Protein AF-X8DD26-F1 (afdb_monomer_lite)

Secondary structure (DSSP, 8-state):
---HHHHHH---HHHHHHHHHHHHHHHHHHHHHHHHHHHHHH----SHHHHHHHHHHHHHHHHHHHHHHHHHHHHHHHHHHHHHHHHHHHHHHHHHHHHHHTTEEE-TT--EEESS---HHHHHHHHHHHHHHHHHHHHHHHHHHHHHHHHHHHHHHHHHHHHT-----SS--------SS-EEESS----EEEESSBS-EE--TTS--EEEEEBTTSSEEEEETTTEEEE------TTEEEEEEEEEE-TTS-EEEEEEEEETT-EETTEE----SSEEEEETTSTTSEEEEETT-EEEEEEEETTTTEEEEEEES-S-TTSTTTT-EEEEEEE--TTSTTGGGGSPPEEEEE-TTS--SS-EEEEE-TTSSEEEEEEETTEEEEEEEESSTGGGG-TT---EESS-GGGPPPPPTTPPTT---SS-EEEEEEEEEEETTTTEEEEEEEEEEEEEEE-TTSTT-EEEEEEEEEEEEEEEPTT-

Organism: NCBI:txid1299321

pLDDT: mean 83.26, std 13.3, range [31.55, 98.69]

Sequence (484 aa):
MPTKSEILNWRTDHLGAAAKTWGDQATQLDTAVNGAQGLLDGLQGSGQFVEAFRTRLKSYIDKTRPKVDKLKSAKQVAESSEQQLKGAKDKAVYAVHDPEDEDFNVNEDLSVTERRSHSGLDRLKRAIRRRWLQGILHTRAQELVATDNAIARKLHEIAQDLSNFHLEGPDGNTDFSGEPDPRILGPGGPLTHETDSQDLDATIPGTGIRLGGDGRDGYPTIDIPGVYSGQNPLEVPDGSRPLPTGAAAGPDGSQFAGYSVLPYGYKINGEEVFAAGDTTIANLSDPAHPIGTLKGISQASFVYDPDKNRMIIVGNETNDPNAPNGRTRVMWEVPYDRNNPNSWASKTPTRIGEVPSLPGNRESQLVALKGGGFALVGADNGHPSSAIAASTPEGLRDSGLRATAITPPQYYPPNPPGHPPGWDTATPYAPVVVDQHYDPGTGRVTLDMRQSTWGWLPDPNKPGKTLYDPHTWTTSIVVQQPGH

Structure (mmCIF, N/CA/C/O backbone):
data_AF-X8DD26-F1
#
_entry.id   AF-X8DD26-F1
#
loop_
_atom_site.group_PDB
_atom_site.id
_atom_site.type_symbol
_atom_site.label_atom_id
_atom_site.label_alt_id
_atom_site.label_comp_id
_atom_site.label_asym_id
_atom_site.label_entity_id
_atom_site.label_seq_id
_atom_site.pdbx_PDB_ins_code
_atom_site.Cartn_x
_atom_site.Cartn_y
_atom_site.Cartn_z
_atom_site.occupancy
_atom_site.B_iso_or_equiv
_atom_site.auth_seq_id
_atom_site.auth_comp_id
_atom_site.auth_asym_id
_atom_site.auth_atom_id
_atom_site.pdbx_PDB_model_num
ATOM 1 N N . MET A 1 1 ? -5.036 -9.936 -8.855 1.00 75.88 1 MET A N 1
ATOM 2 C CA . MET A 1 1 ? -6.063 -10.935 -9.238 1.00 75.88 1 MET A CA 1
ATOM 3 C C . MET A 1 1 ? -5.671 -12.223 -8.553 1.00 75.88 1 MET A C 1
ATOM 5 O O . MET A 1 1 ? -4.481 -12.510 -8.585 1.00 75.88 1 MET A O 1
ATOM 9 N N . PRO A 1 2 ? -6.605 -12.945 -7.921 1.00 79.62 2 PRO A N 1
ATOM 10 C CA . PRO A 1 2 ? -6.243 -14.140 -7.183 1.00 79.62 2 PRO A CA 1
ATOM 11 C C . PRO A 1 2 ? -5.859 -15.283 -8.120 1.00 79.62 2 PRO A C 1
ATOM 13 O O . PRO A 1 2 ? -6.378 -15.374 -9.234 1.00 79.62 2 PRO A O 1
ATOM 16 N N . THR A 1 3 ? -4.972 -16.155 -7.659 1.00 86.25 3 THR A N 1
ATOM 17 C CA . THR A 1 3 ? -4.599 -17.381 -8.364 1.00 86.25 3 THR A CA 1
ATOM 18 C C . THR A 1 3 ? -5.722 -18.418 -8.320 1.00 86.25 3 THR A C 1
ATOM 20 O O . THR A 1 3 ? -6.650 -18.338 -7.505 1.00 86.25 3 THR A O 1
ATOM 23 N N . LYS A 1 4 ? -5.651 -19.436 -9.185 1.00 90.12 4 LYS A N 1
ATOM 24 C CA . LYS A 1 4 ? -6.595 -20.567 -9.151 1.00 90.12 4 LYS A CA 1
ATOM 25 C C . LYS A 1 4 ? -6.632 -21.199 -7.760 1.00 90.12 4 LYS A C 1
ATOM 27 O O . LYS A 1 4 ? -7.714 -21.422 -7.212 1.00 90.12 4 LYS A O 1
ATOM 32 N N . SER A 1 5 ? -5.463 -21.471 -7.188 1.00 88.94 5 SER A N 1
ATOM 33 C CA . SER A 1 5 ? -5.354 -22.074 -5.863 1.00 88.94 5 SER A CA 1
ATOM 34 C C . SER A 1 5 ? -5.922 -21.175 -4.760 1.00 88.94 5 SER A C 1
ATOM 36 O O . SER A 1 5 ? -6.586 -21.680 -3.851 1.00 88.94 5 SER A O 1
ATOM 38 N N . GLU A 1 6 ? -5.743 -19.856 -4.847 1.00 83.94 6 GLU A N 1
ATOM 39 C CA . GLU A 1 6 ? -6.349 -18.898 -3.910 1.00 83.94 6 GLU A CA 1
ATOM 40 C C . GLU A 1 6 ? -7.880 -18.891 -3.990 1.00 83.94 6 GLU A C 1
ATOM 42 O O . GLU A 1 6 ? -8.541 -18.923 -2.953 1.00 83.94 6 GLU A O 1
ATOM 47 N N . ILE A 1 7 ? -8.467 -18.922 -5.194 1.00 91.25 7 ILE A N 1
ATOM 48 C CA . ILE A 1 7 ? -9.931 -18.986 -5.370 1.00 91.25 7 ILE A CA 1
ATOM 49 C C . ILE A 1 7 ? -10.505 -20.256 -4.726 1.00 91.25 7 ILE A C 1
ATOM 51 O O . ILE A 1 7 ? -11.487 -20.194 -3.979 1.00 91.25 7 ILE A O 1
ATOM 55 N N . LEU A 1 8 ? -9.890 -21.415 -4.983 1.00 90.69 8 LEU A N 1
ATOM 56 C CA . LEU A 1 8 ? -10.358 -22.701 -4.453 1.00 90.69 8 LEU A CA 1
ATOM 57 C C . LEU A 1 8 ? -10.277 -22.743 -2.917 1.00 90.69 8 LEU A C 1
ATOM 59 O O . LEU A 1 8 ? -11.207 -23.204 -2.241 1.00 90.69 8 LEU A O 1
ATOM 63 N N . ASN A 1 9 ? -9.205 -22.182 -2.357 1.00 88.69 9 ASN A N 1
ATOM 64 C CA . ASN A 1 9 ? -8.949 -22.173 -0.919 1.00 88.69 9 ASN A CA 1
ATOM 65 C C . ASN A 1 9 ? -9.478 -20.925 -0.194 1.00 88.69 9 ASN A C 1
ATOM 67 O O . ASN A 1 9 ? -9.247 -20.785 1.007 1.00 88.69 9 ASN A O 1
ATOM 71 N N . TRP A 1 10 ? -10.227 -20.051 -0.877 1.00 88.88 10 TRP A N 1
ATOM 72 C CA . TRP A 1 10 ? -10.721 -18.804 -0.290 1.00 88.88 10 TRP A CA 1
ATOM 73 C C . TRP A 1 10 ? -11.521 -19.069 0.988 1.00 88.88 10 TRP A C 1
ATOM 75 O O . TRP A 1 10 ? -12.481 -19.849 0.989 1.00 88.88 10 TRP A O 1
ATOM 85 N N . ARG A 1 11 ? -11.129 -18.447 2.096 1.00 84.81 11 ARG A N 1
ATOM 86 C CA . ARG A 1 11 ? -11.747 -18.684 3.405 1.00 84.81 11 ARG A CA 1
ATOM 87 C C . ARG A 1 11 ? -12.983 -17.818 3.590 1.00 84.81 11 ARG A C 1
ATOM 89 O O . ARG A 1 11 ? -12.943 -16.622 3.337 1.00 84.81 11 ARG A O 1
ATOM 96 N N . THR A 1 12 ? -14.067 -18.411 4.080 1.00 82.94 12 THR A N 1
ATOM 97 C CA . THR A 1 12 ? -15.325 -17.697 4.384 1.00 82.94 12 THR A CA 1
ATOM 98 C C . THR A 1 12 ? -15.752 -17.847 5.844 1.00 82.94 12 THR A C 1
ATOM 100 O O . THR A 1 12 ? -16.639 -17.145 6.309 1.00 82.94 12 THR A O 1
ATOM 103 N N . ASP A 1 13 ? -15.107 -18.752 6.577 1.00 76.50 13 ASP A N 1
ATOM 104 C CA . ASP A 1 13 ? -15.434 -19.176 7.941 1.00 76.50 13 ASP A CA 1
ATOM 105 C C . ASP A 1 13 ? -15.180 -18.100 9.009 1.00 76.50 13 ASP A C 1
ATOM 107 O O . ASP A 1 13 ? -15.809 -18.102 10.068 1.00 76.50 13 ASP A O 1
ATOM 111 N N . HIS A 1 14 ? -14.287 -17.151 8.727 1.00 69.94 14 HIS A N 1
ATOM 112 C CA . HIS A 1 14 ? -13.929 -16.066 9.643 1.00 69.94 14 HIS A CA 1
ATOM 113 C C . HIS A 1 14 ? -15.125 -15.161 10.001 1.00 69.94 14 HIS A C 1
ATOM 115 O O . HIS A 1 14 ? -15.211 -14.656 11.122 1.00 69.94 14 HIS A O 1
ATOM 121 N N . LEU A 1 15 ? -16.092 -15.008 9.090 1.00 76.88 15 LEU A N 1
ATOM 122 C CA . LEU A 1 15 ? -17.300 -14.206 9.311 1.00 76.88 15 LEU A CA 1
ATOM 123 C C . LEU A 1 15 ? -18.263 -14.870 10.303 1.00 76.88 15 LEU A C 1
ATOM 125 O O . LEU A 1 15 ? -18.807 -14.191 11.175 1.00 76.88 15 LEU A O 1
ATOM 129 N N . GLY A 1 16 ? -18.399 -16.198 10.243 1.00 71.50 16 GLY A N 1
ATOM 130 C CA . GLY A 1 16 ? -19.200 -16.963 11.199 1.00 71.50 16 GLY A CA 1
ATOM 131 C C . GLY A 1 16 ? -18.622 -16.914 12.618 1.00 71.50 16 GLY A C 1
ATOM 132 O O . GLY A 1 16 ? -19.364 -16.803 13.598 1.00 71.50 16 GLY A O 1
ATOM 133 N N . ALA A 1 17 ? -17.291 -16.917 12.747 1.00 71.31 17 ALA A N 1
ATOM 134 C CA . ALA A 1 17 ? -16.621 -16.743 14.035 1.00 71.31 17 ALA A CA 1
ATOM 135 C C . ALA A 1 17 ? -16.872 -15.345 14.633 1.00 71.31 17 ALA A C 1
ATOM 137 O O . ALA A 1 17 ? -17.237 -15.242 15.805 1.00 71.31 17 ALA A O 1
ATOM 138 N N . ALA A 1 18 ? -16.753 -14.282 13.829 1.00 67.38 18 ALA A N 1
ATOM 139 C CA . ALA A 1 18 ? -17.050 -12.914 14.262 1.00 67.38 18 ALA A CA 1
ATOM 140 C C . ALA A 1 18 ? -18.524 -12.746 14.681 1.00 67.38 18 ALA A C 1
ATOM 142 O O . ALA A 1 18 ? -18.810 -12.214 15.757 1.00 67.38 18 ALA A O 1
ATOM 143 N N . ALA A 1 19 ? -19.461 -13.283 13.888 1.00 77.50 19 ALA A N 1
ATOM 144 C CA . ALA A 1 19 ? -20.889 -13.283 14.206 1.00 77.50 19 ALA A CA 1
ATOM 145 C C . ALA A 1 19 ? -21.185 -13.952 15.557 1.00 77.50 19 ALA A C 1
ATOM 147 O O . ALA A 1 19 ? -21.977 -13.441 16.358 1.00 77.50 19 ALA A O 1
ATOM 148 N N . LYS A 1 20 ? -20.525 -15.084 15.829 1.00 73.44 20 LYS A N 1
ATOM 149 C CA . LYS A 1 20 ? -20.639 -15.785 17.108 1.00 73.44 20 LYS A CA 1
ATOM 150 C C . LYS A 1 20 ? -20.131 -14.920 18.261 1.00 73.44 20 LYS A C 1
ATOM 152 O O . LYS A 1 20 ? -20.855 -14.758 19.239 1.00 73.44 20 LYS A O 1
ATOM 157 N N . THR A 1 21 ? -18.943 -14.331 18.137 1.00 71.81 21 THR A N 1
ATOM 158 C CA . THR A 1 21 ? -18.349 -13.482 19.183 1.00 71.81 21 THR A CA 1
ATOM 159 C C . THR A 1 21 ? -19.249 -12.298 19.539 1.00 71.81 21 THR A C 1
ATOM 161 O O . THR A 1 21 ? -19.584 -12.116 20.712 1.00 71.81 21 THR A O 1
ATOM 164 N N . TRP A 1 22 ? -19.716 -11.530 18.549 1.00 78.00 22 TRP A N 1
ATOM 165 C CA . TRP A 1 22 ? -20.617 -10.397 18.797 1.00 78.00 22 TRP A CA 1
ATOM 166 C C . TRP A 1 22 ? -21.970 -10.838 19.364 1.00 78.00 22 TRP A C 1
ATOM 168 O O . TRP A 1 22 ? -22.537 -10.160 20.221 1.00 78.00 22 TRP A O 1
ATOM 178 N N . GLY A 1 23 ? -22.476 -12.002 18.946 1.00 75.12 23 GLY A N 1
ATOM 179 C CA . GLY A 1 23 ? -23.685 -12.604 19.506 1.00 75.12 23 GLY A CA 1
ATOM 180 C C . GLY A 1 23 ? -23.554 -12.998 20.977 1.00 75.12 23 GLY A C 1
ATOM 181 O O . GLY A 1 23 ? -24.456 -12.719 21.775 1.00 75.12 23 GLY A O 1
ATOM 182 N N . ASP A 1 24 ? -22.435 -13.620 21.343 1.00 71.12 24 ASP A N 1
ATOM 183 C CA . ASP A 1 24 ? -22.144 -14.030 22.717 1.00 71.12 24 ASP A CA 1
ATOM 184 C C . ASP A 1 24 ? -22.017 -12.787 23.621 1.00 71.12 24 ASP A C 1
ATOM 186 O O . ASP A 1 24 ? -22.636 -12.723 24.687 1.00 71.12 24 ASP A O 1
ATOM 190 N N . GLN A 1 25 ? -21.318 -11.745 23.153 1.00 71.00 25 GLN A N 1
ATOM 191 C CA . GLN A 1 25 ? -21.204 -10.458 23.852 1.00 71.00 25 GLN A CA 1
ATOM 192 C C . GLN A 1 25 ? -22.556 -9.751 24.011 1.00 71.00 25 GLN A C 1
ATOM 194 O O . GLN A 1 25 ? -22.891 -9.292 25.107 1.00 71.00 25 GLN A O 1
ATOM 199 N N . ALA A 1 26 ? -23.367 -9.696 22.948 1.00 79.88 26 ALA A N 1
ATOM 200 C CA . ALA A 1 26 ? -24.704 -9.112 23.009 1.00 79.88 26 ALA A CA 1
ATOM 201 C C . ALA A 1 26 ? -25.565 -9.810 24.066 1.00 79.88 26 ALA A C 1
ATOM 203 O O . ALA A 1 26 ? -26.246 -9.143 24.838 1.00 79.88 26 ALA A O 1
ATOM 204 N N . THR A 1 27 ? -25.503 -11.141 24.134 1.00 78.31 27 THR A N 1
ATOM 205 C CA . THR A 1 27 ? -26.283 -11.951 25.081 1.00 78.31 27 THR A CA 1
ATOM 206 C C . THR A 1 27 ? -25.886 -11.676 26.532 1.00 78.31 27 THR A C 1
ATOM 208 O O . THR A 1 27 ? -26.752 -11.533 27.401 1.00 78.31 27 THR A O 1
ATOM 211 N N . GLN A 1 28 ? -24.584 -11.562 26.806 1.00 71.31 28 GLN A N 1
ATOM 212 C CA . GLN A 1 28 ? -24.082 -11.230 28.141 1.00 71.31 28 GLN A CA 1
ATOM 213 C C . GLN A 1 28 ? -24.548 -9.838 28.588 1.00 71.31 28 GLN A C 1
ATOM 215 O O . GLN A 1 28 ? -25.065 -9.685 29.697 1.00 71.31 28 GLN A O 1
ATOM 220 N N . LEU A 1 29 ? -24.428 -8.835 27.713 1.00 72.31 29 LEU A N 1
ATOM 221 C CA . LEU A 1 29 ? -24.858 -7.467 28.010 1.00 72.31 29 LEU A CA 1
ATOM 222 C C . LEU A 1 29 ? -26.377 -7.354 28.162 1.00 72.31 29 LEU A C 1
ATOM 224 O O . LEU A 1 29 ? -26.845 -6.687 29.081 1.00 72.31 29 LEU A O 1
ATOM 228 N N . ASP A 1 30 ? -27.149 -8.035 27.317 1.00 82.12 30 ASP A N 1
ATOM 229 C CA . ASP A 1 30 ? -28.612 -8.058 27.405 1.00 82.12 30 ASP A CA 1
ATOM 230 C C . ASP A 1 30 ? -29.064 -8.664 28.743 1.00 82.12 30 ASP A C 1
ATOM 232 O O . ASP A 1 30 ? -29.951 -8.138 29.412 1.00 82.12 30 ASP A O 1
ATOM 236 N N . THR A 1 31 ? -28.386 -9.721 29.204 1.00 77.25 31 THR A N 1
ATOM 237 C CA . THR A 1 31 ? -28.637 -10.323 30.523 1.00 77.25 31 THR A CA 1
ATOM 238 C C . THR A 1 31 ? -28.366 -9.329 31.657 1.00 77.25 31 THR A C 1
ATOM 240 O O . THR A 1 31 ? -29.192 -9.188 32.561 1.00 77.25 31 THR A O 1
ATOM 243 N N . ALA A 1 32 ? -27.246 -8.602 31.600 1.00 69.00 32 ALA A N 1
ATOM 244 C CA . ALA A 1 32 ? -26.893 -7.601 32.605 1.00 69.00 32 ALA A CA 1
ATOM 245 C C . ALA A 1 32 ? -27.876 -6.415 32.627 1.00 69.00 32 ALA A C 1
ATOM 247 O O . ALA A 1 32 ? -28.308 -5.992 33.701 1.00 69.00 32 ALA A O 1
ATOM 248 N N . VAL A 1 33 ? -28.287 -5.916 31.454 1.00 80.00 33 VAL A N 1
ATOM 249 C CA . VAL A 1 33 ? -29.285 -4.841 31.324 1.00 80.00 33 VAL A CA 1
ATOM 250 C C . VAL A 1 33 ? -30.642 -5.279 31.861 1.00 80.00 33 VAL A C 1
ATOM 252 O O . VAL A 1 33 ? -31.259 -4.538 32.623 1.00 80.00 33 VAL A O 1
ATOM 255 N N . ASN A 1 34 ? -31.095 -6.488 31.525 1.00 83.88 34 ASN A N 1
ATOM 256 C CA . ASN A 1 34 ? -32.363 -7.014 32.027 1.00 83.88 34 ASN A CA 1
ATOM 257 C C . ASN A 1 34 ? -32.330 -7.223 33.551 1.00 83.88 34 ASN A C 1
ATOM 259 O O . ASN A 1 34 ? -33.309 -6.920 34.232 1.00 83.88 34 ASN A O 1
ATOM 263 N N . GLY A 1 35 ? -31.193 -7.652 34.110 1.00 74.06 35 GLY A N 1
ATOM 264 C CA . GLY A 1 35 ? -30.989 -7.715 35.560 1.00 74.06 35 GLY A CA 1
ATOM 265 C C . GLY A 1 35 ? -31.037 -6.337 36.229 1.00 74.06 35 GLY A C 1
ATOM 266 O O . GLY A 1 35 ? -31.725 -6.159 37.235 1.00 74.06 35 GLY A O 1
ATOM 267 N N . ALA A 1 36 ? -30.364 -5.339 35.648 1.00 70.19 36 ALA A N 1
ATOM 268 C CA . ALA A 1 36 ? -30.389 -3.959 36.133 1.00 70.19 36 ALA A CA 1
ATOM 269 C C . ALA A 1 36 ? -31.796 -3.343 36.063 1.00 70.19 36 ALA A C 1
ATOM 271 O O . ALA A 1 36 ? -32.207 -2.657 36.998 1.00 70.19 36 ALA A O 1
ATOM 272 N N . GLN A 1 37 ? -32.549 -3.619 34.994 1.00 81.69 37 GLN A N 1
ATOM 273 C CA . GLN A 1 37 ? -33.945 -3.203 34.861 1.00 81.69 37 GLN A CA 1
ATOM 274 C C . GLN A 1 37 ? -34.821 -3.863 35.934 1.00 81.69 37 GLN A C 1
ATOM 276 O O . GLN A 1 37 ? -35.580 -3.170 36.601 1.00 81.69 37 GLN A O 1
ATOM 281 N N . GLY A 1 38 ? -34.653 -5.165 36.186 1.00 81.19 38 GLY A N 1
ATOM 282 C CA . GLY A 1 38 ? -35.370 -5.855 37.262 1.00 81.19 38 GLY A CA 1
ATOM 283 C C . GLY A 1 38 ? -35.084 -5.270 38.652 1.00 81.19 38 GLY A C 1
ATOM 284 O O . GLY A 1 38 ? -36.002 -5.106 39.456 1.00 81.19 38 GLY A O 1
ATOM 285 N N . LEU A 1 39 ? -33.831 -4.886 38.930 1.00 75.88 39 LEU A N 1
ATOM 286 C CA . LEU A 1 39 ? -33.467 -4.167 40.159 1.00 75.88 39 LEU A CA 1
ATOM 287 C C . LEU A 1 39 ? -34.109 -2.775 40.224 1.00 75.88 39 LEU A C 1
ATOM 289 O O . LEU A 1 39 ? -34.581 -2.367 41.285 1.00 75.88 39 LEU A O 1
ATOM 293 N N . LEU A 1 40 ? -34.140 -2.054 39.099 1.00 79.94 40 LEU A N 1
ATOM 294 C CA . LEU A 1 40 ? -34.768 -0.737 38.983 1.00 79.94 40 LEU A CA 1
ATOM 295 C C . LEU A 1 40 ? -36.275 -0.786 39.273 1.00 79.94 40 LEU A C 1
ATOM 297 O O . LEU A 1 40 ? -36.793 0.080 39.986 1.00 79.94 40 LEU A O 1
ATOM 301 N N . ASP A 1 41 ? -36.945 -1.809 38.747 1.00 84.31 41 ASP A N 1
ATOM 302 C CA . ASP A 1 41 ? -38.380 -2.044 38.905 1.00 84.31 41 ASP A CA 1
ATOM 303 C C . ASP A 1 41 ? -38.723 -2.507 40.333 1.00 84.31 41 ASP A C 1
ATOM 305 O O . ASP A 1 41 ? -39.768 -2.148 40.875 1.00 84.31 41 ASP A O 1
ATOM 309 N N . GLY A 1 42 ? -37.824 -3.266 40.970 1.00 78.88 42 GLY A N 1
ATOM 310 C CA . GLY A 1 42 ? -37.978 -3.770 42.339 1.00 78.88 42 GLY A CA 1
ATOM 311 C C . GLY A 1 42 ? -37.594 -2.787 43.453 1.00 78.88 42 GLY A C 1
ATOM 312 O O . GLY A 1 42 ? -37.864 -3.059 44.624 1.00 78.88 42 GLY A O 1
ATOM 313 N N . LEU A 1 43 ? -36.969 -1.650 43.129 1.00 79.38 43 LEU A N 1
ATOM 314 C CA . LEU A 1 43 ? -36.537 -0.646 44.108 1.00 79.38 43 LEU A CA 1
ATOM 315 C C . LEU A 1 43 ? -37.731 0.067 44.760 1.00 79.38 43 LEU A C 1
ATOM 317 O O . LEU A 1 43 ? -38.381 0.912 44.138 1.00 79.38 43 LEU A O 1
ATOM 321 N N . GLN A 1 44 ? -37.961 -0.229 46.043 1.00 75.94 44 GLN A N 1
ATOM 322 C CA . GLN A 1 44 ? -38.971 0.402 46.898 1.00 75.94 44 GLN A CA 1
ATOM 323 C C . GLN A 1 44 ? -38.327 1.345 47.931 1.00 75.94 44 GLN A C 1
ATOM 325 O O . GLN A 1 44 ? -37.226 1.092 48.417 1.00 75.94 44 GLN A O 1
ATOM 330 N N . GLY A 1 45 ? -39.037 2.417 48.296 1.00 67.19 45 GLY A N 1
ATOM 331 C CA . GLY A 1 45 ? -38.589 3.425 49.267 1.00 67.19 45 GLY A CA 1
ATOM 332 C C . GLY A 1 45 ? -38.196 4.763 48.631 1.00 67.19 45 GLY A C 1
ATOM 333 O O . GLY A 1 45 ? -38.011 4.862 47.422 1.00 67.19 45 GLY A O 1
ATOM 334 N N . SER A 1 46 ? -38.090 5.804 49.459 1.00 62.22 46 SER A N 1
ATOM 335 C CA . SER A 1 46 ? -37.769 7.179 49.047 1.00 62.22 46 SER A CA 1
ATOM 336 C C . SER A 1 46 ? -36.665 7.768 49.928 1.00 62.22 46 SER A C 1
ATOM 338 O O . SER A 1 46 ? -36.738 7.668 51.152 1.00 62.22 46 SER A O 1
ATOM 340 N N . GLY A 1 47 ? -35.657 8.400 49.321 1.00 62.34 47 GLY A N 1
ATOM 341 C CA . GLY A 1 47 ? -34.543 9.051 50.020 1.00 62.34 47 GLY A CA 1
ATOM 342 C C . GLY A 1 47 ? -33.375 9.361 49.079 1.00 62.34 47 GLY A C 1
ATOM 343 O O . GLY A 1 47 ? -33.271 8.763 48.012 1.00 62.34 47 GLY A O 1
ATOM 344 N N . GLN A 1 48 ? -32.474 10.271 49.471 1.00 59.81 48 GLN A N 1
ATOM 345 C CA . GLN A 1 48 ? -31.362 10.736 48.616 1.00 59.81 48 GLN A CA 1
ATOM 346 C C . GLN A 1 48 ? -30.506 9.596 48.042 1.00 59.81 48 GLN A C 1
ATOM 348 O O . GLN A 1 48 ? -30.150 9.625 46.867 1.00 59.81 48 GLN A O 1
ATOM 353 N N . PHE A 1 49 ? -30.210 8.574 48.849 1.00 55.25 49 PHE A N 1
ATOM 354 C CA . PHE A 1 49 ? -29.441 7.409 48.407 1.00 55.25 49 PHE A CA 1
ATOM 355 C C . PHE A 1 49 ? -30.190 6.574 47.356 1.00 55.25 49 PHE A C 1
ATOM 357 O O . PHE A 1 49 ? -29.613 6.201 46.337 1.00 55.25 49 PHE A O 1
ATOM 364 N N . VAL A 1 50 ? -31.482 6.315 47.584 1.00 59.59 50 VAL A N 1
ATOM 365 C CA . VAL A 1 50 ? -32.323 5.510 46.682 1.00 59.59 50 VAL A CA 1
ATOM 366 C C . VAL A 1 50 ? -32.494 6.212 45.335 1.00 59.59 50 VAL A C 1
ATOM 368 O O . VAL A 1 50 ? -32.372 5.570 44.296 1.00 59.59 50 VAL A O 1
ATOM 371 N N . GLU A 1 51 ? -32.685 7.533 45.332 1.00 67.38 51 GLU A N 1
ATOM 372 C CA . GLU A 1 51 ? -32.794 8.324 44.100 1.00 67.38 51 GLU A CA 1
ATOM 373 C C . GLU A 1 51 ? -31.467 8.419 43.330 1.00 67.38 51 GLU A C 1
ATOM 375 O O . GLU A 1 51 ? -31.446 8.302 42.100 1.00 67.38 51 GLU A O 1
ATOM 380 N N . ALA A 1 52 ? -30.338 8.558 44.034 1.00 56.38 52 ALA A N 1
ATOM 381 C CA . ALA A 1 52 ? -29.015 8.523 43.410 1.00 56.38 52 ALA A CA 1
ATOM 382 C C . ALA A 1 52 ? -28.728 7.152 42.770 1.00 56.38 52 ALA A C 1
ATOM 384 O O . ALA A 1 52 ? -28.251 7.076 41.635 1.00 56.38 52 ALA A O 1
ATOM 385 N N . PHE A 1 53 ? -29.079 6.062 43.460 1.00 59.56 53 PHE A N 1
ATOM 386 C CA . PHE A 1 53 ? -28.938 4.704 42.939 1.00 59.56 53 PHE A CA 1
ATOM 387 C C . PHE A 1 53 ? -29.863 4.443 41.739 1.00 59.56 53 PHE A C 1
ATOM 389 O O . PHE A 1 53 ? -29.403 3.931 40.717 1.00 59.56 53 PHE A O 1
ATOM 396 N N . ARG A 1 54 ? -31.129 4.884 41.806 1.00 73.81 54 ARG A N 1
ATOM 397 C CA . ARG A 1 54 ? -32.101 4.831 40.697 1.00 73.81 54 ARG A CA 1
ATOM 398 C C . ARG A 1 54 ? -31.572 5.553 39.457 1.00 73.81 54 ARG A C 1
ATOM 400 O O . ARG A 1 54 ? -31.624 5.009 38.355 1.00 73.81 54 ARG A O 1
ATOM 407 N N . THR A 1 55 ? -31.016 6.749 39.642 1.00 72.94 55 THR A N 1
ATOM 408 C CA . THR A 1 55 ? -30.421 7.551 38.562 1.00 72.94 55 THR A CA 1
ATOM 409 C C . THR A 1 55 ? -29.220 6.843 37.931 1.00 72.94 55 THR A C 1
ATOM 411 O O . THR A 1 55 ? -29.113 6.784 36.705 1.00 72.94 55 THR A O 1
ATOM 414 N N . ARG A 1 56 ? -28.339 6.249 38.748 1.00 65.75 56 ARG A N 1
ATOM 415 C CA . ARG A 1 56 ? -27.163 5.506 38.265 1.00 65.75 56 ARG A CA 1
ATOM 416 C C . ARG A 1 56 ? -27.559 4.250 37.485 1.00 65.75 56 ARG A C 1
ATOM 418 O O . ARG A 1 56 ? -27.013 4.026 36.408 1.00 65.75 56 ARG A O 1
ATOM 425 N N . LEU A 1 57 ? -28.525 3.472 37.981 1.00 69.75 57 LEU A N 1
ATOM 426 C CA . LEU A 1 57 ? -29.049 2.292 37.281 1.00 69.75 57 LEU A CA 1
ATOM 427 C C . LEU A 1 57 ? -29.710 2.662 35.952 1.00 69.75 57 LEU A C 1
ATOM 429 O O . LEU A 1 57 ? -29.421 2.033 34.937 1.00 69.75 57 LEU A O 1
ATOM 433 N N . LYS A 1 58 ? -30.543 3.709 35.935 1.00 76.81 58 LYS A N 1
ATOM 434 C CA . LYS A 1 58 ? -31.166 4.195 34.701 1.00 76.81 58 LYS A CA 1
ATOM 435 C C . LYS A 1 58 ? -30.120 4.636 33.675 1.00 76.81 58 LYS A C 1
ATOM 437 O O . LYS A 1 58 ? -30.177 4.206 32.532 1.00 76.81 58 LYS A O 1
ATOM 442 N N . SER A 1 59 ? -29.116 5.401 34.103 1.00 72.12 59 SER A N 1
ATOM 443 C CA . SER A 1 59 ? -27.996 5.814 33.246 1.00 72.12 59 SER A CA 1
ATOM 444 C C . SER A 1 59 ? -27.221 4.618 32.678 1.00 72.12 59 SER A C 1
ATOM 446 O O . SER A 1 59 ? -26.889 4.603 31.496 1.00 72.12 59 SER A O 1
ATOM 448 N N . TYR A 1 60 ? -26.974 3.581 33.486 1.00 68.69 60 TYR A N 1
ATOM 449 C CA . TYR A 1 60 ? -26.348 2.343 33.018 1.00 68.69 60 TYR A CA 1
ATOM 450 C C . TYR A 1 60 ? -27.193 1.636 31.946 1.00 68.69 60 TYR A C 1
ATOM 452 O O . TYR A 1 60 ? -26.665 1.285 30.889 1.00 68.69 60 TYR A O 1
ATOM 460 N N . ILE A 1 61 ? -28.497 1.465 32.189 1.00 76.25 61 ILE A N 1
ATOM 461 C CA . ILE A 1 61 ? -29.437 0.836 31.245 1.00 76.25 61 ILE A CA 1
ATOM 462 C C . ILE A 1 61 ? -29.490 1.627 29.933 1.00 76.25 61 ILE A C 1
ATOM 464 O O . ILE A 1 61 ? -29.260 1.052 28.868 1.00 76.25 61 ILE A O 1
ATOM 468 N N . ASP A 1 62 ? -29.719 2.939 30.014 1.00 80.44 62 ASP A N 1
ATOM 469 C CA . ASP A 1 62 ? -29.868 3.828 28.857 1.00 80.44 62 ASP A CA 1
ATOM 470 C C . ASP A 1 62 ? -28.597 3.848 27.988 1.00 80.44 62 ASP A C 1
ATOM 472 O O . ASP A 1 62 ? -28.684 3.862 26.761 1.00 80.44 62 ASP A O 1
ATOM 476 N N . LYS A 1 63 ? -27.405 3.773 28.601 1.00 73.06 63 LYS A N 1
ATOM 477 C CA . LYS A 1 63 ? -26.124 3.700 27.875 1.00 73.06 63 LYS A CA 1
ATOM 478 C C . LYS A 1 63 ? -25.829 2.322 27.276 1.00 73.06 63 LYS A C 1
ATOM 480 O O . LYS A 1 63 ? -25.116 2.235 26.279 1.00 73.06 63 LYS A O 1
ATOM 485 N N . THR A 1 64 ? -26.316 1.241 27.885 1.00 72.44 64 THR A N 1
ATOM 486 C CA . THR A 1 64 ? -25.912 -0.129 27.514 1.00 72.44 64 THR A CA 1
ATOM 487 C C . THR A 1 64 ? -26.851 -0.755 26.485 1.00 72.44 64 THR A C 1
ATOM 489 O O . THR A 1 64 ? -26.396 -1.497 25.617 1.00 72.44 64 THR A O 1
ATOM 492 N N . ARG A 1 65 ? -28.147 -0.422 26.510 1.00 81.88 65 ARG A N 1
ATOM 493 C CA . ARG A 1 65 ? -29.146 -0.978 25.580 1.00 81.88 65 ARG A CA 1
ATOM 494 C C . ARG A 1 65 ? -28.813 -0.735 24.098 1.00 81.88 65 ARG A C 1
ATOM 496 O O . ARG A 1 65 ? -28.813 -1.706 23.345 1.00 81.88 65 ARG A O 1
ATOM 503 N N . PRO A 1 66 ? -28.385 0.476 23.682 1.00 79.56 66 PRO A N 1
ATOM 504 C CA . PRO A 1 66 ? -27.956 0.704 22.302 1.00 79.56 66 PRO A CA 1
ATOM 505 C C . PRO A 1 66 ? -26.761 -0.167 21.874 1.00 79.56 66 PRO A C 1
ATOM 507 O O . PRO A 1 66 ? -26.641 -0.492 20.696 1.00 79.56 66 PRO A O 1
ATOM 510 N N . LYS A 1 67 ? -25.885 -0.587 22.805 1.00 72.50 67 LYS A N 1
ATOM 511 C CA . LYS A 1 67 ? -24.762 -1.495 22.500 1.00 72.50 67 LYS A CA 1
ATOM 512 C C . LYS A 1 67 ? -25.238 -2.901 22.186 1.00 72.50 67 LYS A C 1
ATOM 514 O O . LYS A 1 67 ? -24.736 -3.524 21.258 1.00 72.50 67 LYS A O 1
ATOM 519 N N . VAL A 1 68 ? -26.201 -3.391 22.965 1.00 81.75 68 VAL A N 1
ATOM 520 C CA . VAL A 1 68 ? -26.826 -4.694 22.725 1.00 81.75 68 VAL A CA 1
ATOM 521 C C . VAL A 1 68 ? -27.438 -4.709 21.326 1.00 81.75 68 VAL A C 1
ATOM 523 O O . VAL A 1 68 ? -27.204 -5.650 20.570 1.00 81.75 68 VAL A O 1
ATOM 526 N N . ASP A 1 69 ? -28.149 -3.644 20.956 1.00 84.50 69 ASP A N 1
ATOM 527 C CA . ASP A 1 69 ? -28.767 -3.520 19.636 1.00 84.50 69 ASP A CA 1
ATOM 528 C C . ASP A 1 69 ? -27.718 -3.448 18.514 1.00 84.50 69 ASP A C 1
ATOM 530 O O . ASP A 1 69 ? -27.841 -4.154 17.511 1.00 84.50 69 ASP A O 1
ATOM 534 N N . LYS A 1 70 ? -26.638 -2.674 18.699 1.00 78.94 70 LYS A N 1
ATOM 535 C CA . LYS A 1 70 ? -25.525 -2.604 17.737 1.00 78.94 70 LYS A CA 1
ATOM 536 C C . LYS A 1 70 ? -24.800 -3.938 17.572 1.00 78.94 70 LYS A C 1
ATOM 538 O O . LYS A 1 70 ? -24.563 -4.335 16.440 1.00 78.94 70 LYS A O 1
ATOM 543 N N . LEU A 1 71 ? -24.502 -4.666 18.648 1.00 79.44 71 LEU A N 1
ATOM 544 C CA . LEU A 1 71 ? -23.862 -5.988 18.568 1.00 79.44 71 LEU A CA 1
ATOM 545 C C . LEU A 1 71 ? -24.774 -7.031 17.905 1.00 79.44 71 LEU A C 1
ATOM 547 O O . LEU A 1 71 ? -24.308 -7.847 17.110 1.00 79.44 71 LEU A O 1
ATOM 551 N N . LYS A 1 72 ? -26.088 -6.983 18.170 1.00 85.44 72 LYS A N 1
ATOM 552 C CA . LYS A 1 72 ? -27.080 -7.813 17.463 1.00 85.44 72 LYS A CA 1
ATOM 553 C C . LYS A 1 72 ? -27.113 -7.484 15.966 1.00 85.44 72 LYS A C 1
ATOM 555 O O . LYS A 1 72 ? -27.139 -8.402 15.149 1.00 85.44 72 LYS A O 1
ATOM 560 N N . SER A 1 73 ? -27.055 -6.200 15.607 1.00 82.94 73 SER A N 1
ATOM 561 C CA . SER A 1 73 ? -26.957 -5.744 14.214 1.00 82.94 73 SER A CA 1
ATOM 562 C C . SER A 1 73 ? -25.641 -6.185 13.557 1.00 82.94 73 SER A C 1
ATOM 564 O O . SER A 1 73 ? -25.653 -6.743 12.463 1.00 82.94 73 SER A O 1
ATOM 566 N N . ALA A 1 74 ? -24.512 -6.037 14.256 1.00 78.81 74 ALA A N 1
ATOM 567 C CA . ALA A 1 74 ? -23.188 -6.465 13.813 1.00 78.81 74 ALA A CA 1
ATOM 568 C C . ALA A 1 74 ? -23.161 -7.960 13.486 1.00 78.81 74 ALA A C 1
ATOM 570 O O . ALA A 1 74 ? -22.728 -8.357 12.404 1.00 78.81 74 ALA A O 1
ATOM 571 N N . LYS A 1 75 ? -23.712 -8.786 14.385 1.00 85.31 75 LYS A N 1
ATOM 572 C CA . LYS A 1 75 ? -23.900 -10.221 14.160 1.00 85.31 75 LYS A CA 1
ATOM 573 C C . LYS A 1 75 ? -24.693 -10.492 12.880 1.00 85.31 75 LYS A C 1
ATOM 575 O O . LYS A 1 75 ? -24.230 -11.259 12.043 1.00 85.31 75 LYS A O 1
ATOM 580 N N . GLN A 1 76 ? -25.858 -9.863 12.713 1.00 87.06 76 GLN A N 1
ATOM 581 C CA . GLN A 1 76 ? -26.694 -10.060 11.522 1.00 87.06 76 GLN A CA 1
ATOM 582 C C . GLN A 1 76 ? -25.958 -9.664 10.239 1.00 87.06 76 GLN A C 1
ATOM 584 O O . GLN A 1 76 ? -26.048 -10.356 9.224 1.00 87.06 76 GLN A O 1
ATOM 589 N N . VAL A 1 77 ? -25.199 -8.566 10.284 1.00 83.69 77 VAL A N 1
ATOM 590 C CA . VAL A 1 77 ? -24.365 -8.142 9.162 1.00 83.69 77 VAL A CA 1
ATOM 591 C C . VAL A 1 77 ? -23.310 -9.198 8.857 1.00 83.69 77 VAL A C 1
ATOM 593 O O . VAL A 1 77 ? -23.231 -9.601 7.702 1.00 83.69 77 VAL A O 1
ATOM 596 N N . ALA A 1 78 ? -22.562 -9.690 9.845 1.00 79.69 78 ALA A N 1
ATOM 597 C CA . ALA A 1 78 ? -21.559 -10.735 9.638 1.00 79.69 78 ALA A CA 1
ATOM 598 C C . ALA A 1 78 ? -22.159 -12.027 9.053 1.00 79.69 78 ALA A C 1
ATOM 600 O O . ALA A 1 78 ? -21.626 -12.536 8.070 1.00 79.69 78 ALA A O 1
ATOM 601 N N . GLU A 1 79 ? -23.300 -12.500 9.565 1.00 86.38 79 GLU A N 1
ATOM 602 C CA . GLU A 1 79 ? -24.005 -13.679 9.028 1.00 86.38 79 GLU A CA 1
ATOM 603 C C . GLU A 1 79 ? -24.438 -13.466 7.567 1.00 86.38 79 GLU A C 1
ATOM 605 O O . GLU A 1 79 ? -24.255 -14.337 6.714 1.00 86.38 79 GLU A O 1
ATOM 610 N N . SER A 1 80 ? -24.983 -12.287 7.243 1.00 87.38 80 SER A N 1
ATOM 611 C CA . SER A 1 80 ? -25.377 -11.963 5.865 1.00 87.38 80 SER A CA 1
ATOM 612 C C . SER A 1 80 ? -24.174 -11.823 4.927 1.00 87.38 80 SER A C 1
ATOM 614 O O . SER A 1 80 ? -24.228 -12.263 3.778 1.00 87.38 80 SER A O 1
ATOM 616 N N . SER A 1 81 ? -23.074 -11.250 5.418 1.00 85.00 81 SER A N 1
ATOM 617 C CA . SER A 1 81 ? -21.820 -11.097 4.687 1.00 85.00 81 SER A CA 1
ATOM 618 C C . SER A 1 81 ? -21.172 -12.453 4.412 1.00 85.00 81 SER A C 1
ATOM 620 O O . SER A 1 81 ? -20.668 -12.666 3.314 1.00 85.00 81 SER A O 1
ATOM 622 N N . GLU A 1 82 ? -21.243 -13.403 5.350 1.00 87.38 82 GLU A N 1
ATOM 623 C CA . GLU A 1 82 ? -20.755 -14.772 5.145 1.00 87.38 82 GLU A CA 1
ATOM 624 C C . GLU A 1 82 ? -21.456 -15.438 3.961 1.00 87.38 82 GLU A C 1
ATOM 626 O O . GLU A 1 82 ? -20.808 -16.005 3.079 1.00 87.38 82 GLU A O 1
ATOM 631 N N . GLN A 1 83 ? -22.782 -15.312 3.893 1.00 87.88 83 GLN A N 1
ATOM 632 C CA . GLN A 1 83 ? -23.568 -15.852 2.785 1.00 87.88 83 GLN A CA 1
ATOM 633 C C . GLN A 1 83 ? -23.212 -15.186 1.451 1.00 87.88 83 GLN A C 1
ATOM 635 O O . GLN A 1 83 ? -23.108 -15.870 0.431 1.00 87.88 83 GLN A O 1
ATOM 640 N N . GLN A 1 84 ? -22.997 -13.867 1.449 1.00 89.38 84 GLN A N 1
ATOM 641 C CA . GLN A 1 84 ? -22.585 -13.126 0.254 1.00 89.38 84 GLN A CA 1
ATOM 642 C C . GLN A 1 84 ? -21.201 -13.558 -0.234 1.00 89.38 84 GLN A C 1
ATOM 644 O O . GLN A 1 84 ? -21.041 -13.852 -1.420 1.00 89.38 84 GLN A O 1
ATOM 649 N N . LEU A 1 85 ? -20.225 -13.651 0.673 1.00 90.56 85 LEU A N 1
ATOM 650 C CA . LEU A 1 85 ? -18.863 -14.062 0.344 1.00 90.56 85 LEU A CA 1
ATOM 651 C C . LEU A 1 85 ? -18.828 -15.506 -0.157 1.00 90.56 85 LEU A C 1
ATOM 653 O O . LEU A 1 85 ? -18.188 -15.791 -1.167 1.00 90.56 85 LEU A O 1
ATOM 657 N N . LYS A 1 86 ? -19.582 -16.406 0.485 1.00 91.88 86 LYS A N 1
ATOM 658 C CA . LYS A 1 86 ? -19.742 -17.787 0.021 1.00 91.88 86 LYS A CA 1
ATOM 659 C C . LYS A 1 86 ? -20.346 -17.844 -1.381 1.00 91.88 86 LYS A C 1
ATOM 661 O O . LYS A 1 86 ? -19.811 -18.533 -2.238 1.00 91.88 86 LYS A O 1
ATOM 666 N N . GLY A 1 87 ? -21.395 -17.067 -1.652 1.00 91.81 87 GLY A N 1
ATOM 667 C CA . GLY A 1 87 ? -21.995 -16.999 -2.985 1.00 91.81 87 GLY A CA 1
ATOM 668 C C . GLY A 1 87 ? -21.043 -16.454 -4.057 1.00 91.81 87 GLY A C 1
ATOM 669 O O . GLY A 1 87 ? -21.055 -16.933 -5.191 1.00 91.81 87 GLY A O 1
ATOM 670 N N . ALA A 1 88 ? -20.205 -15.469 -3.722 1.00 91.50 88 ALA A N 1
ATOM 671 C CA . ALA A 1 88 ? -19.171 -14.965 -4.627 1.00 91.50 88 ALA A CA 1
ATOM 672 C C . ALA A 1 88 ? -18.069 -16.011 -4.866 1.00 91.50 88 ALA A C 1
ATOM 674 O O . ALA A 1 88 ? -17.679 -16.235 -6.014 1.00 91.50 88 ALA A O 1
ATOM 675 N N . LYS A 1 89 ? -17.635 -16.710 -3.806 1.00 95.00 89 LYS A N 1
ATOM 676 C CA . LYS A 1 89 ? -16.676 -17.815 -3.896 1.00 95.00 89 LYS A CA 1
ATOM 677 C C . LYS A 1 89 ? -17.214 -18.924 -4.793 1.00 95.00 89 LYS A C 1
ATOM 679 O O . LYS A 1 89 ? -16.524 -19.324 -5.722 1.00 95.00 89 LYS A O 1
ATOM 684 N N . ASP A 1 90 ? -18.444 -19.376 -4.569 1.00 95.50 90 ASP A N 1
ATOM 685 C CA . ASP A 1 90 ? -19.061 -20.459 -5.339 1.00 95.50 90 ASP A CA 1
ATOM 686 C C . ASP A 1 90 ? -19.122 -20.114 -6.837 1.00 95.50 90 ASP A C 1
ATOM 688 O O . ASP A 1 90 ? -18.817 -20.956 -7.679 1.00 95.50 90 ASP A O 1
ATOM 692 N N . LYS A 1 91 ? -19.428 -18.856 -7.190 1.00 93.50 91 LYS A N 1
ATOM 693 C CA . LYS A 1 91 ? -19.390 -18.384 -8.587 1.00 93.50 91 LYS A CA 1
ATOM 694 C C . LYS A 1 91 ? -17.982 -18.395 -9.182 1.00 93.50 91 LYS A C 1
ATOM 696 O O . LYS A 1 91 ? -17.832 -18.740 -10.352 1.00 93.50 91 LYS A O 1
ATOM 701 N N . ALA A 1 92 ? -16.970 -17.992 -8.416 1.00 93.81 92 ALA A N 1
ATOM 702 C CA . ALA A 1 92 ? -15.582 -17.983 -8.872 1.00 93.81 92 ALA A CA 1
ATOM 703 C C . ALA A 1 92 ? -15.036 -19.409 -9.037 1.00 93.81 92 ALA A C 1
ATOM 705 O O . ALA A 1 92 ? -14.461 -19.722 -10.074 1.00 93.81 92 ALA A O 1
ATOM 706 N N . VAL A 1 93 ? -15.298 -20.292 -8.070 1.00 95.81 93 VAL A N 1
ATOM 707 C CA . VAL A 1 93 ? -14.965 -21.724 -8.140 1.00 95.81 93 VAL A CA 1
ATOM 708 C C . VAL A 1 93 ? -15.664 -22.381 -9.330 1.00 95.81 93 VAL A C 1
ATOM 710 O O . VAL A 1 93 ? -15.032 -23.104 -10.094 1.00 95.81 93 VAL A O 1
ATOM 713 N N . TYR A 1 94 ? -16.945 -22.079 -9.554 1.00 93.06 94 TYR A N 1
ATOM 714 C CA . TYR A 1 94 ? -17.655 -22.567 -10.734 1.00 93.06 94 TYR A CA 1
ATOM 715 C C . TYR A 1 94 ? -16.999 -22.087 -12.035 1.00 93.06 94 TYR A C 1
ATOM 717 O O . TYR A 1 94 ? -16.800 -22.883 -12.943 1.00 93.06 94 TYR A O 1
ATOM 725 N N . ALA A 1 95 ? -16.585 -20.820 -12.117 1.00 91.88 95 ALA A N 1
ATOM 726 C CA . ALA A 1 95 ? -15.892 -20.297 -13.295 1.00 91.88 95 ALA A CA 1
ATOM 727 C C . ALA A 1 95 ? -14.480 -20.885 -13.502 1.00 91.88 95 ALA A C 1
ATOM 729 O O . ALA A 1 95 ? -13.955 -20.809 -14.611 1.00 91.88 95 ALA A O 1
ATOM 730 N N . VAL A 1 96 ? -13.866 -21.471 -12.464 1.00 93.62 96 VAL A N 1
ATOM 731 C CA . VAL A 1 96 ? -12.632 -22.268 -12.585 1.00 93.62 96 VAL A CA 1
ATOM 732 C C . VAL A 1 96 ? -12.931 -23.647 -13.176 1.00 93.62 96 VAL A C 1
ATOM 734 O O . VAL A 1 96 ? -12.150 -24.129 -13.992 1.00 93.62 96 VAL A O 1
ATOM 737 N N . HIS A 1 97 ? -14.048 -24.272 -12.797 1.00 93.38 97 HIS A N 1
ATOM 738 C CA . HIS A 1 97 ? -14.409 -25.614 -13.263 1.00 93.38 97 HIS A CA 1
ATOM 739 C C . HIS A 1 97 ? -15.100 -25.634 -14.636 1.00 93.38 97 HIS A C 1
ATOM 741 O O . HIS A 1 97 ? -14.871 -26.562 -15.404 1.00 93.38 97 HIS A O 1
ATOM 747 N N . ASP A 1 98 ? -15.858 -24.597 -15.002 1.00 91.00 98 ASP A N 1
ATOM 748 C CA . ASP A 1 98 ? -16.588 -24.512 -16.283 1.00 91.00 98 ASP A CA 1
ATOM 749 C C . ASP A 1 98 ? -15.674 -24.714 -17.519 1.00 91.00 98 ASP A C 1
ATOM 751 O O . ASP A 1 98 ? -16.005 -25.511 -18.399 1.00 91.00 98 ASP A O 1
ATOM 755 N N . PRO A 1 99 ? -14.462 -24.120 -17.595 1.00 89.44 99 PRO A N 1
ATOM 756 C CA . PRO A 1 99 ? -13.525 -24.438 -18.670 1.00 89.44 99 PRO A CA 1
ATOM 757 C C . PRO A 1 99 ? -12.987 -25.874 -18.606 1.00 89.44 99 PRO A C 1
ATOM 759 O O . PRO A 1 99 ? -12.732 -26.479 -19.649 1.00 89.44 99 PRO A O 1
ATOM 762 N N . GLU A 1 100 ? -12.786 -26.425 -17.408 1.00 88.69 100 GLU A N 1
ATOM 763 C CA . GLU A 1 100 ? -12.248 -27.780 -17.221 1.00 88.69 100 GLU A CA 1
ATOM 764 C C . GLU A 1 100 ? -13.224 -28.859 -17.703 1.00 88.69 100 GLU A C 1
ATOM 766 O O . GLU A 1 100 ? -12.780 -29.854 -18.297 1.00 88.69 100 GLU A O 1
ATOM 771 N N . ASP A 1 101 ? -14.523 -28.611 -17.516 1.00 89.38 101 ASP A N 1
ATOM 772 C CA . ASP A 1 101 ? -15.637 -29.423 -18.014 1.00 89.38 101 ASP A CA 1
ATOM 773 C C . ASP A 1 101 ? -15.767 -29.353 -19.551 1.00 89.38 101 ASP A C 1
ATOM 775 O O . ASP A 1 101 ? -16.234 -30.300 -20.186 1.00 89.38 101 ASP A O 1
ATOM 779 N N . GLU A 1 102 ? -15.276 -28.276 -20.177 1.00 89.50 102 GLU A N 1
ATOM 780 C CA . GLU A 1 102 ? -15.249 -28.073 -21.636 1.00 89.50 102 GLU A CA 1
ATOM 781 C C . GLU A 1 102 ? -13.912 -28.458 -22.311 1.00 89.50 102 GLU A C 1
ATOM 783 O O . GLU A 1 102 ? -13.589 -28.005 -23.418 1.00 89.50 102 GLU A O 1
ATOM 788 N N . ASP A 1 103 ? -13.114 -29.324 -21.680 1.00 89.62 103 ASP A N 1
ATOM 789 C CA . ASP A 1 103 ? -11.820 -29.786 -22.210 1.00 89.62 103 ASP A CA 1
ATOM 790 C C . ASP A 1 103 ? -10.796 -28.644 -22.428 1.00 89.62 103 ASP A C 1
ATOM 792 O O . ASP A 1 103 ? -9.969 -28.647 -23.363 1.00 89.62 103 ASP A O 1
ATOM 796 N N . PHE A 1 104 ? -10.836 -27.647 -21.547 1.00 92.69 104 PHE A N 1
ATOM 797 C CA . PHE A 1 104 ? -9.760 -26.684 -21.334 1.00 92.69 104 PHE A CA 1
ATOM 798 C C . PHE A 1 104 ? -9.023 -26.976 -20.015 1.00 92.69 104 PHE A C 1
ATOM 800 O O . PHE A 1 104 ? -9.454 -27.781 -19.193 1.00 92.69 104 PHE A O 1
ATOM 807 N N . ASN A 1 105 ? -7.863 -26.353 -19.830 1.00 92.88 105 ASN A N 1
ATOM 808 C CA . ASN A 1 105 ? -7.146 -26.318 -18.562 1.00 92.88 105 ASN A CA 1
ATOM 809 C C . ASN A 1 105 ? -7.120 -24.874 -18.062 1.00 92.88 105 ASN A C 1
ATOM 811 O O . ASN A 1 105 ? -6.857 -23.958 -18.848 1.00 92.88 105 ASN A O 1
ATOM 815 N N . VAL A 1 106 ? -7.353 -24.691 -16.764 1.00 94.50 106 VAL A N 1
ATOM 816 C CA . VAL A 1 106 ? -7.171 -23.409 -16.077 1.00 94.50 106 VAL A CA 1
ATOM 817 C C . VAL A 1 106 ? -5.856 -23.452 -15.307 1.00 94.50 106 VAL A C 1
ATOM 819 O O . VAL A 1 106 ? -5.664 -24.324 -14.452 1.00 94.50 106 VAL A O 1
ATOM 822 N N . ASN A 1 107 ? -4.958 -22.528 -15.641 1.00 91.19 107 ASN A N 1
ATOM 823 C CA . ASN A 1 107 ? -3.654 -22.371 -15.000 1.00 91.19 107 ASN A CA 1
ATOM 824 C C . ASN A 1 107 ? -3.755 -21.510 -13.727 1.00 91.19 107 ASN A C 1
ATOM 826 O O . ASN A 1 107 ? -4.792 -20.901 -13.461 1.00 91.19 107 ASN A O 1
ATOM 830 N N . GLU A 1 108 ? -2.676 -21.444 -12.940 1.00 89.81 108 GLU A N 1
ATOM 831 C CA . GLU A 1 108 ? -2.641 -20.641 -11.703 1.00 89.81 108 GLU A CA 1
ATOM 832 C C . GLU A 1 108 ? -2.892 -19.148 -11.941 1.00 89.81 108 GLU A C 1
ATOM 834 O O . GLU A 1 108 ? -3.532 -18.505 -11.118 1.00 89.81 108 GLU A O 1
ATOM 839 N N . ASP A 1 109 ? -2.487 -18.616 -13.093 1.00 85.81 109 ASP A N 1
ATOM 840 C CA . ASP A 1 109 ? -2.711 -17.226 -13.514 1.00 85.81 109 ASP A CA 1
ATOM 841 C C . ASP A 1 109 ? -4.119 -16.966 -14.090 1.00 85.81 109 ASP A C 1
ATOM 843 O O . ASP A 1 109 ? -4.371 -15.909 -14.668 1.00 85.81 109 ASP A O 1
ATOM 847 N N . LEU A 1 110 ? -5.033 -17.937 -13.970 1.00 88.75 110 LEU A N 1
ATOM 848 C CA . LEU A 1 110 ? -6.384 -17.934 -14.543 1.00 88.75 110 LEU A CA 1
ATOM 849 C C . LEU A 1 110 ? -6.432 -17.908 -16.079 1.00 88.75 110 LEU A C 1
ATOM 851 O O . LEU A 1 110 ? -7.505 -17.744 -16.670 1.00 88.75 110 LEU A O 1
ATOM 855 N N . SER A 1 111 ? -5.305 -18.137 -16.756 1.00 89.88 111 SER A N 1
ATOM 856 C CA . SER A 1 111 ? -5.314 -18.328 -18.201 1.00 89.88 111 SER A CA 1
ATOM 857 C C . SER A 1 111 ? -5.979 -19.656 -18.569 1.00 89.88 111 SER A C 1
ATOM 859 O O . SER A 1 111 ? -5.753 -20.701 -17.947 1.00 89.88 111 SER A O 1
ATOM 861 N N . VAL A 1 112 ? -6.810 -19.621 -19.615 1.00 92.19 112 VAL A N 1
ATOM 862 C CA . VAL A 1 112 ? -7.492 -20.811 -20.133 1.00 92.19 112 VAL A CA 1
ATOM 863 C C . VAL A 1 112 ? -6.735 -21.318 -21.355 1.00 92.19 112 VAL A C 1
ATOM 865 O O . VAL A 1 112 ? -6.553 -20.595 -22.345 1.00 92.19 112 VAL A O 1
ATOM 868 N N . THR A 1 113 ? -6.308 -22.578 -21.303 1.00 90.62 113 THR A N 1
ATOM 869 C CA . THR A 1 113 ? -5.546 -23.251 -22.363 1.00 90.62 113 THR A CA 1
ATOM 870 C C . THR A 1 113 ? -6.270 -24.487 -22.875 1.00 90.62 113 THR A C 1
ATOM 872 O O . THR A 1 113 ? -7.104 -25.076 -22.196 1.00 90.62 113 THR A O 1
ATOM 875 N N . GLU A 1 114 ? -6.004 -24.878 -24.118 1.00 88.12 114 GLU A N 1
ATOM 876 C CA . GLU A 1 114 ? -6.626 -26.074 -24.681 1.00 88.12 114 GLU A CA 1
ATOM 877 C C . GLU A 1 114 ? -5.950 -27.347 -24.171 1.00 88.12 114 GLU A C 1
ATOM 879 O O . GLU A 1 114 ? -4.731 -27.476 -24.251 1.00 88.12 114 GLU A O 1
ATOM 884 N N . ARG A 1 115 ? -6.745 -28.334 -23.737 1.00 87.12 115 ARG A N 1
ATOM 885 C CA . ARG A 1 115 ? -6.222 -29.651 -23.344 1.00 87.12 115 ARG A CA 1
ATOM 886 C C . ARG A 1 115 ? -5.801 -30.506 -24.546 1.00 87.12 115 ARG A C 1
ATOM 888 O O . ARG A 1 115 ? -4.978 -31.408 -24.410 1.00 87.12 115 ARG A O 1
ATOM 895 N N . ARG A 1 116 ? -6.379 -30.256 -25.727 1.00 83.75 116 ARG A N 1
ATOM 896 C CA . ARG A 1 116 ? -6.144 -31.022 -26.965 1.00 83.75 116 ARG A CA 1
ATOM 897 C C . ARG A 1 116 ? -6.110 -30.103 -28.178 1.00 83.75 116 ARG A C 1
ATOM 899 O O . ARG A 1 116 ? -6.774 -29.073 -28.192 1.00 83.75 116 ARG A O 1
ATOM 906 N N . SER A 1 117 ? -5.358 -30.487 -29.206 1.00 77.81 117 SER A N 1
ATOM 907 C CA . SER A 1 117 ? -5.256 -29.717 -30.448 1.00 77.81 117 SER A CA 1
ATOM 908 C C . SER A 1 117 ? -6.442 -29.962 -31.384 1.00 77.81 117 SER A C 1
ATOM 910 O O . SER A 1 117 ? -6.787 -31.104 -31.672 1.00 77.81 117 SER A O 1
ATOM 912 N N . HIS A 1 118 ? -6.996 -28.877 -31.929 1.00 79.81 118 HIS A N 1
ATOM 913 C CA . HIS A 1 118 ? -8.085 -28.896 -32.911 1.00 79.81 118 HIS A CA 1
ATOM 914 C C . HIS A 1 118 ? -7.631 -28.316 -34.261 1.00 79.81 118 HIS A C 1
ATOM 916 O O . HIS A 1 118 ? -6.642 -27.571 -34.353 1.00 79.81 118 HIS A O 1
ATOM 922 N N . SER A 1 119 ? -8.352 -28.646 -35.334 1.00 79.62 119 SER A N 1
ATOM 923 C CA . SER A 1 119 ? -8.057 -28.186 -36.697 1.00 79.62 119 SER A CA 1
ATOM 924 C C . SER A 1 119 ? -9.285 -27.563 -37.368 1.00 79.62 119 SER A C 1
ATOM 926 O O . SER A 1 119 ? -10.406 -27.688 -36.878 1.00 79.62 119 SER A O 1
ATOM 928 N N . GLY A 1 120 ? -9.062 -26.837 -38.466 1.00 80.25 120 GLY A N 1
ATOM 929 C CA . GLY A 1 120 ? -10.133 -26.219 -39.247 1.00 80.25 120 GLY A CA 1
ATOM 930 C C . GLY A 1 120 ? -10.997 -25.235 -38.448 1.00 80.25 120 GLY A C 1
ATOM 931 O O . GLY A 1 120 ? -10.505 -24.485 -37.603 1.00 80.25 120 GLY A O 1
ATOM 932 N N . LEU A 1 121 ? -12.300 -25.239 -38.734 1.00 74.88 121 LEU A N 1
ATOM 933 C CA . LEU A 1 121 ? -13.287 -24.341 -38.123 1.00 74.88 121 LEU A CA 1
ATOM 934 C C . LEU A 1 121 ? -13.454 -24.554 -36.610 1.00 74.88 121 LEU A C 1
ATOM 936 O O . LEU A 1 121 ? -13.792 -23.605 -35.900 1.00 74.88 121 LEU A O 1
ATOM 940 N N . ASP A 1 122 ? -13.179 -25.755 -36.100 1.00 75.00 122 ASP A N 1
ATOM 941 C CA . ASP A 1 122 ? -13.321 -26.056 -34.673 1.00 75.00 122 ASP A CA 1
ATOM 942 C C . ASP A 1 122 ? -12.255 -25.355 -33.831 1.00 75.00 122 ASP A C 1
ATOM 944 O O . ASP A 1 122 ? -12.564 -24.870 -32.744 1.00 75.00 122 ASP A O 1
ATOM 948 N N . ARG A 1 123 ? -11.037 -25.175 -34.367 1.00 77.19 123 ARG A N 1
ATOM 949 C CA . ARG A 1 123 ? -9.994 -24.366 -33.713 1.00 77.19 123 ARG A CA 1
ATOM 950 C C . ARG A 1 123 ? -10.459 -22.925 -33.491 1.00 77.19 123 ARG A C 1
ATOM 952 O O . ARG A 1 123 ? -10.236 -22.364 -32.423 1.00 77.19 123 ARG A O 1
ATOM 959 N N . LEU A 1 124 ? -11.113 -22.320 -34.486 1.00 71.44 124 LEU A N 1
ATOM 960 C CA . LEU A 1 124 ? -11.604 -20.944 -34.378 1.00 71.44 124 LEU A CA 1
ATOM 961 C C . LEU A 1 124 ? -12.733 -20.833 -33.341 1.00 71.44 124 LEU A C 1
ATOM 963 O O . LEU A 1 124 ? -12.700 -19.938 -32.498 1.00 71.44 124 LEU A O 1
ATOM 967 N N . LYS A 1 125 ? -13.700 -21.760 -33.361 1.00 72.12 125 LYS A N 1
ATOM 968 C CA . LYS A 1 125 ? -14.798 -21.798 -32.379 1.00 72.12 125 LYS A CA 1
ATOM 969 C C . LYS A 1 125 ? -14.277 -21.975 -30.952 1.00 72.12 125 LYS A C 1
ATOM 971 O O . LYS A 1 125 ? -14.672 -21.223 -30.062 1.00 72.12 125 LYS A O 1
ATOM 976 N N . ARG A 1 126 ? -13.347 -22.914 -30.749 1.00 85.56 126 ARG A N 1
ATOM 977 C CA . ARG A 1 126 ? -12.680 -23.160 -29.462 1.00 85.56 126 ARG A CA 1
ATOM 978 C C . ARG A 1 126 ? -11.909 -21.934 -28.980 1.00 85.56 126 ARG A C 1
ATOM 980 O O . ARG A 1 126 ? -12.030 -21.574 -27.815 1.00 85.56 126 ARG A O 1
ATOM 987 N N . ALA A 1 127 ? -11.198 -21.234 -29.865 1.00 73.44 127 ALA A N 1
ATOM 988 C CA . ALA A 1 127 ? -10.478 -20.011 -29.510 1.00 73.44 127 ALA A CA 1
ATOM 989 C C . ALA A 1 127 ? -11.410 -18.882 -29.031 1.00 73.44 127 ALA A C 1
ATOM 991 O O . ALA A 1 127 ? -11.064 -18.168 -28.087 1.00 73.44 127 ALA A O 1
ATOM 992 N N . ILE A 1 128 ? -12.589 -18.730 -29.649 1.00 72.25 128 ILE A N 1
ATOM 993 C CA . ILE A 1 128 ? -13.613 -17.771 -29.204 1.00 72.25 128 ILE A CA 1
ATOM 994 C C . ILE A 1 128 ? -14.183 -18.198 -27.846 1.00 72.25 128 ILE A C 1
ATOM 996 O O . ILE A 1 128 ? -14.236 -17.379 -26.929 1.00 72.25 128 ILE A O 1
ATOM 1000 N N . ARG A 1 129 ? -14.548 -19.480 -27.691 1.00 84.31 129 ARG A N 1
ATOM 1001 C CA . ARG A 1 129 ? -15.082 -20.024 -26.431 1.00 84.31 129 ARG A CA 1
ATOM 1002 C C . ARG A 1 129 ? -14.095 -19.855 -25.277 1.00 84.31 129 ARG A C 1
ATOM 1004 O O . ARG A 1 129 ? -14.479 -19.346 -24.233 1.00 84.31 129 ARG A O 1
ATOM 1011 N N . ARG A 1 130 ? -12.816 -20.161 -25.504 1.00 86.38 130 ARG A N 1
ATOM 1012 C CA . ARG A 1 130 ? -11.709 -19.963 -24.557 1.00 86.38 130 ARG A CA 1
ATOM 1013 C C . ARG A 1 130 ? -11.629 -18.527 -24.047 1.00 86.38 130 ARG A C 1
ATOM 1015 O O . ARG A 1 130 ? -11.548 -18.313 -22.846 1.00 86.38 130 ARG A O 1
ATOM 1022 N N . ARG A 1 131 ? -11.667 -17.539 -24.952 1.00 69.69 131 ARG A N 1
ATOM 1023 C CA . ARG A 1 131 ? -11.632 -16.114 -24.577 1.00 69.69 131 ARG A CA 1
ATOM 1024 C C . ARG A 1 131 ? -12.852 -15.709 -23.755 1.00 69.69 131 ARG A C 1
ATOM 1026 O O . ARG A 1 131 ? -12.710 -14.941 -22.812 1.00 69.69 131 ARG A O 1
ATOM 1033 N N . TRP A 1 132 ? -14.029 -16.226 -24.103 1.00 72.12 132 TRP A N 1
ATOM 1034 C CA . TRP A 1 132 ? -15.261 -15.960 -23.362 1.00 72.12 132 TRP A CA 1
ATOM 1035 C C . TRP A 1 132 ? -15.215 -16.546 -21.945 1.00 72.12 132 TRP A C 1
ATOM 1037 O O . TRP A 1 132 ? -15.471 -15.828 -20.982 1.00 72.12 132 TRP A O 1
ATOM 1047 N N . LEU A 1 133 ? -14.807 -17.811 -21.820 1.00 78.00 133 LEU A N 1
ATOM 1048 C CA . LEU A 1 133 ? -14.631 -18.506 -20.543 1.00 78.00 133 LEU A CA 1
ATOM 1049 C C . LEU A 1 133 ? -13.596 -17.810 -19.651 1.00 78.00 133 LEU A C 1
ATOM 1051 O O . LEU A 1 133 ? -13.877 -17.525 -18.491 1.00 78.00 133 LEU A O 1
ATOM 1055 N N . GLN A 1 134 ? -12.432 -17.458 -20.209 1.00 82.44 134 GLN A N 1
ATOM 1056 C CA . GLN A 1 134 ? -11.399 -16.714 -19.485 1.00 82.44 134 GLN A CA 1
ATOM 1057 C C . GLN A 1 134 ? -11.909 -15.342 -19.019 1.00 82.44 134 GLN A C 1
ATOM 1059 O O . GLN A 1 134 ? -11.639 -14.935 -17.893 1.00 82.44 134 GLN A O 1
ATOM 1064 N N . GLY A 1 135 ? -12.688 -14.644 -19.853 1.00 62.59 135 GLY A N 1
ATOM 1065 C CA . GLY A 1 135 ? -13.316 -13.376 -19.480 1.00 62.59 135 GLY A CA 1
ATOM 1066 C C . GLY A 1 135 ? -14.264 -13.520 -18.288 1.00 62.59 135 GLY A C 1
ATOM 1067 O O . GLY A 1 135 ? -14.164 -12.751 -17.337 1.00 62.59 135 GLY A O 1
ATOM 1068 N N . ILE A 1 136 ? -15.132 -14.538 -18.297 1.00 81.06 136 ILE A N 1
ATOM 1069 C CA . ILE A 1 136 ? -16.033 -14.824 -17.170 1.00 81.06 136 ILE A CA 1
ATOM 1070 C C . ILE A 1 136 ? -15.248 -15.172 -15.910 1.00 81.06 136 ILE A C 1
ATOM 1072 O O . ILE A 1 136 ? -15.560 -14.633 -14.850 1.00 81.06 136 ILE A O 1
ATOM 1076 N N . LEU A 1 137 ? -14.230 -16.029 -16.020 1.00 86.00 137 LEU A N 1
ATOM 1077 C CA . LEU A 1 137 ? -13.362 -16.391 -14.902 1.00 86.00 137 LEU A CA 1
ATOM 1078 C C . LEU A 1 137 ? -12.726 -15.149 -14.270 1.00 86.00 137 LEU A C 1
ATOM 1080 O O . LEU A 1 137 ? -12.834 -14.958 -13.060 1.00 86.00 137 LEU A O 1
ATOM 1084 N N . HIS A 1 138 ? -12.159 -14.255 -15.082 1.00 78.19 138 HIS A N 1
ATOM 1085 C CA . HIS A 1 138 ? -11.593 -12.999 -14.594 1.00 78.19 138 HIS A CA 1
ATOM 1086 C C . HIS A 1 138 ? -12.649 -12.119 -13.911 1.00 78.19 138 HIS A C 1
ATOM 1088 O O . HIS A 1 138 ? -12.406 -11.609 -12.820 1.00 78.19 138 HIS A O 1
ATOM 1094 N N . THR A 1 139 ? -13.839 -11.974 -14.503 1.00 68.19 139 THR A N 1
ATOM 1095 C CA . THR A 1 139 ? -14.931 -11.197 -13.897 1.00 68.19 139 THR A CA 1
ATOM 1096 C C . THR A 1 139 ? -15.351 -11.770 -12.544 1.00 68.19 139 THR A C 1
ATOM 1098 O O . THR A 1 139 ? -15.492 -11.017 -11.585 1.00 68.19 139 THR A O 1
ATOM 1101 N N . ARG A 1 140 ? -15.516 -13.093 -12.419 1.00 84.81 140 ARG A N 1
ATOM 1102 C CA . ARG A 1 140 ? -15.914 -13.715 -11.144 1.00 84.81 140 ARG A CA 1
ATOM 1103 C C . ARG A 1 140 ? -14.814 -13.645 -10.088 1.00 84.81 140 ARG A C 1
ATOM 1105 O O . ARG A 1 140 ? -15.123 -13.422 -8.921 1.00 84.81 140 ARG A O 1
ATOM 1112 N N . ALA A 1 141 ? -13.551 -13.765 -10.488 1.00 77.81 141 ALA A N 1
ATOM 1113 C CA . ALA A 1 141 ? -12.417 -13.559 -9.592 1.00 77.81 141 ALA A CA 1
ATOM 1114 C C . ALA A 1 141 ? -12.370 -12.113 -9.058 1.00 77.81 141 ALA A C 1
ATOM 1116 O O . ALA A 1 141 ? -12.190 -11.899 -7.860 1.00 77.81 141 ALA A O 1
ATOM 1117 N N . GLN A 1 142 ? -12.605 -11.114 -9.916 1.00 71.94 142 GLN A N 1
ATOM 1118 C CA . GLN A 1 142 ? -12.699 -9.707 -9.507 1.00 71.94 142 GLN A CA 1
ATOM 1119 C C . GLN A 1 142 ? -13.907 -9.440 -8.602 1.00 71.94 142 GLN A C 1
ATOM 1121 O O . GLN A 1 142 ? -13.773 -8.738 -7.602 1.00 71.94 142 GLN A O 1
ATOM 1126 N N . GLU A 1 143 ? -15.073 -10.010 -8.915 1.00 72.94 143 GLU A N 1
ATOM 1127 C CA . GLU A 1 143 ? -16.272 -9.903 -8.075 1.00 72.94 143 GLU A CA 1
ATOM 1128 C C . GLU A 1 143 ? -16.050 -10.485 -6.674 1.00 72.94 143 GLU A C 1
ATOM 1130 O O . GLU A 1 143 ? -16.513 -9.891 -5.699 1.00 72.94 143 GLU A O 1
ATOM 1135 N N . LEU A 1 144 ? -15.332 -11.609 -6.558 1.00 84.50 144 LEU A N 1
ATOM 1136 C CA . LEU A 1 144 ? -14.967 -12.206 -5.270 1.00 84.50 144 LEU A CA 1
ATOM 1137 C C . LEU A 1 144 ? -14.132 -11.233 -4.431 1.00 84.50 144 LEU A C 1
ATOM 1139 O O . LEU A 1 144 ? -14.527 -10.902 -3.314 1.00 84.50 144 LEU A O 1
ATOM 1143 N N . VAL A 1 145 ? -13.046 -10.702 -4.999 1.00 76.94 145 VAL A N 1
ATOM 1144 C CA . VAL A 1 145 ? -12.178 -9.718 -4.327 1.00 76.94 145 VAL A CA 1
ATOM 1145 C C . VAL A 1 145 ? -12.949 -8.449 -3.951 1.00 76.94 145 VAL A C 1
ATOM 1147 O O . VAL A 1 145 ? -12.801 -7.921 -2.851 1.00 76.94 145 VAL A O 1
ATOM 1150 N N . ALA A 1 146 ? -13.788 -7.937 -4.853 1.00 65.62 146 ALA A N 1
ATOM 1151 C CA . ALA A 1 146 ? -14.569 -6.730 -4.606 1.00 65.62 146 ALA A CA 1
ATOM 1152 C C . ALA A 1 146 ? -15.601 -6.930 -3.485 1.00 65.62 146 ALA A C 1
ATOM 1154 O O . ALA A 1 146 ? -15.771 -6.041 -2.648 1.00 65.62 146 ALA A O 1
ATOM 1155 N N . THR A 1 147 ? -16.259 -8.094 -3.458 1.00 76.50 147 THR A N 1
ATOM 1156 C CA . THR A 1 147 ? -17.226 -8.473 -2.417 1.00 76.50 147 THR A CA 1
ATOM 1157 C C . THR A 1 147 ? -16.540 -8.582 -1.062 1.00 76.50 147 THR A C 1
ATOM 1159 O O . THR A 1 147 ? -17.006 -7.975 -0.100 1.00 76.50 147 THR A O 1
ATOM 1162 N N . ASP A 1 148 ? -15.406 -9.279 -1.000 1.00 78.31 148 ASP A N 1
ATOM 1163 C CA . ASP A 1 148 ? -14.604 -9.429 0.217 1.00 78.31 148 ASP A CA 1
ATOM 1164 C C . ASP A 1 148 ? -14.158 -8.067 0.776 1.00 78.31 148 ASP A C 1
ATOM 1166 O O . ASP A 1 148 ? -14.429 -7.731 1.929 1.00 78.31 148 ASP A O 1
ATOM 1170 N N . ASN A 1 149 ? -13.609 -7.199 -0.081 1.00 70.38 149 ASN A N 1
ATOM 1171 C CA . ASN A 1 149 ? -13.214 -5.843 0.303 1.00 70.38 149 ASN A CA 1
ATOM 1172 C C . ASN A 1 149 ? -14.401 -4.981 0.775 1.00 70.38 149 ASN A C 1
ATOM 1174 O O . ASN A 1 149 ? -14.258 -4.167 1.689 1.00 70.38 149 ASN A O 1
ATOM 1178 N N . ALA A 1 150 ? -15.578 -5.120 0.155 1.00 68.00 150 ALA A N 1
ATOM 1179 C CA . ALA A 1 150 ? -16.776 -4.393 0.572 1.00 68.00 150 ALA A CA 1
ATOM 1180 C C . ALA A 1 150 ? -17.286 -4.863 1.941 1.00 68.00 150 ALA A C 1
ATOM 1182 O O . ALA A 1 150 ? -17.660 -4.033 2.772 1.00 68.00 150 ALA A O 1
ATOM 1183 N N . ILE A 1 151 ? -17.255 -6.174 2.192 1.00 75.12 151 ILE A N 1
ATOM 1184 C CA . ILE A 1 151 ? -17.585 -6.763 3.491 1.00 75.12 151 ILE A CA 1
ATOM 1185 C C . ILE A 1 151 ? -16.604 -6.275 4.558 1.00 75.12 151 ILE A C 1
ATOM 1187 O O . ILE A 1 151 ? -17.049 -5.808 5.605 1.00 75.12 151 ILE A O 1
ATOM 1191 N N . ALA A 1 152 ? -15.298 -6.308 4.282 1.00 65.25 152 ALA A N 1
ATOM 1192 C CA . ALA A 1 152 ? -14.273 -5.840 5.212 1.00 65.25 152 ALA A CA 1
ATOM 1193 C C . ALA A 1 152 ? -14.496 -4.374 5.625 1.00 65.25 152 ALA A C 1
ATOM 1195 O O . ALA A 1 152 ? -14.444 -4.061 6.812 1.00 65.25 152 ALA A O 1
ATOM 1196 N N . ARG A 1 153 ? -14.832 -3.488 4.673 1.00 65.06 153 ARG A N 1
ATOM 1197 C CA . ARG A 1 153 ? -15.196 -2.088 4.969 1.00 65.06 153 ARG A CA 1
ATOM 1198 C C . ARG A 1 153 ? -16.432 -1.977 5.861 1.00 65.06 153 ARG A C 1
ATOM 1200 O O . ARG A 1 153 ? -16.402 -1.263 6.853 1.00 65.06 153 ARG A O 1
ATOM 1207 N N . LYS A 1 154 ? -17.501 -2.715 5.549 1.00 68.62 154 LYS A N 1
ATOM 1208 C CA . LYS A 1 154 ? -18.747 -2.675 6.329 1.00 68.62 154 LYS A CA 1
ATOM 1209 C C . LYS A 1 154 ? -18.546 -3.161 7.768 1.00 68.62 154 LYS A C 1
ATOM 1211 O O . LYS A 1 154 ? -19.104 -2.591 8.699 1.00 68.62 154 LYS A O 1
ATOM 1216 N N . LEU A 1 155 ? -17.764 -4.224 7.957 1.00 67.25 155 LEU A N 1
ATOM 1217 C CA . LEU A 1 155 ? -17.431 -4.726 9.294 1.00 67.25 155 LEU A CA 1
ATOM 1218 C C . LEU A 1 155 ? -16.537 -3.745 10.050 1.00 67.25 155 LEU A C 1
ATOM 1220 O O . LEU A 1 155 ? -16.709 -3.582 11.253 1.00 67.25 155 LEU A O 1
ATOM 1224 N N . HIS A 1 156 ? -15.638 -3.061 9.345 1.00 62.62 156 HIS A N 1
ATOM 1225 C CA . HIS A 1 156 ? -14.816 -2.017 9.933 1.00 62.62 156 HIS A CA 1
ATOM 1226 C C . HIS A 1 156 ? -15.640 -0.826 10.439 1.00 62.62 156 HIS A C 1
ATOM 1228 O O . HIS A 1 156 ? -15.454 -0.416 11.578 1.00 62.62 156 HIS A O 1
ATOM 1234 N N . GLU A 1 157 ? -16.588 -0.314 9.649 1.00 63.28 157 GLU A N 1
ATOM 1235 C CA . GLU A 1 157 ? -17.490 0.767 10.083 1.00 63.28 157 GLU A CA 1
ATOM 1236 C C . GLU A 1 157 ? -18.234 0.390 11.375 1.00 63.28 157 GLU A C 1
ATOM 1238 O O . GLU A 1 157 ? -18.356 1.192 12.300 1.00 63.28 157 GLU A O 1
ATOM 1243 N N . ILE A 1 158 ? -18.683 -0.865 11.465 1.00 64.38 158 ILE A N 1
ATOM 1244 C CA . ILE A 1 158 ? -19.333 -1.409 12.661 1.00 64.38 158 ILE A CA 1
ATOM 1245 C C . ILE A 1 158 ? -18.352 -1.480 13.839 1.00 64.38 158 ILE A C 1
ATOM 1247 O O . ILE A 1 158 ? -18.715 -1.106 14.953 1.00 64.38 158 ILE A O 1
ATOM 1251 N N . ALA A 1 159 ? -17.118 -1.937 13.613 1.00 60.09 159 ALA A N 1
ATOM 1252 C CA . ALA A 1 159 ? -16.087 -2.009 14.646 1.00 60.09 159 ALA A CA 1
ATOM 1253 C C . ALA A 1 159 ? -15.688 -0.615 15.166 1.00 60.09 159 ALA A C 1
ATOM 1255 O O . ALA A 1 159 ? -15.607 -0.428 16.377 1.00 60.09 159 ALA A O 1
ATOM 1256 N N . GLN A 1 160 ? -15.533 0.381 14.285 1.00 56.38 160 GLN A N 1
ATOM 1257 C CA . GLN A 1 160 ? -15.273 1.775 14.666 1.00 56.38 160 GLN A CA 1
ATOM 1258 C C . GLN A 1 160 ? -16.424 2.383 15.474 1.00 56.38 160 GLN A C 1
ATOM 1260 O O . GLN A 1 160 ? -16.216 3.060 16.481 1.00 56.38 160 GLN A O 1
ATOM 1265 N N . ASP A 1 161 ? -17.667 2.144 15.053 1.00 59.09 161 ASP A N 1
ATOM 1266 C CA . ASP A 1 161 ? -18.846 2.629 15.774 1.00 59.09 161 ASP A CA 1
ATOM 1267 C C . ASP A 1 161 ? -18.982 1.978 17.168 1.00 59.09 161 ASP A C 1
ATOM 1269 O O . ASP A 1 161 ? -19.507 2.587 18.106 1.00 59.09 161 ASP A O 1
ATOM 1273 N N . LEU A 1 162 ? -18.462 0.757 17.335 1.00 58.41 162 LEU A N 1
ATOM 1274 C CA . LEU A 1 162 ? -18.346 0.086 18.631 1.00 58.41 162 LEU A CA 1
ATOM 1275 C C . LEU A 1 162 ? -17.172 0.623 19.473 1.00 58.41 162 LEU A C 1
ATOM 1277 O O . LEU A 1 162 ? -17.351 0.808 20.679 1.00 58.41 162 LEU A O 1
ATOM 1281 N N . SER A 1 163 ? -16.009 0.910 18.872 1.00 50.56 163 SER A N 1
ATOM 1282 C CA . SER A 1 163 ? -14.806 1.386 19.579 1.00 50.56 163 SER A CA 1
ATOM 1283 C C . SER A 1 163 ? -14.926 2.829 20.081 1.00 50.56 163 SER A C 1
ATOM 1285 O O . SER A 1 163 ? -14.359 3.176 21.114 1.00 50.56 163 SER A O 1
ATOM 1287 N N . ASN A 1 164 ? -15.711 3.673 19.408 1.00 48.41 164 ASN A N 1
ATOM 1288 C CA . ASN A 1 164 ? -15.889 5.083 19.772 1.00 48.41 164 ASN A CA 1
ATOM 1289 C C . ASN A 1 164 ? -16.739 5.316 21.042 1.00 48.41 164 ASN A C 1
ATOM 1291 O O . ASN A 1 164 ? -16.883 6.455 21.497 1.00 48.41 164 ASN A O 1
ATOM 1295 N N . PHE A 1 165 ? -17.315 4.273 21.649 1.00 47.03 165 PHE A N 1
ATOM 1296 C CA . PHE A 1 165 ? -18.227 4.422 22.785 1.00 47.03 165 PHE A CA 1
ATOM 1297 C C . PHE A 1 165 ? -17.540 4.213 24.146 1.00 47.03 165 PHE A C 1
ATOM 1299 O O . PHE A 1 165 ? -17.304 3.084 24.581 1.00 47.03 165 PHE A O 1
ATOM 1306 N N . HIS A 1 166 ? -17.354 5.305 24.894 1.00 44.81 166 HIS A N 1
ATOM 1307 C CA . HIS A 1 166 ? -16.785 5.300 26.246 1.00 44.81 166 HIS A CA 1
ATOM 1308 C C . HIS A 1 166 ? -17.883 5.311 27.325 1.00 44.81 166 HIS A C 1
ATOM 1310 O O . HIS A 1 166 ? -18.804 6.129 27.304 1.00 44.81 166 HIS A O 1
ATOM 1316 N N . LEU A 1 167 ? -17.795 4.403 28.303 1.00 40.59 167 LEU A N 1
ATOM 1317 C CA . LEU A 1 167 ? -18.618 4.456 29.514 1.00 40.59 167 LEU A CA 1
ATOM 1318 C C . LEU A 1 167 ? -17.866 5.251 30.583 1.00 40.59 167 LEU A C 1
ATOM 1320 O O . LEU A 1 167 ? -17.072 4.687 31.325 1.00 40.59 167 LEU A O 1
ATOM 1324 N N . GLU A 1 168 ? -18.125 6.550 30.698 1.00 34.12 168 GLU A N 1
ATOM 1325 C CA . GLU A 1 168 ? -17.637 7.290 31.865 1.00 34.12 168 GLU A CA 1
ATOM 1326 C C . GLU A 1 168 ? -18.353 6.809 33.140 1.00 34.12 168 GLU A C 1
ATOM 1328 O O . GLU A 1 168 ? -19.591 6.838 33.224 1.00 34.12 168 GLU A O 1
ATOM 1333 N N . GLY A 1 169 ? -17.565 6.382 34.133 1.00 36.22 169 GLY A N 1
ATOM 1334 C CA . GLY A 1 169 ? -18.012 6.070 35.488 1.00 36.22 169 GLY A CA 1
ATOM 1335 C C . GLY A 1 169 ? -16.847 6.091 36.498 1.00 36.22 169 GLY A C 1
ATOM 1336 O O . GLY A 1 169 ? -15.758 5.652 36.136 1.00 36.22 169 GLY A O 1
ATOM 1337 N N . PRO A 1 170 ? -17.038 6.577 37.746 1.00 31.55 170 PRO A N 1
ATOM 1338 C CA . PRO A 1 170 ? -15.923 6.936 38.637 1.00 31.55 170 PRO A CA 1
ATOM 1339 C C . PRO A 1 170 ? -15.182 5.764 39.293 1.00 31.55 170 PRO A C 1
ATOM 1341 O O . PRO A 1 170 ? -14.082 5.966 39.791 1.00 31.55 170 PRO A O 1
ATOM 1344 N N . ASP A 1 171 ? -15.735 4.547 39.296 1.00 34.59 171 ASP A N 1
ATOM 1345 C CA . ASP A 1 171 ? -15.179 3.451 40.094 1.00 34.59 171 ASP A CA 1
ATOM 1346 C C . ASP A 1 171 ? -15.197 2.121 39.323 1.00 34.59 171 ASP A C 1
ATOM 1348 O O . ASP A 1 171 ? -16.236 1.468 39.222 1.00 34.59 171 ASP A O 1
ATOM 1352 N N . GLY A 1 172 ? -14.029 1.691 38.836 1.00 33.00 172 GLY A N 1
ATOM 1353 C CA . GLY A 1 172 ? -13.687 0.266 38.766 1.00 33.00 172 GLY A CA 1
ATOM 1354 C C . GLY A 1 172 ? -13.961 -0.484 37.459 1.00 33.00 172 GLY A C 1
ATOM 1355 O O . GLY A 1 172 ? -14.881 -1.287 37.378 1.00 33.00 172 GLY A O 1
ATOM 1356 N N . ASN A 1 173 ? -13.035 -0.323 36.512 1.00 31.72 173 ASN A N 1
ATOM 1357 C CA . ASN A 1 173 ? -12.435 -1.407 35.726 1.00 31.72 173 ASN A CA 1
ATOM 1358 C C . ASN A 1 173 ? -13.366 -2.313 34.890 1.00 31.72 173 ASN A C 1
ATOM 1360 O O . ASN A 1 173 ? -13.468 -3.513 35.128 1.00 31.72 173 ASN A O 1
ATOM 1364 N N . THR A 1 174 ? -13.927 -1.747 33.825 1.00 34.84 174 THR A N 1
ATOM 1365 C CA . THR A 1 174 ? -13.869 -2.383 32.498 1.00 34.84 174 THR A CA 1
ATOM 1366 C C . THR A 1 174 ? -13.547 -1.286 31.498 1.00 34.84 174 THR A C 1
ATOM 1368 O O . THR A 1 174 ? -14.441 -0.664 30.919 1.00 34.84 174 THR A O 1
ATOM 1371 N N . ASP A 1 175 ? -12.260 -0.983 31.387 1.00 33.16 175 ASP A N 1
ATOM 1372 C CA . ASP A 1 175 ? -11.744 -0.253 30.243 1.00 33.16 175 ASP A CA 1
ATOM 1373 C C . ASP A 1 175 ? -11.940 -1.141 29.003 1.00 33.16 175 ASP A C 1
ATOM 1375 O O . ASP A 1 175 ? -11.357 -2.219 28.906 1.00 33.16 175 ASP A O 1
ATOM 1379 N N . PHE A 1 176 ? -12.858 -0.744 28.120 1.00 38.06 176 PHE A N 1
ATOM 1380 C CA . PHE A 1 176 ? -13.042 -1.351 26.797 1.00 38.06 176 PHE A CA 1
ATOM 1381 C C . PHE A 1 176 ? -12.420 -0.481 25.697 1.00 38.06 176 PHE A C 1
ATOM 1383 O O . PHE A 1 176 ? -12.657 -0.741 24.518 1.00 38.06 176 PHE A O 1
ATOM 1390 N N . SER A 1 177 ? -11.646 0.553 26.054 1.00 36.69 177 SER A N 1
ATOM 1391 C CA . SER A 1 177 ? -10.790 1.207 25.077 1.00 36.69 177 SER A CA 1
ATOM 1392 C C . SER A 1 177 ? -9.631 0.256 24.775 1.00 36.69 177 SER A C 1
ATOM 1394 O O . SER A 1 177 ? -8.653 0.142 25.508 1.00 36.69 177 SER A O 1
ATOM 1396 N N . GLY A 1 178 ? -9.755 -0.494 23.678 1.00 40.66 178 GLY A N 1
ATOM 1397 C CA . GLY A 1 178 ? -8.545 -0.818 22.929 1.00 40.66 178 GLY A CA 1
ATOM 1398 C C . GLY A 1 178 ? -7.849 0.498 22.565 1.00 40.66 178 GLY A C 1
ATOM 1399 O O . GLY A 1 178 ? -8.509 1.540 22.502 1.00 40.66 178 GLY A O 1
ATOM 1400 N N . GLU A 1 179 ? -6.533 0.473 22.349 1.00 49.31 179 GLU A N 1
ATOM 1401 C CA . GLU A 1 179 ? -5.822 1.665 21.872 1.00 49.31 179 GLU A CA 1
ATOM 1402 C C . GLU A 1 179 ? -6.580 2.287 20.674 1.00 49.31 179 GLU A C 1
ATOM 1404 O O . GLU A 1 179 ? -7.084 1.545 19.826 1.00 49.31 179 GLU A O 1
ATOM 1409 N N . PRO A 1 180 ? -6.726 3.627 20.613 1.00 61.06 180 PRO A N 1
ATOM 1410 C CA . PRO A 1 180 ? -7.574 4.300 19.622 1.00 61.06 180 PRO A CA 1
ATOM 1411 C C . PRO A 1 180 ? -7.048 4.176 18.183 1.00 61.06 180 PRO A C 1
ATOM 1413 O O . PRO A 1 180 ? -7.765 4.498 17.234 1.00 61.06 180 PRO A O 1
ATOM 1416 N N . ASP A 1 181 ? -5.812 3.707 18.023 1.00 70.88 181 ASP A N 1
ATOM 1417 C CA . ASP A 1 181 ? -5.131 3.541 16.748 1.00 70.88 181 ASP A CA 1
ATOM 1418 C C . ASP A 1 181 ? -4.726 2.081 16.507 1.00 70.88 181 ASP A C 1
ATOM 1420 O O . ASP A 1 181 ? -4.429 1.349 17.457 1.00 70.88 181 ASP A O 1
ATOM 1424 N N . PRO A 1 182 ? -4.683 1.638 15.236 1.00 82.94 182 PRO A N 1
ATOM 1425 C CA . PRO A 1 182 ? -4.121 0.353 14.888 1.00 82.94 182 PRO A CA 1
ATOM 1426 C C . PRO A 1 182 ? -2.670 0.269 15.359 1.00 82.94 182 PRO A C 1
ATOM 1428 O O . PRO A 1 182 ? -1.867 1.175 15.125 1.00 82.94 182 PRO A O 1
ATOM 1431 N N . ARG A 1 183 ? -2.306 -0.851 15.979 1.00 86.62 183 ARG A N 1
ATOM 1432 C CA . ARG A 1 183 ? -0.971 -1.072 16.532 1.00 86.62 183 ARG A CA 1
ATOM 1433 C C . ARG A 1 183 ? -0.261 -2.213 15.827 1.00 86.62 183 ARG A C 1
ATOM 1435 O O . ARG A 1 183 ? -0.776 -3.321 15.737 1.00 86.62 183 ARG A O 1
ATOM 1442 N N . ILE A 1 184 ? 0.977 -1.985 15.409 1.00 89.94 184 ILE A N 1
ATOM 1443 C CA . ILE A 1 184 ? 1.817 -3.040 14.835 1.00 89.94 184 ILE A CA 1
ATOM 1444 C C . ILE A 1 184 ? 2.312 -3.976 15.951 1.00 89.94 184 ILE A C 1
ATOM 1446 O O . ILE A 1 184 ? 2.847 -3.534 16.971 1.00 89.94 184 ILE A O 1
ATOM 1450 N N . LEU A 1 185 ? 2.092 -5.280 15.777 1.00 86.50 185 LEU A N 1
ATOM 1451 C CA . LEU A 1 185 ? 2.471 -6.346 16.697 1.00 86.50 185 LEU A CA 1
ATOM 1452 C C . LEU A 1 185 ? 3.834 -6.937 16.320 1.00 86.50 185 LEU A C 1
ATOM 1454 O O . LEU A 1 185 ? 4.018 -7.446 15.217 1.00 86.50 185 LEU A O 1
ATOM 1458 N N . GLY A 1 186 ? 4.743 -6.944 17.301 1.00 68.12 186 GLY A N 1
ATOM 1459 C CA . GLY A 1 186 ? 6.108 -7.467 17.169 1.00 68.12 186 GLY A CA 1
ATOM 1460 C C . GLY A 1 186 ? 6.989 -6.600 16.271 1.00 68.12 186 GLY A C 1
ATOM 1461 O O . GLY A 1 186 ? 6.511 -5.615 15.732 1.00 68.12 186 GLY A O 1
ATOM 1462 N N . PRO A 1 187 ? 8.270 -6.938 16.081 1.00 78.81 187 PRO A N 1
ATOM 1463 C CA . PRO A 1 187 ? 8.861 -6.802 14.764 1.00 78.81 187 PRO A CA 1
ATOM 1464 C C . PRO A 1 187 ? 8.351 -7.911 13.825 1.00 78.81 187 PRO A C 1
ATOM 1466 O O . PRO A 1 187 ? 7.770 -8.895 14.288 1.00 78.81 187 PRO A O 1
ATOM 1469 N N . GLY A 1 188 ? 8.593 -7.783 12.521 1.00 77.94 188 GLY A N 1
ATOM 1470 C CA . GLY A 1 188 ? 8.263 -8.833 11.552 1.00 77.94 188 GLY A CA 1
ATOM 1471 C C . GLY A 1 188 ? 9.120 -10.097 11.676 1.00 77.94 188 GLY A C 1
ATOM 1472 O O . GLY A 1 188 ? 10.061 -10.188 12.474 1.00 77.94 188 GLY A O 1
ATOM 1473 N N . GLY A 1 189 ? 8.742 -11.107 10.889 1.00 73.44 189 GLY A N 1
ATOM 1474 C CA . GLY A 1 189 ? 9.414 -12.406 10.822 1.00 73.44 189 GLY A CA 1
ATOM 1475 C C . GLY A 1 189 ? 10.722 -12.391 10.014 1.00 73.44 189 GLY A C 1
ATOM 1476 O O . GLY A 1 189 ? 11.064 -11.376 9.400 1.00 73.44 189 GLY A O 1
ATOM 1477 N N . PRO A 1 190 ? 11.465 -13.516 9.996 1.00 81.69 190 PRO A N 1
ATOM 1478 C CA . PRO A 1 190 ? 12.678 -13.635 9.197 1.00 81.69 190 PRO A CA 1
ATOM 1479 C C . PRO A 1 190 ? 12.387 -13.457 7.704 1.00 81.69 190 PRO A C 1
ATOM 1481 O O . PRO A 1 190 ? 11.311 -13.813 7.220 1.00 81.69 190 PRO A O 1
ATOM 1484 N N . LEU A 1 191 ? 13.372 -12.937 6.975 1.00 88.69 191 LEU A N 1
ATOM 1485 C CA . LEU A 1 191 ? 13.288 -12.797 5.528 1.00 88.69 191 LEU A CA 1
ATOM 1486 C C . LEU A 1 191 ? 13.346 -14.164 4.844 1.00 88.69 191 LEU A C 1
ATOM 1488 O O . LEU A 1 191 ? 14.203 -14.993 5.148 1.00 88.69 191 LEU A O 1
ATOM 1492 N N . THR A 1 192 ? 12.443 -14.376 3.891 1.00 90.62 192 THR A N 1
ATOM 1493 C CA . THR A 1 192 ? 12.453 -15.536 2.992 1.00 90.62 192 THR A CA 1
ATOM 1494 C C . THR A 1 192 ? 12.818 -15.065 1.595 1.00 90.62 192 THR A C 1
ATOM 1496 O O . THR A 1 192 ? 12.223 -14.113 1.104 1.00 90.62 192 THR A O 1
ATOM 1499 N N . HIS A 1 193 ? 13.814 -15.695 0.974 1.00 90.88 193 HIS A N 1
ATOM 1500 C CA . HIS A 1 193 ? 14.241 -15.347 -0.383 1.00 90.88 193 HIS A CA 1
ATOM 1501 C C . HIS A 1 193 ? 13.099 -15.564 -1.381 1.00 90.88 193 HIS A C 1
ATOM 1503 O O . HIS A 1 193 ? 12.411 -16.581 -1.304 1.00 90.88 193 HIS A O 1
ATOM 1509 N N . GLU A 1 194 ? 12.899 -14.613 -2.294 1.00 90.25 194 GLU A N 1
ATOM 1510 C CA . GLU A 1 194 ? 11.865 -14.698 -3.327 1.00 90.25 194 GLU A CA 1
ATOM 1511 C C . GLU A 1 194 ? 12.466 -14.841 -4.731 1.00 90.25 194 GLU A C 1
ATOM 1513 O O . GLU A 1 194 ? 12.190 -15.822 -5.420 1.00 90.25 194 GLU A O 1
ATOM 1518 N N . THR A 1 195 ? 13.256 -13.865 -5.186 1.00 87.56 195 THR A N 1
ATOM 1519 C CA . THR A 1 195 ? 13.854 -13.866 -6.529 1.00 87.56 195 THR A CA 1
ATOM 1520 C C . THR A 1 195 ? 15.104 -12.993 -6.585 1.00 87.56 195 THR A C 1
ATOM 1522 O O . THR A 1 195 ? 15.319 -12.135 -5.731 1.00 87.56 195 THR A O 1
ATOM 1525 N N . ASP A 1 196 ? 15.904 -13.197 -7.633 1.00 85.31 196 ASP A N 1
ATOM 1526 C CA . ASP A 1 196 ? 17.090 -12.399 -7.952 1.00 85.31 196 ASP A CA 1
ATOM 1527 C C . ASP A 1 196 ? 16.945 -11.602 -9.262 1.00 85.31 196 ASP A C 1
ATOM 1529 O O . ASP A 1 196 ? 17.933 -11.269 -9.920 1.00 85.31 196 ASP A O 1
ATOM 1533 N N . SER A 1 197 ? 15.719 -11.421 -9.754 1.00 81.56 197 SER A N 1
ATOM 1534 C CA . SER A 1 197 ? 15.479 -10.818 -11.071 1.00 81.56 197 SER A CA 1
ATOM 1535 C C . SER A 1 197 ? 15.622 -9.297 -11.069 1.00 81.56 197 SER A C 1
ATOM 1537 O O . SER A 1 197 ? 16.096 -8.733 -12.056 1.00 81.56 197 SER A O 1
ATOM 1539 N N . GLN A 1 198 ? 15.204 -8.655 -9.978 1.00 81.88 198 GLN A N 1
ATOM 1540 C CA . GLN A 1 198 ? 15.105 -7.205 -9.816 1.00 81.88 198 GLN A CA 1
ATOM 1541 C C . GLN A 1 198 ? 15.100 -6.842 -8.331 1.00 81.88 198 GLN A C 1
ATOM 1543 O O . GLN A 1 198 ? 14.776 -7.683 -7.492 1.00 81.88 198 GLN A O 1
ATOM 1548 N N . ASP A 1 199 ? 15.458 -5.602 -8.017 1.00 84.62 199 ASP A N 1
ATOM 1549 C CA . ASP A 1 199 ? 15.236 -4.968 -6.720 1.00 84.62 199 ASP A CA 1
ATOM 1550 C C . ASP A 1 199 ? 14.135 -3.928 -6.867 1.00 84.62 199 ASP A C 1
ATOM 1552 O O . ASP A 1 199 ? 13.770 -3.590 -7.986 1.00 84.62 199 ASP A O 1
ATOM 1556 N N . LEU A 1 200 ? 13.633 -3.397 -5.751 1.00 86.25 200 LEU A N 1
ATOM 1557 C CA . LEU A 1 200 ? 12.429 -2.568 -5.703 1.00 86.25 200 LEU A CA 1
ATOM 1558 C C . LEU A 1 200 ? 11.223 -3.296 -6.310 1.00 86.25 200 LEU A C 1
ATOM 1560 O O . LEU A 1 200 ? 11.286 -3.994 -7.317 1.00 86.25 200 LEU A O 1
ATOM 1564 N N . ASP A 1 201 ? 10.072 -3.165 -5.673 1.00 89.31 201 ASP A N 1
ATOM 1565 C CA . ASP A 1 201 ? 8.895 -3.843 -6.201 1.00 89.31 201 ASP A CA 1
ATOM 1566 C C . ASP A 1 201 ? 7.621 -3.177 -5.717 1.00 89.31 201 ASP A C 1
ATOM 1568 O O . ASP A 1 201 ? 6.820 -3.754 -4.975 1.00 89.31 201 ASP A O 1
ATOM 1572 N N . ALA A 1 202 ? 7.486 -1.896 -6.065 1.00 94.00 202 ALA A N 1
ATOM 1573 C CA . ALA A 1 202 ? 6.305 -1.144 -5.686 1.00 94.00 202 ALA A CA 1
ATOM 1574 C C . ALA A 1 202 ? 5.067 -1.825 -6.279 1.00 94.00 202 ALA A C 1
ATOM 1576 O O . ALA A 1 202 ? 5.068 -2.308 -7.410 1.00 94.00 202 ALA A O 1
ATOM 1577 N N . THR A 1 203 ? 3.991 -1.873 -5.502 1.00 94.62 203 THR A N 1
ATOM 1578 C CA . THR A 1 203 ? 2.760 -2.529 -5.928 1.00 94.62 203 THR A CA 1
ATOM 1579 C C . THR A 1 203 ? 1.537 -1.897 -5.287 1.00 94.62 203 THR A C 1
ATOM 1581 O O . THR A 1 203 ? 1.627 -1.085 -4.363 1.00 94.62 203 THR A O 1
ATOM 1584 N N . ILE A 1 204 ? 0.381 -2.295 -5.801 1.00 92.56 204 ILE A N 1
ATOM 1585 C CA . ILE A 1 204 ? -0.915 -2.102 -5.175 1.00 92.56 204 ILE A CA 1
ATOM 1586 C C . ILE A 1 204 ? -1.264 -3.434 -4.487 1.00 92.56 204 ILE A C 1
ATOM 1588 O O . ILE A 1 204 ? -1.378 -4.446 -5.192 1.00 92.56 204 ILE A O 1
ATOM 1592 N N . PRO A 1 205 ? -1.463 -3.467 -3.155 1.00 90.06 205 PRO A N 1
ATOM 1593 C CA . PRO A 1 205 ? -1.726 -4.711 -2.433 1.00 90.06 205 PRO A CA 1
ATOM 1594 C C . PRO A 1 205 ? -2.847 -5.564 -3.060 1.00 90.06 205 PRO A C 1
ATOM 1596 O O . PRO A 1 205 ? -3.905 -5.042 -3.418 1.00 90.06 205 PRO A O 1
ATOM 1599 N N . GLY A 1 206 ? -2.618 -6.873 -3.211 1.00 83.19 206 GLY A N 1
ATOM 1600 C CA . GLY A 1 206 ? -3.580 -7.856 -3.739 1.00 83.19 206 GLY A CA 1
ATOM 1601 C C . GLY A 1 206 ? -3.787 -7.833 -5.265 1.00 83.19 206 GLY A C 1
ATOM 1602 O O . GLY A 1 206 ? -4.591 -8.593 -5.820 1.00 83.19 206 GLY A O 1
ATOM 1603 N N . THR A 1 207 ? -3.085 -6.960 -5.992 1.00 82.12 207 THR A N 1
ATOM 1604 C CA . THR A 1 207 ? -3.247 -6.866 -7.454 1.00 82.12 207 THR A CA 1
ATOM 1605 C C . THR A 1 207 ? -2.365 -7.842 -8.223 1.00 82.12 207 THR A C 1
ATOM 1607 O O . THR A 1 207 ? -2.779 -8.288 -9.295 1.00 82.12 207 THR A O 1
ATOM 1610 N N . GLY A 1 208 ? -1.208 -8.209 -7.667 1.00 82.00 208 GLY A N 1
ATOM 1611 C CA . GLY A 1 208 ? -0.162 -8.962 -8.363 1.00 82.00 208 GLY A CA 1
ATOM 1612 C C . GLY A 1 208 ? 0.696 -8.103 -9.298 1.00 82.00 208 GLY A C 1
ATOM 1613 O O . GLY A 1 208 ? 1.553 -8.644 -9.981 1.00 82.00 208 GLY A O 1
ATOM 1614 N N . ILE A 1 209 ? 0.477 -6.783 -9.339 1.00 86.44 209 ILE A N 1
ATOM 1615 C CA . ILE A 1 209 ? 1.316 -5.851 -10.102 1.00 86.44 209 ILE A CA 1
ATOM 1616 C C . ILE A 1 209 ? 2.713 -5.815 -9.484 1.00 86.44 209 ILE A C 1
ATOM 1618 O O . ILE A 1 209 ? 2.843 -5.856 -8.261 1.00 86.44 209 ILE A O 1
ATOM 1622 N N . ARG A 1 210 ? 3.750 -5.715 -10.308 1.00 91.81 210 ARG A N 1
ATOM 1623 C CA . ARG A 1 210 ? 5.139 -5.576 -9.863 1.00 91.81 210 ARG A CA 1
ATOM 1624 C C . ARG A 1 210 ? 5.790 -4.431 -10.618 1.00 91.81 210 ARG A C 1
ATOM 1626 O O . ARG A 1 210 ? 5.901 -4.488 -11.841 1.00 91.81 210 ARG A O 1
ATOM 1633 N N . LEU A 1 211 ? 6.170 -3.373 -9.911 1.00 94.12 211 LEU A N 1
ATOM 1634 C CA . LEU A 1 211 ? 6.925 -2.255 -10.473 1.00 94.12 211 LEU A CA 1
ATOM 1635 C C . LEU A 1 211 ? 8.366 -2.393 -9.988 1.00 94.12 211 LEU A C 1
ATOM 1637 O O . LEU A 1 211 ? 8.677 -2.012 -8.858 1.00 94.12 211 LEU A O 1
ATOM 1641 N N . GLY A 1 212 ? 9.203 -2.986 -10.834 1.00 90.44 212 GLY A N 1
ATOM 1642 C CA . GLY A 1 212 ? 10.593 -3.299 -10.547 1.00 90.44 212 GLY A CA 1
ATOM 1643 C C . GLY A 1 212 ? 11.520 -2.099 -10.703 1.00 90.44 212 GLY A C 1
ATOM 1644 O O . GLY A 1 212 ? 11.350 -1.264 -11.594 1.00 90.44 212 GLY A O 1
ATOM 1645 N N . GLY A 1 213 ? 12.516 -2.030 -9.829 1.00 88.31 213 GLY A N 1
ATOM 1646 C CA . GLY A 1 213 ? 13.740 -1.255 -10.011 1.00 88.31 213 GLY A CA 1
ATOM 1647 C C . GLY A 1 213 ? 14.670 -1.932 -11.011 1.00 88.31 213 GLY A C 1
ATOM 1648 O O . GLY A 1 213 ? 14.217 -2.689 -11.871 1.00 88.31 213 GLY A O 1
ATOM 1649 N N . ASP A 1 214 ? 15.965 -1.632 -10.940 1.00 81.62 214 ASP A N 1
ATOM 1650 C CA . ASP A 1 214 ? 16.906 -2.105 -11.951 1.00 81.62 214 ASP A CA 1
ATOM 1651 C C . ASP A 1 214 ? 16.974 -3.641 -11.952 1.00 81.62 214 ASP A C 1
ATOM 1653 O O . ASP A 1 214 ? 17.426 -4.285 -11.002 1.00 81.62 214 ASP A O 1
ATOM 1657 N N . GLY A 1 215 ? 16.557 -4.250 -13.062 1.00 75.00 215 GLY A N 1
ATOM 1658 C CA . GLY A 1 215 ? 16.778 -5.669 -13.287 1.00 75.00 215 GLY A CA 1
ATOM 1659 C C . GLY A 1 215 ? 18.266 -5.994 -13.443 1.00 75.00 215 GLY A C 1
ATOM 1660 O O . GLY A 1 215 ? 19.129 -5.119 -13.561 1.00 75.00 215 GLY A O 1
ATOM 1661 N N . ARG A 1 216 ? 18.596 -7.286 -13.544 1.00 75.44 216 ARG A N 1
ATOM 1662 C CA . ARG A 1 216 ? 19.956 -7.721 -13.938 1.00 75.44 216 ARG A CA 1
ATOM 1663 C C . ARG A 1 216 ? 20.389 -7.206 -15.319 1.00 75.44 216 ARG A C 1
ATOM 1665 O O . ARG A 1 216 ? 21.582 -7.185 -15.618 1.00 75.44 216 ARG A O 1
ATOM 1672 N N . ASP A 1 217 ? 19.437 -6.821 -16.166 1.00 74.88 217 ASP A N 1
ATOM 1673 C CA . ASP A 1 217 ? 19.667 -6.159 -17.453 1.00 74.88 217 ASP A CA 1
ATOM 1674 C C . ASP A 1 217 ? 19.973 -4.654 -17.313 1.00 74.88 217 ASP A C 1
ATOM 1676 O O . ASP A 1 217 ? 20.351 -4.010 -18.293 1.00 74.88 217 ASP A O 1
ATOM 1680 N N . GLY A 1 218 ? 19.882 -4.112 -16.095 1.00 78.94 218 GLY A N 1
ATOM 1681 C CA . GLY A 1 218 ? 20.218 -2.737 -15.745 1.00 78.94 218 GLY A CA 1
ATOM 1682 C C . GLY A 1 218 ? 19.107 -1.727 -16.024 1.00 78.94 218 GLY A C 1
ATOM 1683 O O . GLY A 1 218 ? 19.401 -0.530 -16.042 1.00 78.94 218 GLY A O 1
ATOM 1684 N N . TYR A 1 219 ? 17.868 -2.171 -16.269 1.00 86.75 219 TYR A N 1
ATOM 1685 C CA . TYR A 1 219 ? 16.732 -1.288 -16.546 1.00 86.75 219 TYR A CA 1
ATOM 1686 C C . TYR A 1 219 ? 15.506 -1.643 -15.681 1.00 86.75 219 TYR A C 1
ATOM 1688 O O . TYR A 1 219 ? 15.287 -2.824 -15.408 1.00 86.75 219 TYR A O 1
ATOM 1696 N N . PRO A 1 220 ? 14.690 -0.656 -15.255 1.00 91.88 220 PRO A N 1
ATOM 1697 C CA . PRO A 1 220 ? 13.447 -0.906 -14.528 1.00 91.88 220 PRO A CA 1
ATOM 1698 C C . PRO A 1 220 ? 12.455 -1.802 -15.269 1.00 91.88 220 PRO A C 1
ATOM 1700 O O . PRO A 1 220 ? 12.243 -1.641 -16.471 1.00 91.88 220 PRO A O 1
ATOM 1703 N N . THR A 1 221 ? 11.787 -2.705 -14.556 1.00 91.00 221 THR A N 1
ATOM 1704 C CA . THR A 1 221 ? 10.787 -3.621 -15.129 1.00 91.00 221 THR A CA 1
ATOM 1705 C C . THR A 1 221 ? 9.380 -3.308 -14.636 1.00 91.00 221 THR A C 1
ATOM 1707 O O . THR A 1 221 ? 9.163 -2.647 -13.621 1.00 91.00 221 THR A O 1
ATOM 1710 N N . ILE A 1 222 ? 8.382 -3.785 -15.369 1.00 90.81 222 ILE A N 1
ATOM 1711 C CA . ILE A 1 222 ? 6.989 -3.738 -14.948 1.00 90.81 222 ILE A CA 1
ATOM 1712 C C . ILE A 1 222 ? 6.289 -5.037 -15.340 1.00 90.81 222 ILE A C 1
ATOM 1714 O O . ILE A 1 222 ? 6.454 -5.535 -16.454 1.00 90.81 222 ILE A O 1
ATOM 1718 N N . ASP A 1 223 ? 5.485 -5.558 -14.423 1.00 86.56 223 ASP A N 1
ATOM 1719 C CA . ASP A 1 223 ? 4.566 -6.662 -14.657 1.00 86.56 223 ASP A CA 1
ATOM 1720 C C . ASP A 1 223 ? 3.167 -6.257 -14.188 1.00 86.56 223 ASP A C 1
ATOM 1722 O O . ASP A 1 223 ? 2.919 -6.014 -13.007 1.00 86.56 223 ASP A O 1
ATOM 1726 N N . ILE A 1 224 ? 2.245 -6.139 -15.136 1.00 81.06 224 ILE A N 1
ATOM 1727 C CA . ILE A 1 224 ? 0.828 -5.886 -14.901 1.00 81.06 224 ILE A CA 1
ATOM 1728 C C . ILE A 1 224 ? 0.089 -7.138 -15.382 1.00 81.06 224 ILE A C 1
ATOM 1730 O O . ILE A 1 224 ? -0.017 -7.345 -16.601 1.00 81.06 224 ILE A O 1
ATOM 1734 N N . PRO A 1 225 ? -0.446 -7.968 -14.464 1.00 76.81 225 PRO A N 1
ATOM 1735 C CA . PRO A 1 225 ? -1.060 -9.243 -14.814 1.00 76.81 225 PRO A CA 1
ATOM 1736 C C . PRO A 1 225 ? -2.105 -9.123 -15.927 1.00 76.81 225 PRO A C 1
ATOM 1738 O O . PRO A 1 225 ? -3.109 -8.421 -15.801 1.00 76.81 225 PRO A O 1
ATOM 1741 N N . GLY A 1 226 ? -1.861 -9.829 -17.032 1.00 66.31 226 GLY A N 1
ATOM 1742 C CA . GLY A 1 226 ? -2.748 -9.859 -18.197 1.00 66.31 226 GLY A CA 1
ATOM 1743 C C . GLY A 1 226 ? -2.720 -8.613 -19.092 1.00 66.31 226 GLY A C 1
ATOM 1744 O O . GLY A 1 226 ? -3.482 -8.575 -20.058 1.00 66.31 226 GLY A O 1
ATOM 1745 N N . VAL A 1 227 ? -1.863 -7.625 -18.809 1.00 71.62 227 VAL A N 1
ATOM 1746 C CA . VAL A 1 227 ? -1.749 -6.373 -19.579 1.00 71.62 227 VAL A CA 1
ATOM 1747 C C . VAL A 1 227 ? -0.383 -6.261 -20.253 1.00 71.62 227 VAL A C 1
ATOM 1749 O O . VAL A 1 227 ? -0.315 -6.206 -21.479 1.00 71.62 227 VAL A O 1
ATOM 1752 N N . TYR A 1 228 ? 0.702 -6.237 -19.478 1.00 76.50 228 TYR A N 1
ATOM 1753 C CA . TYR A 1 228 ? 2.054 -6.024 -19.995 1.00 76.50 228 TYR A CA 1
ATOM 1754 C C . TYR A 1 228 ? 3.096 -6.577 -19.022 1.00 76.50 228 TYR A C 1
ATOM 1756 O O . TYR A 1 228 ? 2.935 -6.435 -17.816 1.00 76.50 228 TYR A O 1
ATOM 1764 N N . SER A 1 229 ? 4.164 -7.170 -19.550 1.00 83.88 229 SER A N 1
ATOM 1765 C CA . SER A 1 229 ? 5.292 -7.674 -18.768 1.00 83.88 229 SER A CA 1
ATOM 1766 C C . SER A 1 229 ? 6.582 -7.429 -19.546 1.00 83.88 229 SER A C 1
ATOM 1768 O O . SER A 1 229 ? 6.682 -7.845 -20.706 1.00 83.88 229 SER A O 1
ATOM 1770 N N . GLY A 1 230 ? 7.544 -6.719 -18.956 1.00 87.44 230 GLY A N 1
ATOM 1771 C CA . GLY A 1 230 ? 8.797 -6.372 -19.626 1.00 87.44 230 GLY A CA 1
ATOM 1772 C C . GLY A 1 230 ? 9.517 -5.178 -19.008 1.00 87.44 230 GLY A C 1
ATOM 1773 O O . GLY A 1 230 ? 9.336 -4.864 -17.833 1.00 87.44 230 GLY A O 1
ATOM 1774 N N . GLN A 1 231 ? 10.345 -4.509 -19.814 1.00 90.12 231 GLN A N 1
ATOM 1775 C CA . GLN A 1 231 ? 10.965 -3.239 -19.429 1.00 90.12 231 GLN A CA 1
ATOM 1776 C C . GLN A 1 231 ? 9.892 -2.175 -19.212 1.00 90.12 231 GLN A C 1
ATOM 1778 O O . GLN A 1 231 ? 8.884 -2.152 -19.913 1.00 90.12 231 GLN A O 1
ATOM 1783 N N . ASN A 1 232 ? 10.100 -1.291 -18.243 1.00 92.88 232 ASN A N 1
ATOM 1784 C CA . ASN A 1 232 ? 9.166 -0.216 -17.957 1.00 92.88 232 ASN A CA 1
ATOM 1785 C C . ASN A 1 232 ? 8.987 0.672 -19.206 1.00 92.88 232 ASN A C 1
ATOM 1787 O O . ASN A 1 232 ? 9.962 1.281 -19.647 1.00 92.88 232 ASN A O 1
ATOM 1791 N N . PRO A 1 233 ? 7.776 0.739 -19.796 1.00 92.31 233 PRO A N 1
ATOM 1792 C CA . PRO A 1 233 ? 7.555 1.419 -21.063 1.00 92.31 233 PRO A CA 1
ATOM 1793 C C . PRO A 1 233 ? 7.400 2.934 -20.903 1.00 92.31 233 PRO A C 1
ATOM 1795 O O . PRO A 1 233 ? 7.138 3.596 -21.905 1.00 92.31 233 PRO A O 1
ATOM 1798 N N . LEU A 1 234 ? 7.501 3.476 -19.679 1.00 94.81 234 LEU A N 1
ATOM 1799 C CA . LEU A 1 234 ? 7.334 4.903 -19.431 1.00 94.81 234 LEU A CA 1
ATOM 1800 C C . LEU A 1 234 ? 8.302 5.712 -20.298 1.00 94.81 234 LEU A C 1
ATOM 1802 O O . LEU A 1 234 ? 9.520 5.543 -20.222 1.00 94.81 234 LEU A O 1
ATOM 1806 N N . GLU A 1 235 ? 7.751 6.632 -21.082 1.00 92.62 235 GLU A N 1
ATOM 1807 C CA . GLU A 1 235 ? 8.534 7.557 -21.885 1.00 92.62 235 GLU A CA 1
ATOM 1808 C C . GLU A 1 235 ? 9.360 8.472 -20.973 1.00 92.62 235 GLU A C 1
ATOM 1810 O O . GLU A 1 235 ? 8.836 9.286 -20.207 1.00 92.62 235 GLU A O 1
ATOM 1815 N N . VAL A 1 236 ? 10.682 8.337 -21.062 1.00 94.31 236 VAL A N 1
ATOM 1816 C CA . VAL A 1 236 ? 11.653 9.129 -20.303 1.00 94.31 236 VAL A CA 1
ATOM 1817 C C . VAL A 1 236 ? 12.706 9.714 -21.246 1.00 94.31 236 VAL A C 1
ATOM 1819 O O . VAL A 1 236 ? 12.921 9.173 -22.331 1.00 94.31 236 VAL A O 1
ATOM 1822 N N . PRO A 1 237 ? 13.386 10.813 -20.867 1.00 94.69 237 PRO A N 1
ATOM 1823 C CA . PRO A 1 237 ? 14.476 11.355 -21.672 1.00 94.69 237 PRO A CA 1
ATOM 1824 C C . PRO A 1 237 ? 15.585 10.324 -21.918 1.00 94.69 237 PRO A C 1
ATOM 1826 O O . PRO A 1 237 ? 15.890 9.519 -21.035 1.00 94.69 237 PRO A O 1
ATOM 1829 N N . ASP A 1 238 ? 16.242 10.402 -23.077 1.00 92.62 238 ASP A N 1
ATOM 1830 C CA . ASP A 1 238 ? 17.359 9.521 -23.431 1.00 92.62 238 ASP A CA 1
ATOM 1831 C C . ASP A 1 238 ? 18.416 9.456 -22.317 1.00 92.62 238 ASP A C 1
ATOM 1833 O O . ASP A 1 238 ? 18.850 10.473 -21.771 1.00 92.62 238 ASP A O 1
ATOM 1837 N N . GLY A 1 239 ? 18.836 8.236 -21.976 1.00 91.50 239 GLY A N 1
ATOM 1838 C CA . GLY A 1 239 ? 19.799 7.991 -20.898 1.00 91.50 239 GLY A CA 1
ATOM 1839 C C . GLY A 1 239 ? 19.223 8.114 -19.483 1.00 91.50 239 GLY A C 1
ATOM 1840 O O . GLY A 1 239 ? 19.998 8.095 -18.525 1.00 91.50 239 GLY A O 1
ATOM 1841 N N . SER A 1 240 ? 17.898 8.226 -19.343 1.00 94.62 240 SER A N 1
ATOM 1842 C CA . SER A 1 240 ? 17.186 8.201 -18.060 1.00 94.62 240 SER A CA 1
ATOM 1843 C C . SER A 1 240 ? 16.459 6.881 -17.824 1.00 94.62 240 SER A C 1
ATOM 1845 O O . SER A 1 240 ? 16.257 6.083 -18.740 1.00 94.62 240 SER A O 1
ATOM 1847 N N . ARG A 1 241 ? 16.053 6.668 -16.572 1.00 94.25 241 ARG A N 1
ATOM 184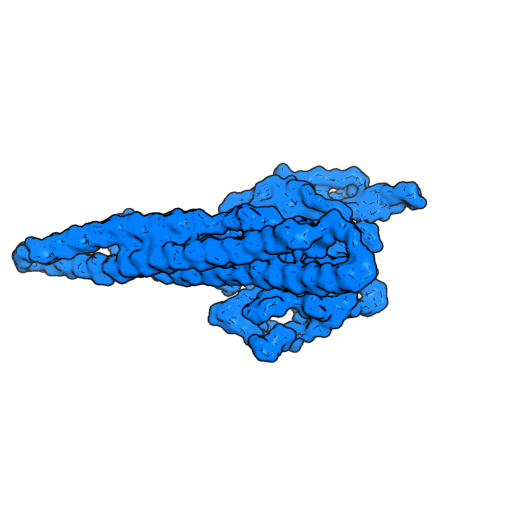8 C CA . ARG A 1 241 ? 15.291 5.498 -16.133 1.00 94.25 241 ARG A CA 1
ATOM 1849 C C . ARG A 1 241 ? 14.143 5.890 -15.194 1.00 94.25 241 ARG A C 1
ATOM 1851 O O . ARG A 1 241 ? 14.301 6.855 -14.442 1.00 94.25 241 ARG A O 1
ATOM 1858 N N . PRO A 1 242 ? 13.019 5.155 -15.213 1.00 95.69 242 PRO A N 1
ATOM 1859 C CA . PRO A 1 242 ? 11.893 5.362 -14.304 1.00 95.69 242 PRO A CA 1
ATOM 1860 C C . PRO A 1 242 ? 11.960 4.420 -13.088 1.00 95.69 242 PRO A C 1
ATOM 1862 O O . PRO A 1 242 ? 11.406 3.321 -13.114 1.00 95.69 242 PRO A O 1
ATOM 1865 N N . LEU A 1 243 ? 12.616 4.841 -12.003 1.00 95.25 243 LEU A N 1
ATOM 1866 C CA . LEU A 1 243 ? 12.650 4.058 -10.760 1.00 95.25 243 LEU A CA 1
ATOM 1867 C C . LEU A 1 243 ? 11.315 4.193 -10.005 1.00 95.25 243 LEU A C 1
ATOM 1869 O O . LEU A 1 243 ? 10.883 5.318 -9.753 1.00 95.25 243 LEU A O 1
ATOM 1873 N N . PRO A 1 244 ? 10.644 3.093 -9.634 1.00 96.06 244 PRO A N 1
ATOM 1874 C CA . PRO A 1 244 ? 9.336 3.145 -8.988 1.00 96.06 244 PRO A CA 1
ATOM 1875 C C . PRO A 1 244 ? 9.424 3.692 -7.558 1.00 96.06 244 PRO A C 1
ATOM 1877 O O . PRO A 1 244 ? 10.306 3.318 -6.789 1.00 96.06 244 PRO A O 1
ATOM 1880 N N . THR A 1 245 ? 8.483 4.561 -7.183 1.00 95.69 245 THR A N 1
ATOM 1881 C CA . THR A 1 245 ? 8.428 5.191 -5.847 1.00 95.69 245 THR A CA 1
ATOM 1882 C C . THR A 1 245 ? 7.200 4.788 -5.040 1.00 95.69 245 THR A C 1
ATOM 1884 O O . THR A 1 245 ? 7.226 4.836 -3.814 1.00 95.69 245 THR A O 1
ATOM 1887 N N . GLY A 1 246 ? 6.117 4.390 -5.708 1.00 94.38 246 GLY A N 1
ATOM 1888 C CA . GLY A 1 246 ? 4.866 4.007 -5.064 1.00 94.38 246 GLY A CA 1
ATOM 1889 C C . GLY A 1 246 ? 3.777 3.671 -6.076 1.00 94.38 246 GLY A C 1
ATOM 1890 O O . GLY A 1 246 ? 3.876 4.020 -7.251 1.00 94.38 246 GLY A O 1
ATOM 1891 N N . ALA A 1 247 ? 2.731 2.987 -5.625 1.00 96.19 247 ALA A N 1
ATOM 1892 C CA . ALA A 1 247 ? 1.569 2.677 -6.445 1.00 96.19 247 ALA A CA 1
ATOM 1893 C C . ALA A 1 247 ? 0.303 2.629 -5.591 1.00 96.19 247 ALA A C 1
ATOM 1895 O O . ALA A 1 247 ? 0.349 2.253 -4.420 1.00 96.19 247 ALA A O 1
ATOM 1896 N N . ALA A 1 248 ? -0.832 2.999 -6.184 1.00 94.00 248 ALA A N 1
ATOM 1897 C CA . ALA A 1 248 ? -2.119 2.982 -5.498 1.00 94.00 248 ALA A CA 1
ATOM 1898 C C . ALA A 1 248 ? -3.285 2.797 -6.462 1.00 94.00 248 ALA A C 1
ATOM 1900 O O . ALA A 1 248 ? -3.210 3.167 -7.635 1.00 94.00 248 ALA A O 1
ATOM 1901 N N . ALA A 1 249 ? -4.392 2.286 -5.929 1.00 88.31 249 ALA A N 1
ATOM 1902 C CA . ALA A 1 249 ? -5.670 2.291 -6.619 1.00 88.31 249 ALA A CA 1
ATOM 1903 C C . ALA A 1 249 ? -6.495 3.532 -6.246 1.00 88.31 249 ALA A C 1
ATOM 1905 O O . ALA A 1 249 ? -6.512 3.961 -5.090 1.00 88.31 249 ALA A O 1
ATOM 1906 N N . GLY A 1 250 ? -7.209 4.076 -7.229 1.00 84.00 250 GLY A N 1
ATOM 1907 C CA . GLY A 1 250 ? -8.306 5.014 -7.029 1.00 84.00 250 GLY A CA 1
ATOM 1908 C C . GLY A 1 250 ? -9.613 4.302 -6.642 1.00 84.00 250 GLY A C 1
ATOM 1909 O O . GLY A 1 250 ? -9.742 3.085 -6.803 1.00 84.00 250 GLY A O 1
ATOM 1910 N N . PRO A 1 251 ? -10.620 5.048 -6.151 1.00 81.44 251 PRO A N 1
ATOM 1911 C CA . PRO A 1 251 ? -11.932 4.505 -5.774 1.00 81.44 251 PRO A CA 1
ATOM 1912 C C . PRO A 1 251 ? -12.743 3.951 -6.953 1.00 81.44 251 PRO A C 1
ATOM 1914 O O . PRO A 1 251 ? -13.721 3.238 -6.749 1.00 81.44 251 PRO A O 1
ATOM 1917 N N . ASP A 1 252 ? -12.367 4.316 -8.172 1.00 79.25 252 ASP A N 1
ATOM 1918 C CA . ASP A 1 252 ? -12.965 3.932 -9.449 1.00 79.25 252 ASP A CA 1
ATOM 1919 C C . ASP A 1 252 ? -12.305 2.687 -10.073 1.00 79.25 252 ASP A C 1
ATOM 1921 O O . ASP A 1 252 ? -12.712 2.241 -11.143 1.00 79.25 252 ASP A O 1
ATOM 1925 N N . GLY A 1 253 ? -11.284 2.127 -9.416 1.00 79.12 253 GLY A N 1
ATOM 1926 C CA . GLY A 1 253 ? -10.486 1.022 -9.941 1.00 79.12 253 GLY A CA 1
ATOM 1927 C C . GLY A 1 253 ? -9.331 1.456 -10.845 1.00 79.12 253 GLY A C 1
ATOM 1928 O O . GLY A 1 253 ? -8.587 0.587 -11.298 1.00 79.12 253 GLY A O 1
ATOM 1929 N N . SER A 1 254 ? -9.133 2.762 -11.072 1.00 86.06 254 SER A N 1
ATOM 1930 C CA . SER A 1 254 ? -7.916 3.262 -11.717 1.00 86.06 254 SER A CA 1
ATOM 1931 C C . SER A 1 254 ? -6.690 2.862 -10.903 1.00 86.06 254 SER A C 1
ATOM 1933 O O . SER A 1 254 ? -6.729 2.831 -9.674 1.00 86.06 254 SER A O 1
ATOM 1935 N N . GLN A 1 255 ? -5.589 2.566 -11.580 1.00 91.56 255 GLN A N 1
ATOM 1936 C CA . GLN A 1 255 ? -4.346 2.132 -10.952 1.00 91.56 255 GLN A CA 1
ATOM 1937 C C . GLN A 1 255 ? -3.236 3.085 -11.365 1.00 91.56 255 GLN A C 1
ATOM 1939 O O . GLN A 1 255 ? -3.057 3.357 -12.550 1.00 91.56 255 GLN A O 1
ATOM 1944 N N . PHE A 1 256 ? -2.508 3.608 -10.388 1.00 96.31 256 PHE A N 1
ATOM 1945 C CA . PHE A 1 256 ? -1.494 4.630 -10.600 1.00 96.31 256 PHE A CA 1
ATOM 1946 C C . PHE A 1 256 ? -0.139 4.147 -10.106 1.00 96.31 256 PHE A C 1
ATOM 1948 O O . PHE A 1 256 ? -0.057 3.449 -9.093 1.00 96.31 256 PHE A O 1
ATOM 1955 N N . ALA A 1 257 ? 0.911 4.585 -10.790 1.00 97.62 257 ALA A N 1
ATOM 1956 C CA . ALA A 1 257 ? 2.296 4.359 -10.416 1.00 97.62 257 ALA A CA 1
ATOM 1957 C C . ALA A 1 257 ? 3.060 5.683 -10.371 1.00 97.62 257 ALA A C 1
ATOM 1959 O O . ALA A 1 257 ? 2.847 6.559 -11.210 1.00 97.62 257 ALA A O 1
ATOM 1960 N N . GLY A 1 258 ? 3.922 5.823 -9.369 1.00 98.00 258 GLY A N 1
ATOM 1961 C CA . GLY A 1 258 ? 4.856 6.927 -9.206 1.00 98.00 258 GLY A CA 1
ATOM 1962 C C . GLY A 1 258 ? 6.270 6.502 -9.575 1.00 98.00 258 GLY A C 1
ATOM 1963 O O . GLY A 1 258 ? 6.692 5.393 -9.243 1.00 98.00 258 GLY A O 1
ATOM 1964 N N . TYR A 1 259 ? 6.991 7.396 -10.245 1.00 97.94 259 TYR A N 1
ATOM 1965 C CA . TYR A 1 259 ? 8.345 7.169 -10.723 1.00 97.94 259 TYR A CA 1
ATOM 1966 C C . TYR A 1 259 ? 9.255 8.363 -10.451 1.00 97.94 259 TYR A C 1
ATOM 1968 O O . TYR A 1 259 ? 8.933 9.517 -10.742 1.00 97.94 259 TYR A O 1
ATOM 1976 N N . SER A 1 260 ? 10.444 8.049 -9.965 1.00 96.75 260 SER A N 1
ATOM 1977 C CA . SER A 1 260 ? 11.620 8.897 -9.987 1.00 96.75 260 SER A CA 1
ATOM 1978 C C . SER A 1 260 ? 12.270 8.756 -11.364 1.00 96.75 260 SER A C 1
ATOM 1980 O O . SER A 1 260 ? 12.754 7.681 -11.717 1.00 96.75 260 SER A O 1
ATOM 1982 N N . VAL A 1 261 ? 12.247 9.825 -12.163 1.00 96.94 261 VAL A N 1
ATOM 1983 C CA . VAL A 1 261 ? 12.839 9.836 -13.509 1.00 96.94 261 VAL A CA 1
ATOM 1984 C C . VAL A 1 261 ? 14.153 10.602 -13.469 1.00 96.94 261 VAL A C 1
ATOM 1986 O O . VAL A 1 261 ? 14.165 11.811 -13.238 1.00 96.94 261 VAL A O 1
ATOM 1989 N N . LEU A 1 262 ? 15.261 9.899 -13.690 1.00 94.94 262 LEU A N 1
ATOM 1990 C CA . LEU A 1 262 ? 16.607 10.458 -13.583 1.00 94.94 262 LEU A CA 1
ATOM 1991 C C . LEU A 1 262 ? 17.596 9.787 -14.548 1.00 94.94 262 LEU A C 1
ATOM 1993 O O . LEU A 1 262 ? 17.432 8.602 -14.854 1.00 94.94 262 LEU A O 1
ATOM 1997 N N . PRO A 1 263 ? 18.639 10.510 -14.998 1.00 94.38 263 PRO A N 1
ATOM 1998 C CA . PRO A 1 263 ? 19.746 9.933 -15.755 1.00 94.38 263 PRO A CA 1
ATOM 1999 C C . PRO A 1 263 ? 20.491 8.836 -14.984 1.00 94.38 263 PRO A C 1
ATOM 2001 O O . PRO A 1 263 ? 20.616 8.901 -13.759 1.00 94.38 263 PRO A O 1
ATOM 2004 N N . TYR A 1 264 ? 21.071 7.869 -15.694 1.00 89.69 264 TYR A N 1
ATOM 2005 C CA . TYR A 1 264 ? 22.024 6.932 -15.087 1.00 89.69 264 TYR A CA 1
ATOM 2006 C C . TYR A 1 264 ? 23.243 7.667 -14.511 1.00 89.69 264 TYR A C 1
ATOM 2008 O O . TYR A 1 264 ? 23.810 8.549 -15.160 1.00 89.69 264 TYR A O 1
ATOM 2016 N N . GLY A 1 265 ? 23.670 7.291 -13.301 1.00 88.00 265 GLY A N 1
ATOM 2017 C CA . GLY A 1 265 ? 24.804 7.927 -12.627 1.00 88.00 265 GLY A CA 1
ATOM 2018 C C . GLY A 1 265 ? 24.546 9.379 -12.219 1.00 88.00 265 GLY A C 1
ATOM 2019 O O . GLY A 1 265 ? 25.500 10.151 -12.100 1.00 88.00 265 GLY A O 1
ATOM 2020 N N . TYR A 1 266 ? 23.278 9.776 -12.058 1.00 92.25 266 TYR A N 1
ATOM 2021 C CA . TYR A 1 266 ? 22.908 11.110 -11.597 1.00 92.25 266 TYR A CA 1
ATOM 2022 C C . TYR A 1 266 ? 23.475 11.378 -10.197 1.00 92.25 266 TYR A C 1
ATOM 2024 O O . TYR A 1 266 ? 23.388 10.538 -9.302 1.00 92.25 266 TYR A O 1
ATOM 2032 N N . LYS A 1 267 ? 24.088 12.554 -10.018 1.00 92.75 267 LYS A N 1
ATOM 2033 C CA . LYS A 1 267 ? 24.818 12.910 -8.799 1.00 92.75 267 LYS A CA 1
ATOM 2034 C C . LYS A 1 267 ? 24.378 14.240 -8.222 1.00 92.75 267 LYS A C 1
ATOM 2036 O O . LYS A 1 267 ? 24.234 15.219 -8.954 1.00 92.75 267 LYS A O 1
ATOM 2041 N N . ILE A 1 268 ? 24.306 14.290 -6.899 1.00 91.69 268 ILE A N 1
ATOM 2042 C CA . ILE A 1 268 ? 24.188 15.517 -6.113 1.00 91.69 268 ILE A CA 1
ATOM 2043 C C . ILE A 1 268 ? 25.422 15.595 -5.220 1.00 91.69 268 ILE A C 1
ATOM 2045 O O . ILE A 1 268 ? 25.785 14.626 -4.563 1.00 91.69 268 ILE A O 1
ATOM 2049 N N . ASN A 1 269 ? 26.124 16.729 -5.247 1.00 89.94 269 ASN A N 1
ATOM 2050 C CA . ASN A 1 269 ? 27.335 16.950 -4.443 1.00 89.94 269 ASN A CA 1
ATOM 2051 C C . ASN A 1 269 ? 28.422 15.859 -4.606 1.00 89.94 269 ASN A C 1
ATOM 2053 O O . ASN A 1 269 ? 29.222 15.627 -3.707 1.00 89.94 269 ASN A O 1
ATOM 2057 N N . GLY A 1 270 ? 28.480 15.212 -5.777 1.00 87.31 270 GLY A N 1
ATOM 2058 C CA . GLY A 1 270 ? 29.460 14.166 -6.102 1.00 87.31 270 GLY A CA 1
ATOM 2059 C C . GLY A 1 270 ? 29.038 12.740 -5.733 1.00 87.31 270 GLY A C 1
ATOM 2060 O O . GLY A 1 270 ? 29.686 11.794 -6.194 1.00 87.31 270 GLY A O 1
ATOM 2061 N N . GLU A 1 271 ? 27.939 12.578 -5.000 1.00 85.06 271 GLU A N 1
ATOM 2062 C CA . GLU A 1 271 ? 27.367 11.287 -4.618 1.00 85.06 271 GLU A CA 1
ATOM 2063 C C . GLU A 1 271 ? 26.226 10.901 -5.553 1.00 85.06 271 GLU A C 1
ATOM 2065 O O . GLU A 1 271 ? 25.445 11.751 -5.978 1.00 85.06 271 GLU A O 1
ATOM 2070 N N . GLU A 1 272 ? 26.162 9.620 -5.916 1.00 85.69 272 GLU A N 1
ATOM 2071 C CA . GLU A 1 272 ? 25.080 9.102 -6.751 1.00 85.69 272 GLU A CA 1
ATOM 2072 C C . GLU A 1 272 ? 23.776 9.071 -5.955 1.00 85.69 272 GLU A C 1
ATOM 2074 O O . GLU A 1 272 ? 23.750 8.615 -4.811 1.00 85.69 272 GLU A O 1
ATOM 2079 N N . VAL A 1 273 ? 22.699 9.564 -6.565 1.00 88.94 273 VAL A N 1
ATOM 2080 C CA . VAL A 1 273 ? 21.365 9.564 -5.964 1.00 88.94 273 VAL A CA 1
ATOM 2081 C C . VAL A 1 273 ? 20.385 8.829 -6.868 1.00 88.94 273 VAL A C 1
ATOM 2083 O O . VAL A 1 273 ? 20.480 8.877 -8.093 1.00 88.94 273 VAL A O 1
ATOM 2086 N N . PHE A 1 274 ? 19.417 8.162 -6.245 1.00 88.38 274 PHE A N 1
ATOM 2087 C CA . PHE A 1 274 ? 18.447 7.289 -6.919 1.00 88.38 274 PHE A CA 1
ATOM 2088 C C . PHE A 1 274 ? 17.030 7.890 -6.936 1.00 88.38 274 PHE A C 1
ATOM 2090 O O . PHE A 1 274 ? 16.074 7.276 -7.403 1.00 88.38 274 PHE A O 1
ATOM 2097 N N . ALA A 1 275 ? 16.902 9.130 -6.464 1.00 92.94 275 ALA A N 1
ATOM 2098 C CA . ALA A 1 275 ? 15.656 9.870 -6.378 1.00 92.94 275 ALA A CA 1
ATOM 2099 C C . ALA A 1 275 ? 15.740 11.190 -7.163 1.00 92.94 275 ALA A C 1
ATOM 2101 O O . ALA A 1 275 ? 16.718 11.935 -7.064 1.00 92.94 275 ALA A O 1
ATOM 2102 N N . ALA A 1 276 ? 14.699 11.499 -7.928 1.00 95.38 276 ALA A N 1
ATOM 2103 C CA . ALA A 1 276 ? 14.456 12.806 -8.516 1.00 95.38 276 ALA A CA 1
ATOM 2104 C C . ALA A 1 276 ? 13.690 13.694 -7.523 1.00 95.38 276 ALA A C 1
ATOM 2106 O O . ALA A 1 276 ? 12.936 13.198 -6.691 1.00 95.38 276 ALA A O 1
ATOM 2107 N N . GLY A 1 277 ? 13.859 15.017 -7.619 1.00 95.62 277 GLY A N 1
ATOM 2108 C CA . GLY A 1 277 ? 13.135 15.977 -6.768 1.00 95.62 277 GLY A CA 1
ATOM 2109 C C . GLY A 1 277 ? 11.624 16.040 -7.033 1.00 95.62 277 GLY A C 1
ATOM 2110 O O . GLY A 1 277 ? 10.874 16.552 -6.208 1.00 95.62 277 GLY A O 1
ATOM 2111 N N . ASP A 1 278 ? 11.188 15.499 -8.170 1.00 96.81 278 ASP A N 1
ATOM 2112 C CA . ASP A 1 278 ? 9.795 15.387 -8.586 1.00 96.81 278 ASP A CA 1
ATOM 2113 C C . ASP A 1 278 ? 9.415 13.906 -8.729 1.00 96.81 278 ASP A C 1
ATOM 2115 O O . ASP A 1 278 ? 10.237 13.095 -9.163 1.00 96.81 278 ASP A O 1
ATOM 2119 N N . THR A 1 279 ? 8.146 13.569 -8.482 1.00 98.00 279 THR A N 1
ATOM 2120 C CA . THR A 1 279 ? 7.605 12.233 -8.786 1.00 98.00 279 THR A CA 1
ATOM 2121 C C . THR A 1 279 ? 6.685 12.291 -10.003 1.00 98.00 279 THR A C 1
ATOM 2123 O O . THR A 1 279 ? 5.656 12.967 -9.988 1.00 98.00 279 THR A O 1
ATOM 2126 N N . THR A 1 280 ? 7.034 11.568 -11.064 1.00 98.31 280 THR A N 1
ATOM 2127 C CA . THR A 1 280 ? 6.215 11.415 -12.276 1.00 98.31 280 THR A CA 1
ATOM 2128 C C . THR A 1 280 ? 5.131 10.373 -12.038 1.00 98.31 280 THR A C 1
ATOM 2130 O O . THR A 1 280 ? 5.421 9.318 -11.488 1.00 98.31 280 THR A O 1
ATOM 2133 N N . ILE A 1 281 ? 3.892 10.642 -12.449 1.00 98.12 281 ILE A N 1
ATOM 2134 C CA . ILE A 1 281 ? 2.765 9.724 -12.257 1.00 98.12 281 ILE A CA 1
ATOM 2135 C C . ILE A 1 281 ? 2.305 9.181 -13.606 1.00 98.12 281 ILE A C 1
ATOM 2137 O O . ILE A 1 281 ? 2.072 9.957 -14.534 1.00 98.12 281 ILE A O 1
ATOM 2141 N N . ALA A 1 282 ? 2.104 7.868 -13.691 1.00 96.00 282 ALA A N 1
ATOM 2142 C CA . ALA A 1 282 ? 1.462 7.198 -14.818 1.00 96.00 282 ALA A CA 1
ATOM 2143 C C . ALA A 1 282 ? 0.189 6.469 -14.368 1.00 96.00 282 ALA A C 1
ATOM 2145 O O . ALA A 1 282 ? 0.064 6.053 -13.212 1.00 96.00 282 ALA A O 1
ATOM 2146 N N . ASN A 1 283 ? -0.757 6.305 -15.292 1.00 93.06 283 ASN A N 1
ATOM 2147 C CA . ASN A 1 283 ? -1.899 5.413 -15.110 1.00 93.06 283 ASN A CA 1
ATOM 2148 C C . ASN A 1 283 ? -1.539 4.054 -15.720 1.00 93.06 283 ASN A C 1
ATOM 2150 O O . ASN A 1 283 ? -1.152 3.985 -16.877 1.00 93.06 283 ASN A O 1
ATOM 2154 N N . LEU A 1 284 ? -1.687 2.965 -14.971 1.00 88.00 284 LEU A N 1
ATOM 2155 C CA . LEU A 1 284 ? -1.272 1.630 -15.410 1.00 88.00 284 LEU A CA 1
ATOM 2156 C C . LEU A 1 284 ? -2.145 1.036 -16.528 1.00 88.00 284 LEU A C 1
ATOM 2158 O O . LEU A 1 284 ? -1.790 0.005 -17.092 1.00 88.00 284 LEU A O 1
ATOM 2162 N N . SER A 1 285 ? -3.256 1.685 -16.892 1.00 84.25 285 SER A N 1
ATOM 2163 C CA . SER A 1 285 ? -3.984 1.375 -18.134 1.00 84.25 285 SER A CA 1
ATOM 2164 C C . SER A 1 285 ? -3.278 1.884 -19.401 1.00 84.25 285 SER A C 1
ATOM 2166 O O . SER A 1 285 ? -3.523 1.350 -20.481 1.00 84.25 285 SER A O 1
ATOM 2168 N N . ASP A 1 286 ? -2.389 2.870 -19.261 1.00 85.06 286 ASP A N 1
ATOM 2169 C CA . ASP A 1 286 ? -1.506 3.400 -20.303 1.00 85.06 286 ASP A CA 1
ATOM 2170 C C . ASP A 1 286 ? -0.124 3.714 -19.691 1.00 85.06 286 ASP A C 1
ATOM 2172 O O . ASP A 1 286 ? 0.227 4.875 -19.466 1.00 85.06 286 ASP A O 1
ATOM 2176 N N . PRO A 1 287 ? 0.659 2.674 -19.344 1.00 88.19 287 PRO A N 1
ATOM 2177 C CA . PRO A 1 287 ? 1.878 2.832 -18.551 1.00 88.19 287 PRO A CA 1
ATOM 2178 C C . PRO A 1 287 ? 3.017 3.534 -19.304 1.00 88.19 287 PRO A C 1
ATOM 2180 O O . PRO A 1 287 ? 4.017 3.887 -18.685 1.00 88.19 287 PRO A O 1
ATOM 2183 N N . ALA A 1 288 ? 2.887 3.729 -20.621 1.00 89.94 288 ALA A N 1
ATOM 2184 C CA . ALA A 1 288 ? 3.894 4.403 -21.432 1.00 89.94 288 ALA A CA 1
ATOM 2185 C C . ALA A 1 288 ? 3.846 5.930 -21.279 1.00 89.94 288 ALA A C 1
ATOM 2187 O O . ALA A 1 288 ? 4.883 6.586 -21.358 1.00 89.94 288 ALA A O 1
ATOM 2188 N N . HIS A 1 289 ? 2.669 6.504 -21.010 1.00 91.38 289 HIS A N 1
ATOM 2189 C CA . HIS A 1 289 ? 2.485 7.952 -21.029 1.00 91.38 289 HIS A CA 1
ATOM 2190 C C . HIS A 1 289 ? 2.206 8.509 -19.623 1.00 91.38 289 HIS A C 1
ATOM 2192 O O . HIS A 1 289 ? 1.247 8.100 -18.957 1.00 91.38 289 HIS A O 1
ATOM 2198 N N . PRO A 1 290 ? 3.000 9.483 -19.142 1.00 95.56 290 PRO A N 1
ATOM 2199 C CA . PRO A 1 290 ? 2.751 10.108 -17.852 1.00 95.56 290 PRO A CA 1
ATOM 2200 C C . PRO A 1 290 ? 1.468 10.951 -17.881 1.00 95.56 290 PRO A C 1
ATOM 2202 O O . PRO A 1 290 ? 1.195 11.684 -18.830 1.00 95.56 290 PRO A O 1
ATOM 2205 N N . ILE A 1 291 ? 0.703 10.902 -16.790 1.00 95.94 291 ILE A N 1
ATOM 2206 C CA . ILE A 1 291 ? -0.530 11.685 -16.602 1.00 95.94 291 ILE A CA 1
ATOM 2207 C C . ILE A 1 291 ? -0.304 12.973 -15.799 1.00 95.94 291 ILE A C 1
ATOM 2209 O O . ILE A 1 291 ? -1.187 13.828 -15.731 1.00 95.94 291 ILE A O 1
ATOM 2213 N N . GLY A 1 292 ? 0.861 13.117 -15.165 1.00 96.56 292 GLY A N 1
ATOM 2214 C CA . GLY A 1 292 ? 1.197 14.284 -14.360 1.00 96.56 292 GLY A CA 1
ATOM 2215 C C . GLY A 1 292 ? 2.506 14.134 -13.592 1.00 96.56 292 GLY A C 1
ATOM 2216 O O . GLY A 1 292 ? 3.233 13.148 -13.726 1.00 96.56 292 GLY A O 1
ATOM 2217 N N . THR A 1 293 ? 2.817 15.137 -12.776 1.00 96.94 293 THR A N 1
ATOM 2218 C CA . THR A 1 293 ? 4.024 15.167 -11.948 1.00 96.94 293 THR A CA 1
ATOM 2219 C C . THR A 1 293 ? 3.728 15.873 -10.633 1.00 96.94 293 THR A C 1
ATOM 2221 O O . THR A 1 293 ? 3.263 17.014 -10.620 1.00 96.94 293 THR A O 1
ATOM 2224 N N . LEU A 1 294 ? 4.081 15.226 -9.527 1.00 97.50 294 LEU A N 1
ATOM 2225 C CA . LEU A 1 294 ? 4.082 15.808 -8.193 1.00 97.50 294 LEU A CA 1
ATOM 2226 C C . LEU A 1 294 ? 5.355 16.642 -8.020 1.00 97.50 294 LEU A C 1
ATOM 2228 O O . LEU A 1 294 ? 6.431 16.118 -7.730 1.00 97.50 294 LEU A O 1
ATOM 2232 N N . LYS A 1 295 ? 5.229 17.948 -8.268 1.00 96.06 295 LYS A N 1
ATOM 2233 C CA . LYS A 1 295 ? 6.350 18.893 -8.230 1.00 96.06 295 LYS A CA 1
ATOM 2234 C C . LYS A 1 295 ? 6.858 19.121 -6.808 1.00 96.06 295 LYS A C 1
ATOM 2236 O O . LYS A 1 295 ? 6.069 19.453 -5.927 1.00 96.06 295 LYS A O 1
ATOM 2241 N N . GLY A 1 296 ? 8.170 18.987 -6.614 1.00 95.88 296 GLY A N 1
ATOM 2242 C CA . GLY A 1 296 ? 8.841 19.170 -5.324 1.00 95.88 296 GLY A CA 1
ATOM 2243 C C . GLY A 1 296 ? 8.567 18.065 -4.301 1.00 95.88 296 GLY A C 1
ATOM 2244 O O . GLY A 1 296 ? 8.763 18.289 -3.108 1.00 95.88 296 GLY A O 1
ATOM 2245 N N . ILE A 1 297 ? 8.078 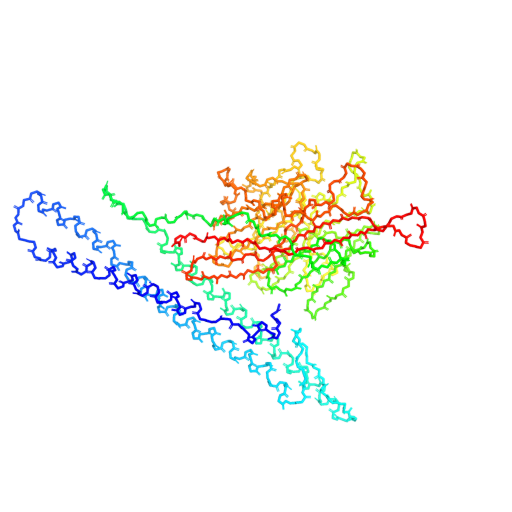16.904 -4.750 1.00 97.62 297 ILE A N 1
ATOM 2246 C CA . ILE A 1 297 ? 7.864 15.729 -3.905 1.00 97.62 297 ILE A CA 1
ATOM 2247 C C . ILE A 1 297 ? 8.703 14.579 -4.461 1.00 97.62 297 ILE A C 1
ATOM 2249 O O . ILE A 1 297 ? 8.346 13.954 -5.463 1.00 97.62 297 ILE A O 1
ATOM 2253 N N . SER A 1 298 ? 9.810 14.298 -3.783 1.00 97.06 298 SER A N 1
ATOM 2254 C CA . SER A 1 298 ? 10.707 13.174 -4.048 1.00 97.06 298 SER A CA 1
ATOM 2255 C C . SER A 1 298 ? 10.163 11.884 -3.428 1.00 97.06 298 SER A C 1
ATOM 2257 O O . SER A 1 298 ? 9.569 11.919 -2.347 1.00 97.06 298 SER A O 1
ATOM 2259 N N . GLN A 1 299 ? 10.387 10.749 -4.101 1.00 94.44 299 GLN A N 1
ATOM 2260 C CA . GLN A 1 299 ? 10.045 9.395 -3.628 1.00 94.44 299 GLN A CA 1
ATOM 2261 C C . GLN A 1 299 ? 8.601 9.266 -3.112 1.00 94.44 299 GLN A C 1
ATOM 2263 O O . GLN A 1 299 ? 8.353 8.678 -2.058 1.00 94.44 299 GLN A O 1
ATOM 2268 N N . ALA A 1 300 ? 7.637 9.831 -3.846 1.00 97.12 300 ALA A N 1
ATOM 2269 C CA . ALA A 1 300 ? 6.261 9.857 -3.379 1.00 97.12 300 ALA A CA 1
ATOM 2270 C C . ALA A 1 300 ? 5.634 8.453 -3.360 1.00 97.12 300 ALA A C 1
ATOM 2272 O O . ALA A 1 300 ? 5.598 7.754 -4.378 1.00 97.12 300 ALA A O 1
ATOM 2273 N N . SER A 1 301 ? 5.057 8.104 -2.215 1.00 97.75 301 SER A N 1
ATOM 2274 C CA . SER A 1 301 ? 4.041 7.071 -2.048 1.00 97.75 301 SER A CA 1
ATOM 2275 C C . SER A 1 301 ? 2.687 7.730 -1.808 1.00 97.75 301 SER A C 1
ATOM 2277 O O . SER A 1 301 ? 2.615 8.869 -1.346 1.00 97.75 301 SER A O 1
ATOM 2279 N N . PHE A 1 302 ? 1.595 7.060 -2.158 1.00 97.75 302 PHE A N 1
ATOM 2280 C CA . PHE A 1 302 ? 0.275 7.671 -2.076 1.00 97.75 302 PHE A CA 1
ATOM 2281 C C . PHE A 1 302 ? -0.821 6.634 -1.874 1.00 97.75 302 PHE A C 1
ATOM 2283 O O . PHE A 1 302 ? -0.642 5.461 -2.178 1.00 97.75 302 PHE A O 1
ATOM 2290 N N . VAL A 1 303 ? -1.962 7.076 -1.353 1.00 97.50 303 VAL A N 1
ATOM 2291 C CA . VAL A 1 303 ? -3.151 6.250 -1.127 1.00 97.50 303 VAL A CA 1
ATOM 2292 C C . VAL A 1 303 ? -4.403 7.105 -1.275 1.00 97.50 303 VAL A C 1
ATOM 2294 O O . VAL A 1 303 ? -4.376 8.310 -1.021 1.00 97.50 303 VAL A O 1
ATOM 2297 N N . TYR A 1 304 ? -5.513 6.493 -1.670 1.00 95.62 304 TYR A N 1
ATOM 2298 C CA . TYR A 1 304 ? -6.810 7.153 -1.636 1.00 95.62 304 TYR A CA 1
ATOM 2299 C C . TYR A 1 304 ? -7.421 7.100 -0.226 1.00 95.62 304 TYR A C 1
ATOM 2301 O O . TYR A 1 304 ? -7.521 6.032 0.377 1.00 95.62 304 TYR A O 1
ATOM 2309 N N . ASP A 1 305 ? -7.856 8.255 0.271 1.00 93.44 305 ASP A N 1
ATOM 2310 C CA . ASP A 1 305 ? -8.615 8.428 1.510 1.00 93.44 305 ASP A CA 1
ATOM 2311 C C . ASP A 1 305 ? -10.116 8.559 1.168 1.00 93.44 305 ASP A C 1
ATOM 2313 O O . ASP A 1 305 ? -10.537 9.590 0.617 1.00 93.44 305 ASP A O 1
ATOM 2317 N N . PRO A 1 306 ? -10.935 7.523 1.449 1.00 82.31 306 PRO A N 1
ATOM 2318 C CA . PRO A 1 306 ? -12.356 7.522 1.117 1.00 82.31 306 PRO A CA 1
ATOM 2319 C C . PRO A 1 306 ? -13.178 8.519 1.929 1.00 82.31 306 PRO A C 1
ATOM 2321 O O . PRO A 1 306 ? -14.155 9.039 1.384 1.00 82.31 306 PRO A O 1
ATOM 2324 N N . ASP A 1 307 ? -12.779 8.822 3.164 1.00 80.44 307 ASP A N 1
ATOM 2325 C CA . ASP A 1 307 ? -13.580 9.619 4.098 1.00 80.44 307 ASP A CA 1
ATOM 2326 C C . ASP A 1 307 ? -13.646 11.081 3.661 1.00 80.44 307 ASP A C 1
ATOM 2328 O O . ASP A 1 307 ? -14.677 11.745 3.775 1.00 80.44 307 ASP A O 1
ATOM 2332 N N . LYS A 1 308 ? -12.539 11.580 3.106 1.00 86.75 308 LYS A N 1
ATOM 2333 C CA . LYS A 1 308 ? -12.415 12.960 2.617 1.00 86.75 308 LYS A CA 1
ATOM 2334 C C . LYS A 1 308 ? -12.320 13.063 1.095 1.00 86.75 308 LYS A C 1
ATOM 2336 O O . LYS A 1 308 ? -12.162 14.165 0.575 1.00 86.75 308 LYS A O 1
ATOM 2341 N N . ASN A 1 309 ? -12.440 11.943 0.374 1.00 90.12 309 ASN A N 1
ATOM 2342 C CA . ASN A 1 309 ? -12.377 11.867 -1.090 1.00 90.12 309 ASN A CA 1
ATOM 2343 C C . ASN A 1 309 ? -11.152 12.615 -1.665 1.00 90.12 309 ASN A C 1
ATOM 2345 O O . ASN A 1 309 ? -11.257 13.544 -2.475 1.00 90.12 309 ASN A O 1
ATOM 2349 N N . ARG A 1 310 ? -9.963 12.214 -1.214 1.00 96.38 310 ARG A N 1
ATOM 2350 C CA . ARG A 1 310 ? -8.679 12.833 -1.578 1.00 96.38 310 ARG A CA 1
ATOM 2351 C C . ARG A 1 310 ? -7.585 11.777 -1.710 1.00 96.38 310 ARG A C 1
ATOM 2353 O O . ARG A 1 310 ? -7.695 10.694 -1.149 1.00 96.38 310 ARG A O 1
ATOM 2360 N N . MET A 1 311 ? -6.523 12.101 -2.435 1.00 98.06 311 MET A N 1
ATOM 2361 C CA . MET A 1 311 ? -5.269 11.355 -2.375 1.00 98.06 311 MET A CA 1
ATOM 2362 C C . MET A 1 311 ? -4.423 11.910 -1.236 1.00 98.06 311 MET A C 1
ATOM 2364 O O . MET A 1 311 ? -4.279 13.127 -1.114 1.00 98.06 311 MET A O 1
ATOM 2368 N N . ILE A 1 312 ? -3.849 11.021 -0.436 1.00 98.62 312 ILE A N 1
ATOM 2369 C CA . ILE A 1 312 ? -2.784 11.336 0.511 1.00 98.62 312 ILE A CA 1
ATOM 2370 C C . ILE A 1 312 ? -1.469 10.919 -0.113 1.00 98.62 312 ILE A C 1
ATOM 2372 O O . ILE A 1 312 ? -1.383 9.856 -0.722 1.00 98.62 312 ILE A O 1
ATOM 2376 N N . ILE A 1 313 ? -0.459 11.761 0.045 1.00 98.69 313 ILE A N 1
ATOM 2377 C CA . ILE A 1 313 ? 0.872 11.577 -0.517 1.00 98.69 313 ILE A CA 1
ATOM 2378 C C . ILE A 1 313 ? 1.878 11.694 0.625 1.00 98.69 313 ILE A C 1
ATOM 2380 O O . ILE A 1 313 ? 1.784 12.626 1.421 1.00 98.69 313 ILE A O 1
ATOM 2384 N N . VAL A 1 314 ? 2.846 10.786 0.696 1.00 98.56 314 VAL A N 1
ATOM 2385 C CA . VAL A 1 314 ? 4.000 10.851 1.602 1.00 98.56 314 VAL A CA 1
ATOM 2386 C C . VAL A 1 314 ? 5.280 10.751 0.781 1.00 98.56 314 VAL A C 1
ATOM 2388 O O . VAL A 1 314 ? 5.383 9.900 -0.094 1.00 98.56 314 VAL A O 1
ATOM 2391 N N . GLY A 1 315 ? 6.254 11.606 1.068 1.00 97.75 315 GLY A N 1
ATOM 2392 C CA . GLY A 1 315 ? 7.533 11.688 0.358 1.00 97.75 315 GLY A CA 1
ATOM 2393 C C . GLY A 1 315 ? 8.468 12.694 1.027 1.00 97.75 315 GLY A C 1
ATOM 2394 O O . GLY A 1 315 ? 8.243 13.078 2.178 1.00 97.75 315 GLY A O 1
ATOM 2395 N N . ASN A 1 316 ? 9.489 13.155 0.309 1.00 97.62 316 ASN A N 1
ATOM 2396 C CA . ASN A 1 316 ? 10.497 14.085 0.825 1.00 97.62 316 ASN A CA 1
ATOM 2397 C C . ASN A 1 316 ? 10.484 15.393 0.015 1.00 97.62 316 ASN A C 1
ATOM 2399 O O . ASN A 1 316 ? 10.261 15.391 -1.193 1.00 97.62 316 ASN A O 1
ATOM 2403 N N . GLU A 1 317 ? 10.757 16.524 0.670 1.00 96.50 317 GLU A N 1
ATOM 2404 C CA . GLU A 1 317 ? 10.853 17.849 0.018 1.00 96.50 317 GLU A CA 1
ATOM 2405 C C . GLU A 1 317 ? 12.171 18.054 -0.750 1.00 96.50 317 GLU A C 1
ATOM 2407 O O . GLU A 1 317 ? 12.383 19.079 -1.395 1.00 96.50 317 GLU A O 1
ATOM 2412 N N . THR A 1 318 ? 13.085 17.093 -0.652 1.00 94.81 318 THR A N 1
ATOM 2413 C CA . THR A 1 318 ? 14.388 17.099 -1.309 1.00 94.81 318 THR A CA 1
ATOM 2414 C C . THR A 1 318 ? 14.743 15.682 -1.739 1.00 94.81 318 THR A C 1
ATOM 2416 O O . THR A 1 318 ? 14.339 14.707 -1.104 1.00 94.81 318 THR A O 1
ATOM 2419 N N . ASN A 1 319 ? 15.509 15.572 -2.818 1.00 93.75 319 ASN A N 1
ATOM 2420 C CA . ASN A 1 319 ? 16.125 14.329 -3.265 1.00 93.75 319 ASN A CA 1
ATOM 2421 C C . ASN A 1 319 ? 17.615 14.230 -2.900 1.00 93.75 319 ASN A C 1
ATOM 2423 O O . ASN A 1 319 ? 18.263 13.254 -3.268 1.00 93.75 319 ASN A O 1
ATOM 2427 N N . ASP A 1 320 ? 18.158 15.227 -2.195 1.00 92.81 320 ASP A N 1
ATOM 2428 C CA . ASP A 1 320 ? 19.487 15.151 -1.593 1.00 92.81 320 ASP A CA 1
ATOM 2429 C C . ASP A 1 320 ? 19.387 14.440 -0.230 1.00 92.81 320 ASP A C 1
ATOM 2431 O O . ASP A 1 320 ? 18.881 15.037 0.731 1.00 92.81 320 ASP A O 1
ATOM 2435 N N . PRO A 1 321 ? 19.867 13.186 -0.106 1.00 85.69 321 PRO A N 1
ATOM 2436 C CA . PRO A 1 321 ? 19.805 12.443 1.150 1.00 85.69 321 PRO A CA 1
ATOM 2437 C C . PRO A 1 321 ? 20.664 13.069 2.260 1.00 85.69 321 PRO A C 1
ATOM 2439 O O . PRO A 1 321 ? 20.445 12.750 3.430 1.00 85.69 321 PRO A O 1
ATOM 2442 N N . ASN A 1 322 ? 21.610 13.948 1.908 1.00 88.50 322 ASN A N 1
ATOM 2443 C CA . ASN A 1 322 ? 22.537 14.612 2.826 1.00 88.50 322 ASN A CA 1
ATOM 2444 C C . ASN A 1 322 ? 22.105 16.038 3.199 1.00 88.50 322 ASN A C 1
ATOM 2446 O O . ASN A 1 322 ? 22.748 16.678 4.036 1.00 88.50 322 ASN A O 1
ATOM 2450 N N . ALA A 1 323 ? 21.026 16.555 2.605 1.00 91.69 323 ALA A N 1
ATOM 2451 C CA . ALA A 1 323 ? 20.456 17.829 3.021 1.00 91.69 323 ALA A CA 1
ATOM 2452 C C . ALA A 1 323 ? 19.975 17.758 4.488 1.00 91.69 323 ALA A C 1
ATOM 2454 O O . ALA A 1 323 ? 19.594 16.683 4.960 1.00 91.69 323 ALA A O 1
ATOM 2455 N N . PRO A 1 324 ? 19.910 18.888 5.223 1.00 92.00 324 PRO A N 1
ATOM 2456 C CA . PRO A 1 324 ? 19.459 18.898 6.619 1.00 92.00 324 PRO A CA 1
ATOM 2457 C C . PRO A 1 324 ? 18.084 18.249 6.857 1.00 92.00 324 PRO A C 1
ATOM 2459 O O . PRO A 1 324 ? 17.848 17.687 7.922 1.00 92.00 324 PRO A O 1
ATOM 2462 N N . ASN A 1 325 ? 17.192 18.306 5.865 1.00 92.25 325 ASN A N 1
ATOM 2463 C CA . ASN A 1 325 ? 15.867 17.678 5.856 1.00 92.25 325 ASN A CA 1
ATOM 2464 C C . ASN A 1 325 ? 15.784 16.446 4.927 1.00 92.25 325 ASN A C 1
ATOM 2466 O O . ASN A 1 325 ? 14.686 15.995 4.612 1.00 92.25 325 ASN A O 1
ATOM 2470 N N . GLY A 1 326 ? 16.917 15.880 4.494 1.00 90.81 326 GLY A N 1
ATOM 2471 C CA . GLY A 1 326 ? 16.983 14.767 3.535 1.00 90.81 326 GLY A CA 1
ATOM 2472 C C . GLY A 1 326 ? 16.287 13.486 4.001 1.00 90.81 326 GLY A C 1
ATOM 2473 O O . GLY A 1 326 ? 15.796 12.712 3.186 1.00 90.81 326 GLY A O 1
ATOM 2474 N N . ARG A 1 327 ? 16.176 13.292 5.320 1.00 93.94 327 ARG A N 1
ATOM 2475 C CA . ARG A 1 327 ? 15.460 12.165 5.949 1.00 93.94 327 ARG A CA 1
ATOM 2476 C C . ARG A 1 327 ? 14.050 12.527 6.427 1.00 93.94 327 ARG A C 1
ATOM 2478 O O . ARG A 1 327 ? 13.359 11.671 6.978 1.00 93.94 327 ARG A O 1
ATOM 2485 N N . THR A 1 328 ? 13.618 13.777 6.274 1.00 96.06 328 THR A N 1
ATOM 2486 C CA . THR A 1 328 ? 12.310 14.223 6.763 1.00 96.06 328 THR A CA 1
ATOM 2487 C C . THR A 1 328 ? 11.220 13.802 5.786 1.00 96.06 328 THR A C 1
ATOM 2489 O O . THR A 1 328 ? 11.119 14.346 4.687 1.00 96.06 328 THR A O 1
ATOM 2492 N N . ARG A 1 329 ? 10.362 12.870 6.217 1.00 97.06 329 ARG A N 1
ATOM 2493 C CA . ARG A 1 329 ? 9.128 12.546 5.497 1.00 97.06 329 ARG A CA 1
ATOM 2494 C C . ARG A 1 329 ? 8.067 13.605 5.767 1.00 97.06 329 ARG A C 1
ATOM 2496 O O . ARG A 1 329 ? 7.832 14.004 6.909 1.00 97.06 329 ARG A O 1
ATOM 2503 N N . VAL A 1 330 ? 7.402 14.030 4.706 1.00 98.31 330 VAL A N 1
ATOM 2504 C CA . VAL A 1 330 ? 6.331 15.023 4.714 1.00 98.31 330 VAL A CA 1
ATOM 2505 C C . VAL A 1 330 ? 5.102 14.414 4.051 1.00 98.31 330 VAL A C 1
ATOM 2507 O O . VAL A 1 330 ? 5.204 13.505 3.228 1.00 98.31 330 VAL A O 1
ATOM 2510 N N . MET A 1 331 ? 3.929 14.881 4.463 1.00 98.62 331 MET A N 1
ATOM 2511 C CA . MET A 1 331 ? 2.641 14.458 3.949 1.00 98.62 331 MET A CA 1
ATOM 2512 C C . MET A 1 331 ? 1.926 15.618 3.254 1.00 98.62 331 MET A C 1
ATOM 2514 O O . MET A 1 331 ? 1.929 16.756 3.741 1.00 98.62 331 MET A O 1
ATOM 2518 N N . TRP A 1 332 ? 1.267 15.303 2.143 1.00 98.69 332 TRP A N 1
ATOM 2519 C CA . TRP A 1 332 ? 0.428 16.203 1.361 1.00 98.69 332 TRP A CA 1
ATOM 2520 C C . TRP A 1 332 ? -0.925 15.568 1.050 1.00 98.69 332 TRP A C 1
ATOM 2522 O O . TRP A 1 332 ? -1.091 14.350 1.108 1.00 98.69 332 TRP A O 1
ATOM 2532 N N . GLU A 1 333 ? -1.878 16.404 0.658 1.00 98.06 333 GLU A N 1
ATOM 2533 C CA . GLU A 1 333 ? -3.183 15.987 0.161 1.00 98.06 333 GLU A CA 1
ATOM 2534 C C . GLU A 1 333 ? -3.514 16.613 -1.197 1.00 98.06 333 GLU A C 1
ATOM 2536 O O . GLU A 1 333 ? -3.112 17.740 -1.504 1.00 98.06 333 GLU A O 1
ATOM 2541 N N . VAL A 1 334 ? -4.293 15.893 -2.005 1.00 97.69 334 VAL A N 1
ATOM 2542 C CA . VAL A 1 334 ? -4.840 16.386 -3.274 1.00 97.69 334 VAL A CA 1
ATOM 2543 C C . VAL A 1 334 ? -6.302 15.953 -3.411 1.00 97.69 334 VAL A C 1
ATOM 2545 O O . VAL A 1 334 ? -6.582 14.757 -3.328 1.00 97.69 334 VAL A O 1
ATOM 2548 N N . PRO A 1 335 ? -7.253 16.863 -3.689 1.00 95.94 335 PRO A N 1
ATOM 2549 C CA . PRO A 1 335 ? -8.639 16.483 -3.949 1.00 95.94 335 PRO A CA 1
ATOM 2550 C C . PRO A 1 335 ? -8.775 15.542 -5.151 1.00 95.94 335 PRO A C 1
ATOM 2552 O O . PRO A 1 335 ? -8.262 15.829 -6.243 1.00 95.94 335 PRO A O 1
ATOM 2555 N N . TYR A 1 336 ? -9.528 14.457 -4.968 1.00 94.12 336 TYR A N 1
ATOM 2556 C CA . TYR A 1 336 ? -9.753 13.456 -6.004 1.00 94.12 336 TYR A CA 1
ATOM 2557 C C . TYR A 1 336 ? -11.066 13.722 -6.754 1.00 94.12 336 TYR A C 1
ATOM 2559 O O . TYR A 1 336 ? -12.128 13.853 -6.145 1.00 94.12 336 TYR A O 1
ATOM 2567 N N . ASP A 1 337 ? -11.009 13.793 -8.085 1.00 93.31 337 ASP A N 1
ATOM 2568 C CA . ASP A 1 337 ? -12.198 13.933 -8.933 1.00 93.31 337 ASP A CA 1
ATOM 2569 C C . ASP A 1 337 ? -12.552 12.579 -9.552 1.00 93.31 337 ASP A C 1
ATOM 2571 O O . ASP A 1 337 ? -11.837 12.080 -10.416 1.00 93.31 337 ASP A O 1
ATOM 2575 N N . ARG A 1 338 ? -13.678 11.995 -9.135 1.00 88.25 338 ARG A N 1
ATOM 2576 C CA . ARG A 1 338 ? -14.136 10.689 -9.638 1.00 88.25 338 ARG A CA 1
ATOM 2577 C C . ARG A 1 338 ? -14.539 10.711 -11.111 1.00 88.25 338 ARG A C 1
ATOM 2579 O O . ARG A 1 338 ? -14.537 9.662 -11.742 1.00 88.25 338 ARG A O 1
ATOM 2586 N N . ASN A 1 339 ? -14.882 11.878 -11.655 1.00 88.12 339 ASN A N 1
ATOM 2587 C CA . ASN A 1 339 ? -15.202 12.026 -13.076 1.00 88.12 339 ASN A CA 1
ATOM 2588 C C . ASN A 1 339 ? -13.946 12.260 -13.923 1.00 88.12 339 ASN A C 1
ATOM 2590 O O . ASN A 1 339 ? -13.989 12.104 -15.141 1.00 88.12 339 ASN A O 1
ATOM 2594 N N . ASN A 1 340 ? -12.833 12.633 -13.286 1.00 92.62 340 ASN A N 1
ATOM 2595 C CA . ASN A 1 340 ? -11.537 12.782 -13.930 1.00 92.62 340 ASN A CA 1
ATOM 2596 C C . ASN A 1 340 ? -10.414 12.192 -13.050 1.00 92.62 340 ASN A C 1
ATOM 2598 O O . ASN A 1 340 ? -9.638 12.951 -12.445 1.00 92.62 340 ASN A O 1
ATOM 2602 N N . PRO A 1 341 ? -10.316 10.847 -12.993 1.00 90.12 341 PRO A N 1
ATOM 2603 C CA . PRO A 1 341 ? -9.394 10.104 -12.129 1.00 90.12 341 PRO A CA 1
ATOM 2604 C C . PRO A 1 341 ? -7.923 10.494 -12.257 1.00 90.12 341 PRO A C 1
ATOM 2606 O O . PRO A 1 341 ? -7.177 10.368 -11.296 1.00 90.12 341 PRO A O 1
ATOM 2609 N N . ASN A 1 342 ? -7.494 10.991 -13.419 1.00 94.94 342 ASN A N 1
ATOM 2610 C CA . ASN A 1 342 ? -6.101 11.376 -13.655 1.00 94.94 342 ASN A CA 1
ATOM 2611 C C . ASN A 1 342 ? -5.777 12.788 -13.137 1.00 94.94 342 ASN A C 1
ATOM 2613 O O . ASN A 1 342 ? -4.613 13.122 -12.934 1.00 94.94 342 ASN A O 1
ATOM 2617 N N . SER A 1 343 ? -6.790 13.629 -12.896 1.00 94.94 343 SER A N 1
ATOM 2618 C CA . SER A 1 343 ? -6.594 15.062 -12.631 1.00 94.94 343 SER A CA 1
ATOM 2619 C C . SER A 1 343 ? -5.804 15.382 -11.363 1.00 94.94 343 SER A C 1
ATOM 2621 O O . SER A 1 343 ? -5.268 16.481 -11.251 1.00 94.94 343 SER A O 1
ATOM 2623 N N . TRP A 1 344 ? -5.741 14.474 -10.386 1.00 95.81 344 TRP A N 1
ATOM 2624 C CA . TRP A 1 344 ? -4.995 14.717 -9.149 1.00 95.81 344 TRP A CA 1
ATOM 2625 C C . TRP A 1 344 ? -3.481 14.771 -9.398 1.00 95.81 344 TRP A C 1
ATOM 2627 O O . TRP A 1 344 ? -2.795 15.558 -8.754 1.00 95.81 344 TRP A O 1
ATOM 2637 N N . ALA A 1 345 ? -2.974 14.009 -10.371 1.00 95.31 345 ALA A N 1
ATOM 2638 C CA . ALA A 1 345 ? -1.546 13.903 -10.665 1.00 95.31 345 ALA A CA 1
ATOM 2639 C C . ALA A 1 345 ? -0.931 15.206 -11.208 1.00 95.31 345 ALA A C 1
ATOM 2641 O O . ALA A 1 345 ? 0.285 15.383 -11.175 1.00 95.31 345 ALA A O 1
ATOM 2642 N N . SER A 1 346 ? -1.762 16.117 -11.721 1.00 90.25 346 SER A N 1
ATOM 2643 C CA . SER A 1 346 ? -1.348 17.420 -12.250 1.00 90.25 346 SER A CA 1
ATOM 2644 C C . SER A 1 346 ? -1.702 18.594 -11.330 1.00 90.25 346 SER A C 1
ATOM 2646 O O . SER A 1 346 ? -1.444 19.744 -11.683 1.00 90.25 346 SER A O 1
ATOM 2648 N N . LYS A 1 347 ? -2.347 18.345 -10.183 1.00 94.50 347 LYS A N 1
ATOM 2649 C CA . LYS A 1 347 ? -2.707 19.390 -9.212 1.00 94.50 347 LYS A CA 1
ATOM 2650 C C . LYS A 1 347 ? -1.561 19.621 -8.237 1.00 94.50 347 LYS A C 1
ATOM 2652 O O . LYS A 1 347 ? -0.867 18.685 -7.857 1.00 94.50 347 LYS A O 1
ATOM 2657 N N . THR A 1 348 ? -1.422 20.859 -7.771 1.00 95.44 348 THR A N 1
ATOM 2658 C CA . THR A 1 348 ? -0.494 21.202 -6.688 1.00 95.44 348 THR A CA 1
ATOM 2659 C C . THR A 1 348 ? -0.970 20.581 -5.370 1.00 95.44 348 THR A C 1
ATOM 2661 O O . THR A 1 348 ? -2.062 20.933 -4.911 1.00 95.44 348 THR A O 1
ATOM 2664 N N . PRO A 1 349 ? -0.182 19.694 -4.738 1.00 97.31 349 PRO A N 1
ATOM 2665 C CA . PRO A 1 349 ? -0.545 19.112 -3.451 1.00 97.31 349 PRO A CA 1
ATOM 2666 C C . PRO A 1 349 ? -0.478 20.125 -2.311 1.00 97.31 349 PRO A C 1
ATOM 2668 O O . PRO A 1 349 ? 0.428 20.956 -2.245 1.00 97.31 349 PRO A O 1
ATOM 2671 N N . THR A 1 350 ? -1.422 20.034 -1.377 1.00 98.25 350 THR A N 1
ATOM 2672 C CA . THR A 1 350 ? -1.421 20.851 -0.159 1.00 98.25 350 THR A CA 1
ATOM 2673 C C . THR A 1 350 ? -0.608 20.142 0.908 1.00 98.25 350 THR A C 1
ATOM 2675 O O . THR A 1 350 ? -0.945 19.031 1.304 1.00 98.25 350 THR A O 1
ATOM 2678 N N . ARG A 1 351 ? 0.474 20.767 1.378 1.00 97.94 351 ARG A N 1
ATOM 2679 C CA . ARG A 1 351 ? 1.303 20.227 2.463 1.00 97.94 351 ARG A CA 1
ATOM 2680 C C . ARG A 1 351 ? 0.498 20.210 3.758 1.00 97.94 351 ARG A C 1
ATOM 2682 O O . ARG A 1 351 ? 0.039 21.263 4.193 1.00 97.94 351 ARG A O 1
ATOM 2689 N N . ILE A 1 352 ? 0.383 19.047 4.395 1.00 96.44 352 ILE A N 1
ATOM 2690 C CA . ILE A 1 352 ? -0.357 18.898 5.655 1.00 96.44 352 ILE A CA 1
ATOM 2691 C C . ILE A 1 352 ? 0.552 18.701 6.868 1.00 96.44 352 ILE A C 1
ATOM 2693 O O . ILE A 1 352 ? 0.146 19.079 7.962 1.00 96.44 352 ILE A O 1
ATOM 2697 N N . GLY A 1 353 ? 1.797 18.239 6.705 1.00 97.00 353 GLY A N 1
ATOM 2698 C CA . GLY A 1 353 ? 2.819 18.294 7.761 1.00 97.00 353 GLY A CA 1
ATOM 2699 C C . GLY A 1 353 ? 3.839 17.159 7.716 1.00 97.00 353 GLY A C 1
ATOM 2700 O O . GLY A 1 353 ? 3.797 16.321 6.827 1.00 97.00 353 GLY A O 1
ATOM 2701 N N . GLU A 1 354 ? 4.762 17.147 8.674 1.00 98.06 354 GLU A N 1
ATOM 2702 C CA . GLU A 1 354 ? 5.825 16.134 8.780 1.00 98.06 354 GLU A CA 1
ATOM 2703 C C . GLU A 1 354 ? 5.331 14.832 9.416 1.00 98.06 354 GLU A C 1
ATOM 2705 O O . GLU A 1 354 ? 4.352 14.835 10.165 1.00 98.06 354 GLU A O 1
ATOM 2710 N N . VAL A 1 355 ? 6.045 13.739 9.136 1.00 97.62 355 VAL A N 1
ATOM 2711 C CA . VAL A 1 355 ? 5.860 12.403 9.723 1.00 97.62 355 VAL A CA 1
ATOM 2712 C C . VAL A 1 355 ? 7.089 12.078 10.589 1.00 97.62 355 VAL A C 1
ATOM 2714 O O . VAL A 1 355 ? 7.988 11.354 10.157 1.00 97.62 355 VAL A O 1
ATOM 2717 N N . PRO A 1 356 ? 7.188 12.654 11.803 1.00 94.56 356 PRO A N 1
ATOM 2718 C CA . PRO A 1 356 ? 8.409 12.595 12.612 1.00 94.56 356 PRO A CA 1
ATOM 2719 C C . PRO A 1 356 ? 8.721 11.190 13.140 1.00 94.56 356 PRO A C 1
ATOM 2721 O O . PRO A 1 356 ? 9.880 10.875 13.399 1.00 94.56 356 PRO A O 1
ATOM 2724 N N . SER A 1 357 ? 7.704 10.339 13.284 1.00 93.81 357 SER A N 1
ATOM 2725 C CA . SER A 1 357 ? 7.853 8.997 13.852 1.00 93.81 357 SER A CA 1
ATOM 2726 C C . SER A 1 357 ? 8.423 7.964 12.887 1.00 93.81 357 SER A C 1
ATOM 2728 O O . SER A 1 357 ? 8.774 6.874 13.326 1.00 93.81 357 SER A O 1
ATOM 2730 N N . LEU A 1 358 ? 8.536 8.281 11.594 1.00 95.50 358 LEU A N 1
ATOM 2731 C CA . LEU A 1 358 ? 9.129 7.388 10.600 1.00 95.50 358 LEU A CA 1
ATOM 2732 C C . LEU A 1 358 ? 9.958 8.182 9.570 1.00 95.50 358 LEU A C 1
ATOM 2734 O O . LEU A 1 358 ? 9.536 8.309 8.417 1.00 95.50 358 LEU A O 1
ATOM 2738 N N . PRO A 1 359 ? 11.134 8.718 9.946 1.00 94.12 359 PRO A N 1
ATOM 2739 C CA . PRO A 1 359 ? 12.038 9.363 8.998 1.00 94.12 359 PRO A CA 1
ATOM 2740 C C . PRO A 1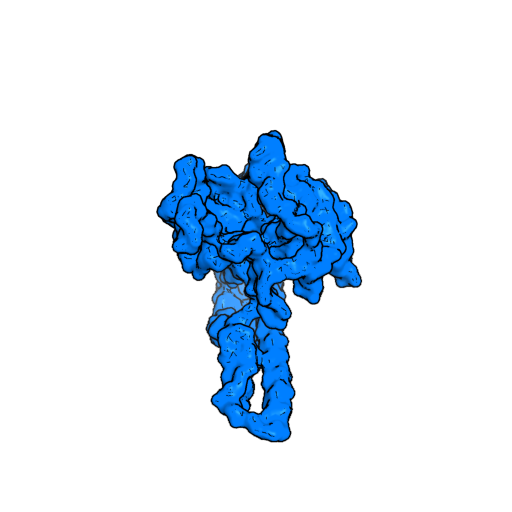 359 ? 12.614 8.349 7.996 1.00 94.12 359 PRO A C 1
ATOM 2742 O O . PRO A 1 359 ? 12.585 7.136 8.219 1.00 94.12 359 PRO A O 1
ATOM 2745 N N . GLY A 1 360 ? 13.139 8.846 6.881 1.00 93.25 360 GLY A N 1
ATOM 2746 C CA . GLY A 1 360 ? 13.878 8.033 5.923 1.00 93.25 360 GLY A CA 1
ATOM 2747 C C . GLY A 1 360 ? 14.231 8.764 4.635 1.00 93.25 360 GLY A C 1
ATOM 2748 O O . GLY A 1 360 ? 13.513 9.665 4.203 1.00 93.25 360 GLY A O 1
ATOM 2749 N N . ASN A 1 361 ? 15.348 8.356 4.035 1.00 89.69 361 ASN A N 1
ATOM 2750 C CA . ASN A 1 361 ? 15.807 8.772 2.701 1.00 89.69 361 ASN A CA 1
ATOM 2751 C C . ASN A 1 361 ? 15.783 7.617 1.674 1.00 89.69 361 ASN A C 1
ATOM 2753 O O . ASN A 1 361 ? 16.407 7.691 0.616 1.00 89.69 361 ASN A O 1
ATOM 2757 N N . ARG A 1 362 ? 15.090 6.528 2.018 1.00 90.94 362 ARG A N 1
ATOM 2758 C CA . ARG A 1 362 ? 14.803 5.377 1.157 1.00 90.94 362 ARG A CA 1
ATOM 2759 C C . ARG A 1 362 ? 13.293 5.221 0.994 1.00 90.94 362 ARG A C 1
ATOM 2761 O O . ARG A 1 362 ? 12.496 5.881 1.672 1.00 90.94 362 ARG A O 1
ATOM 2768 N N . GLU A 1 363 ? 12.926 4.323 0.093 1.00 92.75 363 GLU A N 1
ATOM 2769 C CA . GLU A 1 363 ? 11.568 4.090 -0.377 1.00 92.75 363 GLU A CA 1
ATOM 2770 C C . GLU A 1 363 ? 10.601 3.826 0.784 1.00 92.75 363 GLU A C 1
ATOM 2772 O O . GLU A 1 363 ? 10.951 3.282 1.840 1.00 92.75 363 GLU A O 1
ATOM 2777 N N . SER A 1 364 ? 9.358 4.243 0.570 1.00 96.19 364 SER A N 1
ATOM 2778 C CA . SER A 1 364 ? 8.260 4.065 1.508 1.00 96.19 364 SER A CA 1
ATOM 2779 C C . SER A 1 364 ? 6.991 3.705 0.760 1.00 96.19 364 SER A C 1
ATOM 2781 O O . SER A 1 364 ? 6.876 3.962 -0.436 1.00 96.19 364 SER A O 1
ATOM 2783 N N . GLN A 1 365 ? 6.030 3.130 1.468 1.00 98.00 365 GLN A N 1
ATOM 2784 C CA . GLN A 1 365 ? 4.709 2.874 0.928 1.00 98.00 365 GLN A CA 1
ATOM 2785 C C . GLN A 1 365 ? 3.657 3.212 1.978 1.00 98.00 365 GLN A C 1
ATOM 2787 O O . GLN A 1 365 ? 3.680 2.710 3.104 1.00 98.00 365 GLN A O 1
ATOM 2792 N N . LEU A 1 366 ? 2.725 4.070 1.583 1.00 98.06 366 LEU A N 1
ATOM 2793 C CA . LEU A 1 366 ? 1.511 4.361 2.322 1.00 98.06 366 LEU A CA 1
ATOM 2794 C C . LEU A 1 366 ? 0.386 3.455 1.813 1.00 98.06 366 LEU A C 1
ATOM 2796 O O . LEU A 1 366 ? 0.107 3.431 0.616 1.00 98.06 366 LEU A O 1
ATOM 2800 N N . VAL A 1 367 ? -0.276 2.730 2.713 1.00 96.50 367 VAL A N 1
ATOM 2801 C CA . VAL A 1 367 ? -1.391 1.835 2.375 1.00 96.50 367 VAL A CA 1
ATOM 2802 C C . VAL A 1 367 ? -2.580 2.044 3.304 1.00 96.50 367 VAL A C 1
ATOM 2804 O O . VAL A 1 367 ? -2.424 2.357 4.483 1.00 96.50 367 VAL A O 1
ATOM 2807 N N . ALA A 1 368 ? -3.782 1.830 2.771 1.00 90.38 368 ALA A N 1
ATOM 2808 C CA . ALA A 1 368 ? -4.989 1.674 3.571 1.00 90.38 368 ALA A CA 1
ATOM 2809 C C . ALA A 1 368 ? -5.057 0.228 4.077 1.00 90.38 368 ALA A C 1
ATOM 2811 O O . ALA A 1 368 ? -4.774 -0.708 3.321 1.00 90.38 368 ALA A O 1
ATOM 2812 N N . LEU A 1 369 ? -5.420 0.041 5.343 1.00 87.56 369 LEU A N 1
ATOM 2813 C CA . LEU A 1 369 ? -5.46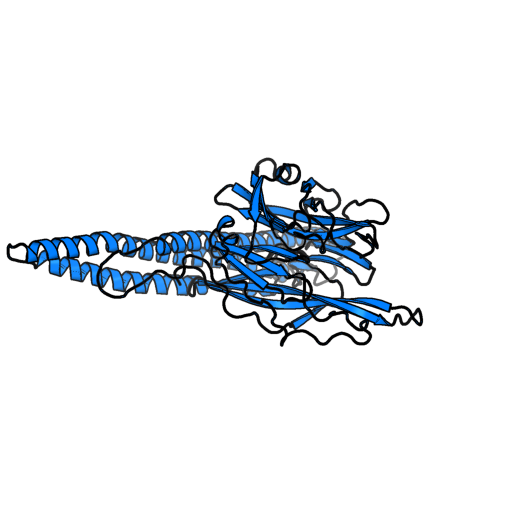9 -1.276 5.975 1.00 87.56 369 LEU A CA 1
ATOM 2814 C C . LEU A 1 369 ? -6.808 -1.982 5.696 1.00 87.56 369 LEU A C 1
ATOM 2816 O O . LEU A 1 369 ? -7.875 -1.369 5.784 1.00 87.56 369 LEU A O 1
ATOM 2820 N N . LYS A 1 370 ? -6.790 -3.293 5.412 1.00 76.44 370 LYS A N 1
ATOM 2821 C CA . LYS A 1 370 ? -8.006 -4.129 5.430 1.00 76.44 370 LYS A CA 1
ATOM 2822 C C . LYS A 1 370 ? -8.448 -4.271 6.887 1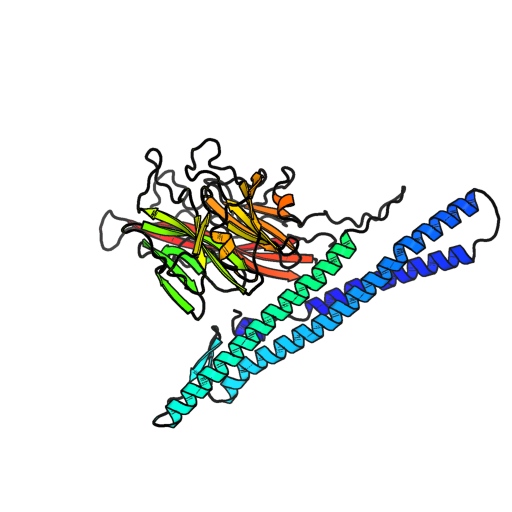.00 76.44 370 LYS A C 1
ATOM 2824 O O . LYS A 1 370 ? -7.757 -4.900 7.669 1.00 76.44 370 LYS A O 1
ATOM 2829 N N . GLY A 1 371 ? -9.558 -3.649 7.270 1.00 67.88 371 GLY A N 1
ATOM 2830 C CA . GLY A 1 371 ? -9.908 -3.443 8.683 1.00 67.88 371 GLY A CA 1
ATOM 2831 C C . GLY A 1 371 ? -9.666 -2.012 9.160 1.00 67.88 371 GLY A C 1
ATOM 2832 O O . GLY A 1 371 ? -9.871 -1.759 10.336 1.00 67.88 371 GLY A O 1
ATOM 2833 N N . GLY A 1 372 ? -9.279 -1.122 8.238 1.00 75.44 372 GLY A N 1
ATOM 2834 C CA . GLY A 1 372 ? -9.292 0.333 8.318 1.00 75.44 372 GLY A CA 1
ATOM 2835 C C . GLY A 1 372 ? -8.132 0.999 9.044 1.00 75.44 372 GLY A C 1
ATOM 2836 O O . GLY A 1 372 ? -7.274 0.351 9.642 1.00 75.44 372 GLY A O 1
ATOM 2837 N N . GLY A 1 373 ? -8.066 2.319 8.887 1.00 85.19 373 GLY A N 1
ATOM 2838 C CA . GLY A 1 373 ? -6.850 3.085 9.130 1.00 85.19 373 GLY A CA 1
ATOM 2839 C C . GLY A 1 373 ? -5.805 2.917 8.025 1.00 85.19 373 GLY A C 1
ATOM 2840 O O . GLY A 1 373 ? -6.076 2.421 6.926 1.00 85.19 373 GLY A O 1
ATOM 2841 N N . PHE A 1 374 ? -4.593 3.365 8.327 1.00 94.44 374 PHE A N 1
ATOM 2842 C CA . PHE A 1 374 ? -3.489 3.489 7.388 1.00 94.44 374 PHE A CA 1
ATOM 2843 C C . PHE A 1 374 ? -2.201 2.975 8.017 1.00 94.44 374 PHE A C 1
ATOM 2845 O O . PHE A 1 374 ? -1.976 3.138 9.215 1.00 94.44 374 PHE A O 1
ATOM 2852 N N . ALA A 1 375 ? -1.337 2.395 7.190 1.00 96.69 375 ALA A N 1
ATOM 2853 C CA . ALA A 1 375 ? 0.026 2.054 7.557 1.00 96.69 375 ALA A CA 1
ATOM 2854 C C . ALA A 1 375 ? 1.005 2.751 6.616 1.00 96.69 375 ALA A C 1
ATOM 2856 O O . ALA A 1 375 ? 0.804 2.776 5.401 1.00 96.69 375 ALA A O 1
ATOM 2857 N N . LEU A 1 376 ? 2.075 3.292 7.190 1.00 97.94 376 LEU A N 1
ATOM 2858 C CA . LEU A 1 376 ? 3.238 3.756 6.450 1.00 97.94 376 LEU A CA 1
ATOM 2859 C C . LEU A 1 376 ? 4.400 2.826 6.775 1.00 97.94 376 LEU A C 1
ATOM 2861 O O . LEU A 1 376 ? 4.800 2.707 7.934 1.00 97.94 376 LEU A O 1
ATOM 2865 N N . VAL A 1 377 ? 4.943 2.192 5.745 1.00 96.94 377 VAL A N 1
ATOM 2866 C CA . VAL A 1 377 ? 6.169 1.395 5.822 1.00 96.94 377 VAL A CA 1
ATOM 2867 C C . VAL A 1 377 ? 7.282 2.156 5.118 1.00 96.94 377 VAL A C 1
ATOM 2869 O O . VAL A 1 377 ? 7.034 2.838 4.126 1.00 96.94 377 VAL A O 1
ATOM 2872 N N . GLY A 1 378 ? 8.510 2.087 5.620 1.00 95.56 378 GLY A N 1
ATOM 2873 C CA . GLY A 1 378 ? 9.606 2.836 5.020 1.00 95.56 378 GLY A CA 1
ATOM 2874 C C . GLY A 1 378 ? 10.982 2.380 5.467 1.00 95.56 378 GLY A C 1
ATOM 2875 O O . GLY A 1 378 ? 11.156 1.839 6.558 1.00 95.56 378 GLY A O 1
ATOM 2876 N N . ALA A 1 379 ? 11.960 2.622 4.603 1.00 92.69 379 ALA A N 1
ATOM 2877 C CA . ALA A 1 379 ? 13.366 2.353 4.862 1.00 92.69 379 ALA A CA 1
ATOM 2878 C C . ALA A 1 379 ? 14.150 3.643 5.113 1.00 92.69 379 ALA A C 1
ATOM 2880 O O . ALA A 1 379 ? 13.692 4.749 4.809 1.00 92.69 379 ALA A O 1
ATOM 2881 N N . ASP A 1 380 ? 15.354 3.484 5.647 1.00 90.50 380 ASP A N 1
ATOM 2882 C CA . ASP A 1 380 ? 16.319 4.555 5.838 1.00 90.50 380 ASP A CA 1
ATOM 2883 C C . ASP A 1 380 ? 17.735 3.974 5.801 1.00 90.50 380 ASP A C 1
ATOM 2885 O O . ASP A 1 380 ? 17.958 2.841 6.232 1.00 90.50 380 ASP A O 1
ATOM 2889 N N . ASN A 1 381 ? 18.695 4.720 5.259 1.00 83.31 381 ASN A N 1
ATOM 2890 C CA . ASN A 1 381 ? 20.061 4.222 5.112 1.00 83.31 381 ASN A CA 1
ATOM 2891 C C . ASN A 1 381 ? 20.672 3.840 6.470 1.00 83.31 381 ASN A C 1
ATOM 2893 O O . ASN A 1 381 ? 20.743 4.660 7.383 1.00 83.31 381 ASN A O 1
ATOM 2897 N N . GLY A 1 382 ? 21.145 2.594 6.585 1.00 78.31 382 GLY A N 1
ATOM 2898 C CA . GLY A 1 382 ? 21.790 2.074 7.797 1.00 78.31 382 GLY A CA 1
ATOM 2899 C C . GLY A 1 382 ? 20.840 1.799 8.968 1.00 78.31 382 GLY A C 1
ATOM 2900 O O . GLY A 1 382 ? 21.302 1.552 10.083 1.00 78.31 382 GLY A O 1
ATOM 2901 N N . HIS A 1 383 ? 19.525 1.836 8.742 1.00 85.88 383 HIS A N 1
ATOM 2902 C CA . HIS A 1 383 ? 18.515 1.555 9.756 1.00 85.88 383 HIS A CA 1
ATOM 2903 C C . HIS A 1 383 ? 17.550 0.455 9.288 1.00 85.88 383 HIS A C 1
ATOM 2905 O O . HIS A 1 383 ? 17.309 0.314 8.090 1.00 85.88 383 HIS A O 1
ATOM 2911 N N . PRO A 1 384 ? 16.957 -0.317 10.217 1.00 87.75 384 PRO A N 1
ATOM 2912 C CA . PRO A 1 384 ? 15.920 -1.278 9.870 1.00 87.75 384 PRO A CA 1
ATOM 2913 C C . PRO A 1 384 ? 14.736 -0.620 9.167 1.00 87.75 384 PRO A C 1
ATOM 2915 O O . PRO A 1 384 ? 14.177 0.365 9.665 1.00 87.75 384 PRO A O 1
ATOM 2918 N N . SER A 1 385 ? 14.291 -1.229 8.066 1.00 92.00 385 SER A N 1
ATOM 2919 C CA . SER A 1 385 ? 12.968 -0.951 7.505 1.00 92.00 385 SER A CA 1
ATOM 2920 C C . SER A 1 385 ? 11.920 -1.063 8.613 1.00 92.00 385 SER A C 1
ATOM 2922 O O . SER A 1 385 ? 11.908 -2.038 9.368 1.00 92.00 385 SER A O 1
ATOM 2924 N N . SER A 1 386 ? 11.071 -0.048 8.741 1.00 94.00 386 SER A N 1
ATOM 2925 C CA . SER A 1 386 ? 10.154 0.115 9.868 1.00 94.00 386 SER A CA 1
ATOM 2926 C C . SER A 1 386 ? 8.767 0.554 9.407 1.00 94.00 386 SER A C 1
ATOM 2928 O O . SER A 1 386 ? 8.581 0.999 8.275 1.00 94.00 386 SER A O 1
ATOM 2930 N N . ALA A 1 387 ? 7.786 0.419 10.292 1.00 96.19 387 ALA A N 1
ATOM 2931 C CA . ALA A 1 387 ? 6.392 0.711 10.013 1.00 96.19 387 ALA A CA 1
ATOM 2932 C C . ALA A 1 387 ? 5.729 1.484 11.161 1.00 96.19 387 ALA A C 1
ATOM 2934 O O . ALA A 1 387 ? 6.070 1.290 12.330 1.00 96.19 387 ALA A O 1
ATOM 2935 N N . ILE A 1 388 ? 4.757 2.327 10.822 1.00 95.94 388 ILE A N 1
ATOM 2936 C CA . ILE A 1 388 ? 3.812 2.966 11.747 1.00 95.94 388 ILE A CA 1
ATOM 2937 C C . ILE A 1 388 ? 2.388 2.794 11.212 1.00 95.94 388 ILE A C 1
ATOM 2939 O O . ILE A 1 388 ? 2.196 2.621 10.007 1.00 95.94 388 ILE A O 1
ATOM 2943 N N . ALA A 1 389 ? 1.396 2.851 12.095 1.00 94.69 389 ALA A N 1
ATOM 2944 C CA . ALA A 1 389 ? -0.011 2.791 11.725 1.00 94.69 389 ALA A CA 1
ATOM 2945 C C . ALA A 1 389 ? -0.829 3.803 12.535 1.00 94.69 389 ALA A C 1
ATOM 2947 O O . ALA A 1 389 ? -0.416 4.199 13.623 1.00 94.69 389 ALA A O 1
ATOM 2948 N N . ALA A 1 390 ? -1.951 4.243 11.967 1.00 87.44 390 ALA A N 1
ATOM 2949 C CA . ALA A 1 390 ? -2.892 5.165 12.597 1.00 87.44 390 ALA A CA 1
ATOM 2950 C C . ALA A 1 390 ? -4.297 5.004 11.999 1.00 87.44 390 ALA A C 1
ATOM 2952 O O . ALA A 1 390 ? -4.448 4.566 10.858 1.00 87.44 390 ALA A O 1
ATOM 2953 N N . SER A 1 391 ? -5.333 5.399 12.739 1.00 83.44 391 SER A N 1
ATOM 2954 C CA . SER A 1 391 ? -6.731 5.331 12.287 1.00 83.44 391 SER A CA 1
ATOM 2955 C C . SER A 1 391 ? -7.041 6.300 11.141 1.00 83.44 391 SER A C 1
ATOM 2957 O O . SER A 1 391 ? -7.984 6.089 10.385 1.00 83.44 391 SER A O 1
ATOM 2959 N N . THR A 1 392 ? -6.251 7.365 10.988 1.00 85.88 392 THR A N 1
ATOM 2960 C CA . THR A 1 392 ? -6.416 8.379 9.936 1.00 85.88 392 THR A CA 1
ATOM 2961 C C . THR A 1 392 ? -5.070 8.722 9.302 1.00 85.88 392 THR A C 1
ATOM 2963 O O . THR A 1 392 ? -4.033 8.524 9.945 1.00 85.88 392 THR A O 1
ATOM 2966 N N . PRO A 1 393 ? -5.043 9.292 8.083 1.00 89.00 393 PRO A N 1
ATOM 2967 C CA . PRO A 1 393 ? -3.791 9.733 7.480 1.00 89.00 393 PRO A CA 1
ATOM 2968 C C . PRO A 1 393 ? -3.096 10.800 8.328 1.00 89.00 393 PRO A C 1
ATOM 2970 O O . PRO A 1 393 ? -1.888 10.743 8.530 1.00 89.00 393 PRO A O 1
ATOM 2973 N N . GLU A 1 394 ? -3.853 11.748 8.891 1.00 89.31 394 GLU A N 1
ATOM 2974 C CA . GLU A 1 394 ? -3.299 12.765 9.784 1.00 89.31 394 GLU A CA 1
ATOM 2975 C C . GLU A 1 394 ? -2.687 12.181 11.059 1.00 89.31 394 GLU A C 1
ATOM 2977 O O . GLU A 1 394 ? -1.684 12.714 11.533 1.00 89.31 394 GLU A O 1
ATOM 2982 N N . GLY A 1 395 ? -3.247 11.088 11.585 1.00 88.31 395 GLY A N 1
ATOM 2983 C CA . GLY A 1 395 ? -2.731 10.407 12.773 1.00 88.31 395 GLY A CA 1
ATOM 2984 C C . GLY A 1 395 ? -1.302 9.888 12.598 1.00 88.31 395 GLY A C 1
ATOM 2985 O O . GLY A 1 395 ? -0.529 9.922 13.547 1.00 88.31 395 GLY A O 1
ATOM 2986 N N . LEU A 1 396 ? -0.887 9.535 11.372 1.00 93.25 396 LEU A N 1
ATOM 2987 C CA . LEU A 1 396 ? 0.491 9.101 11.080 1.00 93.25 396 LEU A CA 1
ATOM 2988 C C . LEU A 1 396 ? 1.546 10.172 11.403 1.00 93.25 396 LEU A C 1
ATOM 2990 O O . LEU A 1 396 ? 2.734 9.870 11.477 1.00 93.25 396 LEU A O 1
ATOM 2994 N N . ARG A 1 397 ? 1.132 11.429 11.575 1.00 94.19 397 ARG A N 1
ATOM 2995 C CA . ARG A 1 397 ? 2.009 12.557 11.905 1.00 94.19 397 ARG A CA 1
ATOM 2996 C C . ARG A 1 397 ? 2.236 12.728 13.405 1.00 94.19 397 ARG A C 1
ATOM 2998 O O . ARG A 1 397 ? 2.997 13.615 13.795 1.00 94.19 397 ARG A O 1
ATOM 3005 N N . ASP A 1 398 ? 1.570 11.941 14.245 1.00 86.69 398 ASP A N 1
ATOM 3006 C CA . ASP A 1 398 ? 1.760 12.024 15.686 1.00 86.69 398 ASP A CA 1
ATOM 3007 C C . ASP A 1 398 ? 3.170 11.555 16.069 1.00 86.69 398 ASP A C 1
ATOM 3009 O O . ASP A 1 398 ? 3.539 10.398 15.885 1.00 86.69 398 ASP A O 1
ATOM 3013 N N . SER A 1 399 ? 3.946 12.470 16.654 1.00 86.75 399 SER A N 1
ATOM 3014 C CA . SER A 1 399 ? 5.276 12.215 17.219 1.00 86.75 399 SER A CA 1
ATOM 3015 C C . SER A 1 399 ? 5.311 11.148 18.321 1.00 86.75 399 SER A C 1
ATOM 3017 O O . SER A 1 399 ? 6.386 10.653 18.656 1.00 86.75 399 SER A O 1
ATOM 3019 N N . GLY A 1 400 ? 4.159 10.801 18.900 1.00 85.50 400 GLY A N 1
ATOM 3020 C CA . GLY A 1 400 ? 4.005 9.726 19.873 1.00 85.50 400 GLY A CA 1
ATOM 3021 C C . GLY A 1 400 ? 4.008 8.323 19.259 1.00 85.50 400 GLY A C 1
ATOM 3022 O O . GLY A 1 400 ? 4.235 7.353 19.990 1.00 85.50 400 GLY A O 1
ATOM 3023 N N . LEU A 1 401 ? 3.806 8.191 17.940 1.00 88.44 401 LEU A N 1
ATOM 3024 C CA . LEU A 1 401 ? 3.827 6.889 17.275 1.00 88.44 401 LEU A CA 1
ATOM 3025 C C . LEU A 1 401 ? 5.213 6.256 17.367 1.00 88.44 401 LEU A C 1
ATOM 3027 O O . LEU A 1 401 ? 6.237 6.906 17.149 1.00 88.44 401 LEU A O 1
ATOM 3031 N N . ARG A 1 402 ? 5.240 4.954 17.654 1.00 86.44 402 ARG A N 1
ATOM 3032 C CA . ARG A 1 402 ? 6.476 4.172 17.726 1.00 86.44 402 ARG A CA 1
ATOM 3033 C C . ARG A 1 402 ? 6.673 3.382 16.441 1.00 86.44 402 ARG A C 1
ATOM 3035 O O . ARG A 1 402 ? 5.952 2.414 16.196 1.00 86.44 402 ARG A O 1
ATOM 3042 N N . ALA A 1 403 ? 7.683 3.764 15.662 1.00 92.00 403 ALA A N 1
ATOM 3043 C CA . ALA A 1 403 ? 8.141 2.960 14.538 1.00 92.00 403 ALA A CA 1
ATOM 3044 C C . ALA A 1 403 ? 8.535 1.560 15.004 1.00 92.00 403 ALA A C 1
ATOM 3046 O O . ALA A 1 403 ? 9.304 1.374 15.948 1.00 92.00 403 ALA A O 1
ATOM 3047 N N . THR A 1 404 ? 7.981 0.578 14.314 1.00 92.81 404 THR A N 1
ATOM 3048 C CA . THR A 1 404 ? 8.170 -0.833 14.595 1.00 92.81 404 THR A CA 1
ATOM 3049 C C . THR A 1 404 ? 9.015 -1.443 13.490 1.00 92.81 404 THR A C 1
ATOM 3051 O O . THR A 1 404 ? 8.656 -1.342 12.319 1.00 92.81 404 THR A O 1
ATOM 3054 N N . ALA A 1 405 ? 10.148 -2.052 13.845 1.00 90.94 405 ALA A N 1
ATOM 3055 C CA . ALA A 1 405 ? 11.050 -2.650 12.866 1.00 90.94 405 ALA A CA 1
ATOM 3056 C C . ALA A 1 405 ? 10.363 -3.818 12.145 1.00 90.94 405 ALA A C 1
ATOM 3058 O O . ALA A 1 405 ? 9.940 -4.779 12.780 1.00 90.94 405 ALA A O 1
ATOM 3059 N N . ILE A 1 406 ? 10.287 -3.763 10.819 1.00 91.38 406 ILE A N 1
ATOM 3060 C CA . ILE A 1 406 ? 9.744 -4.847 9.995 1.00 91.38 406 ILE A CA 1
ATOM 3061 C C . ILE A 1 406 ? 10.749 -5.995 9.969 1.00 91.38 406 ILE A C 1
ATOM 3063 O O . ILE A 1 406 ? 10.397 -7.127 10.273 1.00 91.38 406 ILE A O 1
ATOM 3067 N N . THR A 1 407 ? 12.016 -5.687 9.691 1.00 85.31 407 THR A N 1
ATOM 3068 C CA . THR A 1 407 ? 13.102 -6.672 9.707 1.00 85.31 407 THR A CA 1
ATOM 3069 C C . THR A 1 407 ? 14.194 -6.185 10.645 1.00 85.31 407 THR A C 1
ATOM 3071 O O . THR A 1 407 ? 14.951 -5.289 10.290 1.00 85.31 407 THR A O 1
ATOM 3074 N N . PRO A 1 408 ? 14.281 -6.718 11.868 1.00 83.38 408 PRO A N 1
ATOM 3075 C CA . PRO A 1 408 ? 15.406 -6.454 12.754 1.00 83.38 408 PRO A CA 1
ATOM 3076 C C . PRO A 1 408 ? 16.746 -6.991 12.209 1.00 83.38 408 PRO A C 1
ATOM 3078 O O . PRO A 1 408 ? 16.742 -8.000 11.500 1.00 83.38 408 PRO A O 1
ATOM 3081 N N . PRO A 1 409 ? 17.900 -6.416 12.612 1.00 84.88 409 PRO A N 1
ATOM 3082 C CA . PRO A 1 409 ? 19.223 -6.808 12.109 1.00 84.88 409 PRO A CA 1
ATOM 3083 C C . PRO A 1 409 ? 19.572 -8.294 12.237 1.00 84.88 409 PRO A C 1
ATOM 3085 O O . PRO A 1 409 ? 20.301 -8.829 11.408 1.00 84.88 409 PRO A O 1
ATOM 3088 N N . GLN A 1 410 ? 19.037 -8.996 13.242 1.00 83.69 410 GLN A N 1
ATOM 3089 C CA . GLN A 1 410 ? 19.267 -10.437 13.400 1.00 83.69 410 GLN A CA 1
ATOM 3090 C C . GLN A 1 410 ? 18.653 -11.303 12.286 1.00 83.69 410 GLN A C 1
ATOM 3092 O O . GLN A 1 410 ? 18.951 -12.492 12.216 1.00 83.69 410 GLN A O 1
ATOM 3097 N N . TYR A 1 411 ? 17.779 -10.732 11.455 1.00 84.62 411 TYR A N 1
ATOM 3098 C CA . TYR A 1 411 ? 17.134 -11.408 10.330 1.00 84.62 411 TYR A CA 1
ATOM 3099 C C . TYR A 1 411 ? 17.646 -10.929 8.971 1.00 84.62 411 TYR A C 1
ATOM 3101 O O . TYR A 1 411 ? 17.070 -11.292 7.946 1.00 84.62 411 TYR A O 1
ATOM 3109 N N . TYR A 1 412 ? 18.705 -10.117 8.945 1.00 86.25 412 TYR A N 1
ATOM 3110 C CA . TYR A 1 412 ? 19.304 -9.694 7.687 1.00 86.25 412 TYR A CA 1
ATOM 3111 C C . TYR A 1 412 ? 19.953 -10.884 6.979 1.00 86.25 412 TYR A C 1
ATOM 3113 O O . TYR A 1 412 ? 20.555 -11.741 7.641 1.00 86.25 412 TYR A O 1
ATOM 3121 N N . PRO A 1 413 ? 19.858 -10.950 5.641 1.00 80.06 413 PRO A N 1
ATOM 3122 C CA . PRO A 1 413 ? 20.643 -11.905 4.886 1.00 80.06 413 PRO A CA 1
ATOM 3123 C C . PRO A 1 413 ? 22.140 -11.622 5.088 1.00 80.06 413 PRO A C 1
ATOM 3125 O O . PRO A 1 413 ? 22.534 -10.504 5.429 1.00 80.06 413 PRO A O 1
ATOM 3128 N N . PRO A 1 414 ? 23.012 -12.619 4.890 1.00 76.31 414 PRO A N 1
ATOM 3129 C CA . PRO A 1 414 ? 24.443 -12.361 4.858 1.00 76.31 414 PRO A CA 1
ATOM 3130 C C . PRO A 1 414 ? 24.777 -11.426 3.689 1.00 76.31 414 PRO A C 1
ATOM 3132 O O . PRO A 1 414 ? 24.178 -11.523 2.619 1.00 76.31 414 PRO A O 1
ATOM 3135 N N . ASN A 1 415 ? 25.779 -10.561 3.868 1.00 74.06 415 ASN A N 1
ATOM 3136 C CA . ASN A 1 415 ? 26.298 -9.774 2.751 1.00 74.06 415 ASN A CA 1
ATOM 3137 C C . ASN A 1 415 ? 26.781 -10.708 1.624 1.00 74.06 415 ASN A C 1
ATOM 3139 O O . ASN A 1 415 ? 27.506 -11.672 1.911 1.00 74.06 415 ASN A O 1
ATOM 3143 N N . PRO A 1 416 ? 26.450 -10.415 0.354 1.00 64.94 416 PRO A N 1
ATOM 3144 C CA . PRO A 1 416 ? 26.919 -11.209 -0.768 1.00 64.94 416 PRO A CA 1
ATOM 3145 C C . PRO A 1 416 ? 28.461 -11.219 -0.851 1.00 64.94 416 PRO A C 1
ATOM 3147 O O . PRO A 1 416 ? 29.134 -10.250 -0.454 1.00 64.94 416 PRO A O 1
ATOM 3150 N N . PRO A 1 417 ? 29.064 -12.315 -1.353 1.00 61.12 417 PRO A N 1
ATOM 3151 C CA . PRO A 1 417 ? 30.506 -12.393 -1.564 1.00 61.12 417 PRO A CA 1
ATOM 3152 C C . PRO A 1 417 ? 30.989 -11.289 -2.515 1.00 61.12 417 PRO A C 1
ATOM 3154 O O . PRO A 1 417 ? 30.450 -11.133 -3.603 1.00 61.12 417 PRO A O 1
ATOM 3157 N N . GLY A 1 418 ? 32.040 -10.553 -2.138 1.00 61.44 418 GLY A N 1
ATOM 3158 C CA . GLY A 1 418 ? 32.636 -9.522 -3.001 1.00 61.44 418 GLY A CA 1
ATOM 3159 C C . GLY A 1 418 ? 32.018 -8.123 -2.896 1.00 61.44 418 GLY A C 1
ATOM 3160 O O . GLY A 1 418 ? 32.399 -7.252 -3.678 1.00 61.44 418 GLY A O 1
ATOM 3161 N N . HIS A 1 419 ? 31.124 -7.875 -1.930 1.00 66.75 419 HIS A N 1
ATOM 3162 C CA . HIS A 1 419 ? 30.659 -6.516 -1.636 1.00 66.75 419 HIS A CA 1
ATOM 3163 C C . HIS A 1 419 ? 31.841 -5.581 -1.281 1.00 66.75 419 HIS A C 1
ATOM 3165 O O . HIS A 1 419 ? 32.795 -6.012 -0.618 1.00 66.75 419 HIS A O 1
ATOM 3171 N N . PRO A 1 420 ? 31.821 -4.304 -1.713 1.00 65.25 420 PRO A N 1
ATOM 3172 C CA . PRO A 1 420 ? 32.875 -3.353 -1.379 1.00 65.25 420 PRO A CA 1
ATOM 3173 C C . PRO A 1 420 ? 33.013 -3.160 0.143 1.00 65.25 420 PRO A C 1
ATOM 3175 O O . PRO A 1 420 ? 31.998 -3.025 0.834 1.00 65.25 420 PRO A O 1
ATOM 3178 N N . PRO A 1 421 ? 34.243 -3.087 0.691 1.00 64.38 421 PRO A N 1
ATOM 3179 C CA . PRO A 1 421 ? 34.443 -2.825 2.113 1.00 64.38 421 PRO A CA 1
ATOM 3180 C C . PRO A 1 421 ? 33.740 -1.535 2.560 1.00 64.38 421 PRO A C 1
ATOM 3182 O O . PRO A 1 421 ? 33.930 -0.482 1.953 1.00 64.38 421 PRO A O 1
ATOM 3185 N N . GLY A 1 422 ? 32.948 -1.619 3.633 1.00 65.38 422 GLY A N 1
ATOM 3186 C CA . GLY A 1 422 ? 32.225 -0.479 4.211 1.00 65.38 422 GLY A CA 1
ATOM 3187 C C . GLY A 1 422 ? 30.823 -0.232 3.645 1.00 65.38 422 GLY A C 1
ATOM 3188 O O . GLY A 1 422 ? 30.159 0.690 4.108 1.00 65.38 422 GLY A O 1
ATOM 3189 N N . TRP A 1 423 ? 30.358 -1.045 2.692 1.00 67.25 423 TRP A N 1
ATOM 3190 C CA . TRP A 1 423 ? 28.988 -0.983 2.184 1.00 67.25 423 TRP A CA 1
ATOM 3191 C C . TRP A 1 423 ? 28.105 -2.022 2.869 1.00 67.25 423 TRP A C 1
ATOM 3193 O O . TRP A 1 423 ? 28.447 -3.203 2.919 1.00 67.25 423 TRP A O 1
ATOM 3203 N N . ASP A 1 424 ? 26.960 -1.574 3.378 1.00 72.50 424 ASP A N 1
ATOM 3204 C CA . ASP A 1 424 ? 25.937 -2.451 3.936 1.00 72.50 424 ASP A CA 1
ATOM 3205 C C . ASP A 1 424 ? 24.918 -2.824 2.855 1.00 72.50 424 ASP A C 1
ATOM 3207 O O . ASP A 1 424 ? 23.926 -2.133 2.626 1.00 72.50 424 ASP A O 1
ATOM 3211 N N . THR A 1 425 ? 25.226 -3.908 2.152 1.00 74.12 425 THR A N 1
ATOM 3212 C CA . THR A 1 425 ? 24.383 -4.516 1.114 1.00 74.12 425 THR A CA 1
ATOM 3213 C C . THR A 1 425 ? 23.308 -5.449 1.679 1.00 74.12 425 THR A C 1
ATOM 3215 O O . THR A 1 425 ? 22.386 -5.838 0.966 1.00 74.12 425 THR A O 1
ATOM 3218 N N . ALA A 1 426 ? 23.426 -5.812 2.958 1.00 79.44 426 ALA A N 1
ATOM 3219 C CA . ALA A 1 426 ? 22.538 -6.737 3.646 1.00 79.44 426 ALA A CA 1
ATOM 3220 C C . ALA A 1 426 ? 21.343 -6.035 4.290 1.00 79.44 426 ALA A C 1
ATOM 3222 O O . ALA A 1 426 ? 20.318 -6.688 4.481 1.00 79.44 426 ALA A O 1
ATOM 3223 N N . THR A 1 427 ? 21.453 -4.741 4.624 1.00 87.81 427 THR A N 1
ATOM 3224 C CA . THR A 1 427 ? 20.329 -3.978 5.178 1.00 87.81 427 THR A CA 1
ATOM 3225 C C . THR A 1 427 ? 19.175 -3.915 4.171 1.00 87.81 427 THR A C 1
ATOM 3227 O O . THR A 1 427 ? 19.313 -3.298 3.109 1.00 87.81 427 THR A O 1
ATOM 3230 N N . PRO A 1 428 ? 18.013 -4.508 4.500 1.00 90.00 428 PRO A N 1
ATOM 3231 C CA . PRO A 1 428 ? 16.861 -4.498 3.618 1.00 90.00 428 PRO A CA 1
ATOM 3232 C C . PRO A 1 428 ? 16.237 -3.107 3.492 1.00 90.00 428 PRO A C 1
ATOM 3234 O O . PRO A 1 428 ? 16.011 -2.413 4.490 1.00 90.00 428 PRO A O 1
ATOM 3237 N N . TYR A 1 429 ? 15.883 -2.736 2.267 1.00 91.38 429 TYR A N 1
ATOM 3238 C CA . TYR A 1 429 ? 15.229 -1.475 1.916 1.00 91.38 429 TYR A CA 1
ATOM 3239 C C . TYR A 1 429 ? 13.965 -1.728 1.091 1.00 91.38 429 TYR A C 1
ATOM 3241 O O . TYR A 1 429 ? 13.592 -2.875 0.837 1.00 91.38 429 TYR A O 1
ATOM 3249 N N . ALA A 1 430 ? 13.287 -0.643 0.709 1.00 91.69 430 ALA A N 1
ATOM 3250 C CA . ALA A 1 430 ? 12.045 -0.669 -0.053 1.00 91.69 430 ALA A CA 1
ATOM 3251 C C . ALA A 1 430 ? 11.013 -1.677 0.472 1.00 91.69 430 ALA A C 1
ATOM 3253 O O . ALA A 1 430 ? 10.637 -2.608 -0.243 1.00 91.69 430 ALA A O 1
ATOM 3254 N N . PRO A 1 431 ? 10.557 -1.517 1.730 1.00 94.81 431 PRO A N 1
ATOM 3255 C CA . PRO A 1 431 ? 9.449 -2.301 2.232 1.00 94.81 431 PRO A CA 1
ATOM 3256 C C . PRO A 1 431 ? 8.185 -1.958 1.445 1.00 94.81 431 PRO A C 1
ATOM 3258 O O . PRO A 1 431 ? 7.784 -0.797 1.366 1.00 94.81 431 PRO A O 1
ATOM 3261 N N . VAL A 1 432 ? 7.544 -2.983 0.899 1.00 96.12 432 VAL A N 1
ATOM 3262 C CA . VAL A 1 432 ? 6.292 -2.869 0.157 1.00 96.12 432 VAL A CA 1
ATOM 3263 C C . VAL A 1 432 ? 5.327 -3.931 0.666 1.00 96.12 432 VAL A C 1
ATOM 3265 O O . VAL A 1 432 ? 5.654 -5.109 0.695 1.00 96.12 432 VAL A O 1
ATOM 3268 N N . VAL A 1 433 ? 4.135 -3.527 1.076 1.00 96.69 433 VAL A N 1
ATOM 3269 C CA . VAL A 1 433 ? 2.987 -4.389 1.353 1.00 96.69 433 VAL A CA 1
ATOM 3270 C C . VAL A 1 433 ? 2.442 -4.923 0.028 1.00 96.69 433 VAL A C 1
ATOM 3272 O O . VAL A 1 433 ? 2.003 -4.154 -0.831 1.00 96.69 433 VAL A O 1
ATOM 3275 N N . VAL A 1 434 ? 2.476 -6.244 -0.133 1.00 94.44 434 VAL A N 1
ATOM 3276 C CA . VAL A 1 434 ? 2.075 -6.953 -1.357 1.00 94.44 434 VAL A CA 1
ATOM 3277 C C . VAL A 1 434 ? 0.662 -7.516 -1.277 1.00 94.44 434 VAL A C 1
ATOM 3279 O O . VAL A 1 434 ? -0.032 -7.552 -2.290 1.00 94.44 434 VAL A O 1
ATOM 3282 N N . ASP A 1 435 ? 0.205 -7.890 -0.084 1.00 90.81 435 ASP A N 1
ATOM 3283 C CA . ASP A 1 435 ? -1.184 -8.251 0.201 1.00 90.81 435 ASP A CA 1
ATOM 3284 C C . ASP A 1 435 ? -1.493 -8.023 1.688 1.00 90.81 435 ASP A C 1
ATOM 3286 O O . ASP A 1 435 ? -0.622 -7.666 2.487 1.00 90.81 435 ASP A O 1
ATOM 3290 N N . GLN A 1 436 ? -2.766 -8.153 2.043 1.00 90.81 436 GLN A N 1
ATOM 3291 C CA . GLN A 1 436 ? -3.257 -8.020 3.401 1.00 90.81 436 GLN A CA 1
ATOM 3292 C C . GLN A 1 436 ? -4.322 -9.076 3.695 1.00 90.81 436 GLN A C 1
ATOM 3294 O O . GLN A 1 436 ? -5.229 -9.297 2.888 1.00 90.81 436 GLN A O 1
ATOM 3299 N N . HIS A 1 437 ? -4.301 -9.638 4.898 1.00 84.44 437 HIS A N 1
ATOM 3300 C CA . HIS A 1 437 ? -5.312 -10.578 5.376 1.00 84.44 437 HIS A CA 1
ATOM 3301 C C . HIS A 1 437 ? -5.932 -10.066 6.672 1.00 84.44 437 HIS A C 1
ATOM 3303 O O . HIS A 1 437 ? -5.242 -9.950 7.681 1.00 84.44 437 HIS A O 1
ATOM 3309 N N . TYR A 1 438 ? -7.232 -9.763 6.647 1.00 80.62 438 TYR A N 1
ATOM 3310 C CA . TYR A 1 438 ? -7.964 -9.291 7.821 1.00 80.62 438 TYR A CA 1
ATOM 3311 C C . TYR A 1 438 ? -8.745 -10.429 8.477 1.00 80.62 438 TYR A C 1
ATOM 3313 O O . TYR A 1 438 ? -9.581 -11.068 7.840 1.00 80.62 438 TYR A O 1
ATOM 3321 N N . ASP A 1 439 ? -8.492 -10.653 9.762 1.00 75.00 439 ASP A N 1
ATOM 3322 C CA . ASP A 1 439 ? -9.287 -11.512 10.627 1.00 75.00 439 ASP A CA 1
ATOM 3323 C C . ASP A 1 439 ? -10.197 -10.644 11.518 1.00 75.00 439 ASP A C 1
ATOM 3325 O O . ASP A 1 439 ? -9.734 -10.111 12.532 1.00 75.00 439 ASP A O 1
ATOM 3329 N N . PRO A 1 440 ? -11.497 -10.506 11.191 1.00 61.84 440 PRO A N 1
ATOM 3330 C CA . PRO A 1 440 ? -12.432 -9.716 11.990 1.00 61.84 440 PRO A CA 1
ATOM 3331 C C . PRO A 1 440 ? -12.728 -10.331 13.362 1.00 61.84 440 PRO A C 1
ATOM 3333 O O . PRO A 1 440 ? -13.215 -9.632 14.245 1.00 61.84 440 PRO A O 1
ATOM 3336 N N . GLY A 1 441 ? -12.450 -11.623 13.573 1.00 58.75 441 GLY A N 1
ATOM 3337 C CA . GLY A 1 441 ? -12.634 -12.264 14.874 1.00 58.75 441 GLY A CA 1
ATOM 3338 C C . GLY A 1 441 ? -11.596 -11.805 15.896 1.00 58.75 441 GLY A C 1
ATOM 3339 O O . GLY A 1 441 ? -11.917 -11.651 17.074 1.00 58.75 441 GLY A O 1
ATOM 3340 N N . THR A 1 442 ? -10.365 -11.560 15.443 1.00 70.19 442 THR A N 1
ATOM 3341 C CA . THR A 1 442 ? -9.251 -11.099 16.288 1.00 70.19 442 THR A CA 1
ATOM 3342 C C . THR A 1 442 ? -8.884 -9.633 16.072 1.00 70.19 442 THR A C 1
ATOM 3344 O O . THR A 1 442 ? -8.035 -9.111 16.791 1.00 70.19 442 THR A O 1
ATOM 3347 N N . GLY A 1 443 ? -9.489 -8.967 15.088 1.00 68.25 443 GLY A N 1
ATOM 3348 C CA . GLY A 1 443 ? -9.141 -7.605 14.690 1.00 68.25 443 GLY A CA 1
ATOM 3349 C C . GLY A 1 443 ? -7.749 -7.492 14.068 1.00 68.25 443 GLY A C 1
ATOM 3350 O O . GLY A 1 443 ? -7.188 -6.403 14.040 1.00 68.25 443 GLY A O 1
ATOM 3351 N N . ARG A 1 444 ? -7.145 -8.591 13.606 1.00 83.31 444 ARG A N 1
ATOM 3352 C CA . ARG A 1 444 ? -5.762 -8.588 13.110 1.00 83.31 444 ARG A CA 1
ATOM 3353 C C . ARG A 1 444 ? -5.710 -8.450 11.602 1.00 83.31 444 ARG A C 1
ATOM 3355 O O . ARG A 1 444 ? -6.380 -9.187 10.888 1.00 83.31 444 ARG A O 1
ATOM 3362 N N . VAL A 1 445 ? -4.862 -7.549 11.127 1.00 86.69 445 VAL A N 1
ATOM 3363 C CA . VAL A 1 445 ? -4.469 -7.425 9.724 1.00 86.69 445 VAL A CA 1
ATOM 3364 C C . VAL A 1 445 ? -3.050 -7.948 9.583 1.00 86.69 445 VAL A C 1
ATOM 3366 O O . VAL A 1 445 ? -2.117 -7.329 10.084 1.00 86.69 445 VAL A O 1
ATOM 3369 N N . THR A 1 446 ? -2.851 -9.071 8.911 1.00 92.50 446 THR A N 1
ATOM 3370 C CA . THR A 1 446 ? -1.508 -9.462 8.470 1.00 92.50 446 THR A CA 1
ATOM 3371 C C . THR A 1 446 ? -1.182 -8.683 7.207 1.00 92.50 446 THR A C 1
ATOM 3373 O O . THR A 1 446 ? -1.967 -8.714 6.263 1.00 92.50 446 THR A O 1
ATOM 3376 N N . LEU A 1 447 ? -0.057 -7.974 7.195 1.00 95.25 447 LEU A N 1
ATOM 3377 C CA . LEU A 1 447 ? 0.505 -7.349 6.004 1.00 95.25 447 LEU A CA 1
ATOM 3378 C C . LEU A 1 447 ? 1.610 -8.259 5.493 1.00 95.25 447 LEU A C 1
ATOM 3380 O O . LEU A 1 447 ? 2.639 -8.397 6.160 1.00 95.25 447 LEU A O 1
ATOM 3384 N N . ASP A 1 448 ? 1.400 -8.858 4.329 1.00 94.44 448 ASP A N 1
ATOM 3385 C CA . ASP A 1 448 ? 2.458 -9.563 3.622 1.00 94.44 448 ASP A CA 1
ATOM 3386 C C . ASP A 1 448 ? 3.305 -8.534 2.904 1.00 94.44 448 ASP A C 1
ATOM 3388 O O . ASP A 1 448 ? 2.795 -7.603 2.276 1.00 94.44 448 ASP A O 1
ATOM 3392 N N . MET A 1 449 ? 4.614 -8.669 3.036 1.00 94.12 449 MET A N 1
ATOM 3393 C CA . MET A 1 449 ? 5.555 -7.644 2.639 1.00 94.12 449 MET A CA 1
ATOM 3394 C C . MET A 1 449 ? 6.684 -8.219 1.811 1.00 94.12 449 MET A C 1
ATOM 3396 O O . MET A 1 449 ? 7.097 -9.364 1.987 1.00 94.12 449 MET A O 1
ATOM 3400 N N . ARG A 1 450 ? 7.239 -7.357 0.970 1.00 94.31 450 ARG A N 1
ATOM 3401 C CA . ARG A 1 450 ? 8.478 -7.557 0.244 1.00 94.31 450 ARG A CA 1
ATOM 3402 C C . ARG A 1 450 ? 9.490 -6.495 0.645 1.00 94.31 450 ARG A C 1
ATOM 3404 O O . ARG A 1 450 ? 9.116 -5.361 0.931 1.00 94.31 450 ARG A O 1
ATOM 3411 N N . GLN A 1 451 ? 10.757 -6.871 0.678 1.00 93.25 451 GLN A N 1
ATOM 3412 C CA . GLN A 1 451 ? 11.900 -5.981 0.855 1.00 93.25 451 GLN A CA 1
ATOM 3413 C C . GLN A 1 451 ? 12.981 -6.354 -0.145 1.00 93.25 451 GLN A C 1
ATOM 3415 O O . GLN A 1 451 ? 13.019 -7.482 -0.633 1.00 93.25 451 GLN A O 1
ATOM 3420 N N . SER A 1 452 ? 13.860 -5.408 -0.436 1.00 91.44 452 SER A N 1
ATOM 3421 C CA . SER A 1 452 ? 14.970 -5.606 -1.358 1.00 91.44 452 SER A CA 1
ATOM 3422 C C . SER A 1 452 ? 16.302 -5.590 -0.624 1.00 91.44 452 SER A C 1
ATOM 3424 O O . SER A 1 452 ? 16.468 -4.883 0.368 1.00 91.44 452 SER A O 1
ATOM 3426 N N . THR A 1 453 ? 17.257 -6.349 -1.141 1.00 89.06 453 THR A N 1
ATOM 3427 C CA . THR A 1 453 ? 18.693 -6.162 -0.910 1.00 89.06 453 THR A CA 1
ATOM 3428 C C . THR A 1 453 ? 19.386 -6.152 -2.266 1.00 89.06 453 THR A C 1
ATOM 3430 O O . THR A 1 453 ? 18.789 -6.508 -3.280 1.00 89.06 453 THR A O 1
ATOM 3433 N N . TRP A 1 454 ? 20.652 -5.769 -2.304 1.00 84.88 454 TRP A N 1
ATOM 3434 C CA . TRP A 1 454 ? 21.398 -5.712 -3.554 1.00 84.88 454 TRP A CA 1
ATOM 3435 C C . TRP A 1 454 ? 22.851 -6.102 -3.325 1.00 84.88 454 TRP A C 1
ATOM 3437 O O . TRP A 1 454 ? 23.348 -6.049 -2.206 1.00 84.88 454 TRP A O 1
ATOM 3447 N N . GLY A 1 455 ? 23.537 -6.492 -4.389 1.00 81.94 455 GLY A N 1
ATOM 3448 C CA . GLY A 1 455 ? 24.911 -6.955 -4.347 1.00 81.94 455 GLY A CA 1
ATOM 3449 C C . GLY A 1 455 ? 25.624 -6.803 -5.682 1.00 81.94 455 GLY A C 1
ATOM 3450 O O . GLY A 1 455 ? 25.130 -6.182 -6.625 1.00 81.94 455 GLY A O 1
ATOM 3451 N N . TRP A 1 456 ? 26.811 -7.399 -5.747 1.00 79.44 456 TRP A N 1
ATOM 3452 C CA . TRP A 1 456 ? 27.632 -7.447 -6.948 1.00 79.44 456 TRP A CA 1
ATOM 3453 C C . TRP A 1 456 ? 28.192 -8.853 -7.133 1.00 79.44 456 TRP A C 1
ATOM 3455 O O . TRP A 1 456 ? 28.886 -9.361 -6.254 1.00 79.44 456 TRP A O 1
ATOM 3465 N N . LEU A 1 457 ? 27.963 -9.448 -8.300 1.00 77.25 457 LEU A N 1
ATOM 3466 C CA . LEU A 1 457 ? 28.602 -10.703 -8.694 1.00 77.25 457 LEU A CA 1
ATOM 3467 C C . LEU A 1 457 ? 29.774 -10.431 -9.637 1.00 77.25 457 LEU A C 1
ATOM 3469 O O . LEU A 1 457 ? 29.697 -9.504 -10.439 1.00 77.25 457 LEU A O 1
ATOM 3473 N N . PRO A 1 458 ? 30.852 -11.230 -9.618 1.00 78.31 458 PRO A N 1
ATOM 3474 C CA . PRO A 1 458 ? 31.863 -11.181 -10.670 1.00 78.31 458 PRO A CA 1
ATOM 3475 C C . PRO A 1 458 ? 31.234 -11.425 -12.052 1.00 78.31 458 PRO A C 1
ATOM 3477 O O . PRO A 1 458 ? 30.486 -12.385 -12.221 1.00 78.31 458 PRO A O 1
ATOM 3480 N N . ASP A 1 459 ? 31.555 -10.592 -13.048 1.00 79.19 459 ASP A N 1
ATOM 3481 C CA . ASP A 1 459 ? 31.108 -10.808 -14.429 1.00 79.19 459 ASP A CA 1
ATOM 3482 C C . ASP A 1 459 ? 31.920 -11.963 -15.051 1.00 79.19 459 ASP A C 1
ATOM 3484 O O . ASP A 1 459 ? 33.124 -11.798 -15.297 1.00 79.19 459 ASP A O 1
ATOM 3488 N N . PRO A 1 460 ? 31.306 -13.131 -15.337 1.00 78.25 460 PRO A N 1
ATOM 3489 C CA . PRO A 1 460 ? 32.029 -14.280 -15.880 1.00 78.25 460 PRO A CA 1
ATOM 3490 C C . PRO A 1 460 ? 32.573 -14.014 -17.290 1.00 78.25 460 PRO A C 1
ATOM 3492 O O . PRO A 1 460 ? 33.508 -14.684 -17.725 1.00 78.25 460 PRO A O 1
ATOM 3495 N N . ASN A 1 461 ? 32.016 -13.027 -17.998 1.00 83.56 461 ASN A N 1
ATOM 3496 C CA . ASN A 1 461 ? 32.398 -12.669 -19.359 1.00 83.56 461 ASN A CA 1
ATOM 3497 C C . ASN A 1 461 ? 33.388 -11.495 -19.407 1.00 83.56 461 ASN A C 1
ATOM 3499 O O . ASN A 1 461 ? 33.983 -11.242 -20.456 1.00 83.56 461 ASN A O 1
ATOM 3503 N N . LYS A 1 462 ? 33.574 -10.761 -18.300 1.00 80.50 462 LYS A N 1
ATOM 3504 C CA . LYS A 1 462 ? 34.460 -9.589 -18.223 1.00 80.50 462 LYS A CA 1
ATOM 3505 C C . LYS A 1 462 ? 35.286 -9.615 -16.929 1.00 80.50 462 LYS A C 1
ATOM 3507 O O . LYS A 1 462 ? 34.879 -9.022 -15.928 1.00 80.50 462 LYS A O 1
ATOM 3512 N N . PRO A 1 463 ? 36.480 -10.239 -16.941 1.00 78.94 463 PRO A N 1
ATOM 3513 C CA . PRO A 1 463 ? 37.352 -10.296 -15.771 1.00 78.94 463 PRO A CA 1
ATOM 3514 C C . PRO A 1 463 ? 37.608 -8.910 -15.161 1.00 78.94 463 PRO A C 1
ATOM 3516 O O . PRO A 1 463 ? 37.987 -7.971 -15.860 1.00 78.94 463 PRO A O 1
ATOM 3519 N N . GLY A 1 464 ? 37.395 -8.785 -13.849 1.00 75.25 464 GLY A N 1
ATOM 3520 C CA . GLY A 1 464 ? 37.556 -7.526 -13.110 1.00 75.25 464 GLY A CA 1
ATOM 3521 C C . GLY A 1 464 ? 36.358 -6.571 -13.181 1.00 75.25 464 GLY A C 1
ATOM 3522 O O . GLY A 1 464 ? 36.442 -5.465 -12.648 1.00 75.25 464 GLY A O 1
ATOM 3523 N N . LYS A 1 465 ? 35.252 -6.966 -13.821 1.00 79.31 465 LYS A N 1
ATOM 3524 C CA . LYS A 1 465 ? 33.962 -6.269 -13.744 1.00 79.31 465 LYS A CA 1
ATOM 3525 C C . LYS A 1 465 ? 32.995 -7.031 -12.844 1.00 79.31 465 LYS A C 1
ATOM 3527 O O . LYS A 1 465 ? 33.147 -8.232 -12.630 1.00 79.31 465 LYS A O 1
ATOM 3532 N N . THR A 1 466 ? 32.010 -6.309 -12.327 1.00 77.19 466 THR A N 1
ATOM 3533 C CA . THR A 1 466 ? 30.906 -6.864 -11.550 1.00 77.19 466 THR A CA 1
ATOM 3534 C C . THR A 1 466 ? 29.575 -6.623 -12.255 1.00 77.19 466 THR A C 1
ATOM 3536 O O . THR A 1 466 ? 29.422 -5.650 -12.995 1.00 77.19 466 THR A O 1
ATOM 3539 N N . LEU A 1 467 ? 28.628 -7.525 -12.025 1.00 78.94 467 LEU A N 1
ATOM 3540 C CA . LEU A 1 467 ? 27.232 -7.440 -12.434 1.00 78.94 467 LEU A CA 1
ATOM 3541 C C . LEU A 1 467 ? 26.382 -7.101 -11.217 1.00 78.94 467 LEU A C 1
ATOM 3543 O O . LEU A 1 467 ? 26.649 -7.607 -10.126 1.00 78.94 467 LEU A O 1
ATOM 3547 N N . TYR A 1 468 ? 25.378 -6.253 -11.419 1.00 82.06 468 TYR A N 1
ATOM 3548 C CA . TYR A 1 468 ? 24.398 -5.941 -10.387 1.00 82.06 468 TYR A CA 1
ATOM 3549 C C . TYR A 1 468 ? 23.632 -7.210 -9.993 1.00 82.06 468 TYR A C 1
ATOM 3551 O O . TYR A 1 468 ? 23.234 -7.994 -10.861 1.00 82.06 468 TYR A O 1
ATOM 3559 N N . ASP A 1 469 ? 23.479 -7.427 -8.689 1.00 82.69 469 ASP A N 1
ATOM 3560 C CA . ASP A 1 469 ? 22.856 -8.620 -8.112 1.00 82.69 469 ASP A CA 1
ATOM 3561 C C . ASP A 1 469 ? 21.722 -8.216 -7.166 1.00 82.69 469 ASP A C 1
ATOM 3563 O O . ASP A 1 469 ? 21.923 -8.117 -5.955 1.00 82.69 469 ASP A O 1
ATOM 3567 N N . PRO A 1 470 ? 20.551 -7.864 -7.709 1.00 87.19 470 PRO A N 1
ATOM 3568 C CA . PRO A 1 470 ? 19.413 -7.509 -6.886 1.00 87.19 470 PRO A CA 1
ATOM 3569 C C . PRO A 1 470 ? 18.732 -8.753 -6.310 1.00 87.19 470 PRO A C 1
ATOM 3571 O O . PRO A 1 470 ? 18.680 -9.796 -6.963 1.00 87.19 470 PRO A O 1
ATOM 3574 N N . HIS A 1 471 ? 18.146 -8.620 -5.121 1.00 87.44 471 HIS A N 1
ATOM 3575 C CA . HIS A 1 471 ? 17.367 -9.677 -4.482 1.00 87.44 471 HIS A CA 1
ATOM 3576 C C . HIS A 1 471 ? 16.107 -9.112 -3.835 1.00 87.44 471 HIS A C 1
ATOM 3578 O O . HIS A 1 471 ? 16.158 -8.069 -3.177 1.00 87.44 471 HIS A O 1
ATOM 3584 N N . THR A 1 472 ? 15.004 -9.850 -3.919 1.00 90.94 472 THR A N 1
ATOM 3585 C CA . THR A 1 472 ? 13.807 -9.585 -3.117 1.00 90.94 472 THR A CA 1
ATOM 3586 C C . THR A 1 472 ? 13.566 -10.682 -2.092 1.00 90.94 472 THR A C 1
ATOM 3588 O O . THR A 1 472 ? 13.901 -11.856 -2.275 1.00 90.94 472 THR A O 1
ATOM 3591 N N . TRP A 1 473 ? 12.955 -10.273 -0.988 1.00 91.94 473 TRP A N 1
ATOM 3592 C CA . TRP A 1 473 ? 12.664 -11.106 0.164 1.00 91.94 473 TRP A CA 1
ATOM 3593 C C . TRP A 1 473 ? 11.248 -10.849 0.643 1.00 91.94 473 TRP A C 1
ATOM 3595 O O . TRP A 1 473 ? 10.815 -9.699 0.671 1.00 91.94 473 TRP A O 1
ATOM 3605 N N . THR A 1 474 ? 10.549 -11.885 1.088 1.00 93.25 474 THR A N 1
ATOM 3606 C CA . THR A 1 474 ? 9.227 -11.765 1.702 1.00 93.25 474 THR A CA 1
ATOM 3607 C C . THR A 1 474 ? 9.294 -11.866 3.222 1.00 93.25 474 THR A C 1
ATOM 3609 O O . THR A 1 474 ? 10.096 -12.619 3.778 1.00 93.25 474 THR A O 1
ATOM 3612 N N . THR A 1 475 ? 8.415 -11.132 3.898 1.00 92.94 475 THR A N 1
ATOM 3613 C CA . THR A 1 475 ? 8.147 -11.217 5.342 1.00 92.94 475 THR A CA 1
ATOM 3614 C C . THR A 1 475 ? 6.708 -10.778 5.612 1.00 92.94 475 THR A C 1
ATOM 3616 O O . THR A 1 475 ? 5.970 -10.456 4.686 1.00 92.94 475 THR A O 1
ATOM 3619 N N . SER A 1 476 ? 6.296 -10.748 6.872 1.00 92.69 476 SER A N 1
ATOM 3620 C CA . SER A 1 476 ? 4.982 -10.258 7.270 1.00 92.69 476 SER A CA 1
ATOM 3621 C C . SER A 1 476 ? 5.042 -9.5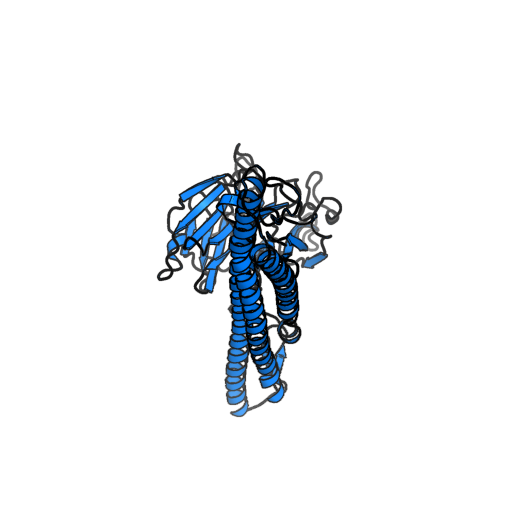50 8.617 1.00 92.69 476 SER A C 1
ATOM 3623 O O . SER A 1 476 ? 5.810 -9.955 9.498 1.00 92.69 476 SER A O 1
ATOM 3625 N N . ILE A 1 477 ? 4.175 -8.559 8.805 1.00 93.06 477 ILE A N 1
ATOM 3626 C CA . ILE A 1 477 ? 3.869 -7.965 10.114 1.00 93.06 477 ILE A CA 1
ATOM 3627 C C . ILE A 1 477 ? 2.376 -8.075 10.391 1.00 93.06 477 ILE A C 1
ATOM 3629 O O . ILE A 1 477 ? 1.573 -8.193 9.470 1.00 93.06 477 ILE A O 1
ATOM 3633 N N . VAL A 1 478 ? 1.991 -8.018 11.661 1.00 92.56 478 VAL A N 1
ATOM 3634 C CA . VAL A 1 478 ? 0.580 -8.019 12.056 1.00 92.56 478 VAL A CA 1
ATOM 3635 C C . VAL A 1 478 ? 0.225 -6.651 12.616 1.00 92.56 478 VAL A C 1
ATOM 3637 O O . VAL A 1 478 ? 0.967 -6.108 13.424 1.00 92.56 478 VAL A O 1
ATOM 3640 N N . VAL A 1 479 ? -0.914 -6.101 12.218 1.00 90.62 479 VAL A N 1
ATOM 3641 C CA . VAL A 1 479 ? -1.501 -4.879 12.765 1.00 90.62 479 VAL A CA 1
ATOM 3642 C C . VAL A 1 479 ? -2.760 -5.256 13.533 1.00 90.62 479 VAL A C 1
ATOM 3644 O O . VAL A 1 479 ? -3.671 -5.869 12.988 1.00 90.62 479 VAL A O 1
ATOM 3647 N N . GLN A 1 480 ? -2.809 -4.916 14.811 1.00 87.31 480 GLN A N 1
ATOM 3648 C CA . GLN A 1 480 ? -3.984 -5.042 15.660 1.00 87.31 480 GLN A CA 1
ATOM 3649 C C . GLN A 1 480 ? -4.876 -3.819 15.456 1.00 87.31 480 GLN A C 1
ATOM 3651 O O . GLN A 1 480 ? -4.411 -2.701 15.651 1.00 87.31 480 GLN A O 1
ATOM 3656 N N . GLN A 1 481 ? -6.132 -4.019 15.070 1.00 79.56 481 GLN A N 1
ATOM 3657 C CA . GLN A 1 481 ? -7.114 -2.944 14.935 1.00 79.56 481 GLN A CA 1
ATOM 3658 C C . GLN A 1 481 ? -7.637 -2.480 16.305 1.00 79.56 481 GLN A C 1
ATOM 3660 O O . GLN A 1 481 ? -7.677 -3.292 17.237 1.00 79.56 481 GLN A O 1
ATOM 3665 N N . PRO A 1 482 ? -8.071 -1.209 16.430 1.00 62.84 482 PRO A N 1
ATOM 3666 C CA . PRO A 1 482 ? -8.722 -0.698 17.633 1.00 62.84 482 PRO A CA 1
ATOM 3667 C C . PRO A 1 482 ? -9.924 -1.550 18.057 1.00 62.84 482 PRO A C 1
ATOM 3669 O O . PRO A 1 482 ? -10.659 -2.075 17.220 1.00 62.84 482 PRO A O 1
ATOM 3672 N N . GLY A 1 483 ? -10.159 -1.644 19.368 1.00 54.25 483 GLY A N 1
ATOM 3673 C CA . GLY A 1 483 ? -11.350 -2.299 19.926 1.00 54.25 483 GLY A CA 1
ATOM 3674 C C . GLY A 1 483 ? -11.344 -3.836 19.929 1.00 54.25 483 GLY A C 1
ATOM 3675 O O . GLY A 1 483 ? -12.404 -4.425 20.149 1.00 54.25 483 GLY A O 1
ATOM 3676 N N . HIS A 1 484 ? -10.187 -4.475 19.715 1.00 46.75 484 HIS A N 1
ATOM 3677 C CA . HIS A 1 484 ? -10.006 -5.934 19.730 1.00 46.75 484 HIS A CA 1
ATOM 3678 C C . HIS A 1 484 ? -8.902 -6.406 20.679 1.00 46.75 484 HIS A C 1
ATOM 3680 O O . HIS A 1 484 ? -7.860 -5.715 20.771 1.00 46.75 484 HIS A O 1
#

Radius of gyration: 26.45 Å; chains: 1; bounding box: 76×52×89 Å

Foldseek 3Di:
DAFLVCLVPPDLCLLVLLLVVLLVVLVVLVVVLVVLVVVLVPQDDDDPVSVVSNVVSVVSNVQRVVSSVLSNVLSVLSVVLSVVLVVLSVQLNVLQCVLVVVQWHQGRLRQTHHNDDDDDPVNVVVVVVSVVSSVSNVVSVVVSVVSLLVSLVVSLVSLLVNLPRDDDDDDDDDPLWDPQWWAWDAAWDFWDFDDFFFAFFADEAPQPWGFGDQGLVGATWTDRRPQDGGGQLADAPPQKHWGWLHKEADPLRWIKTWTFIDHPQDDDPRDGFDKDQKIFMDTPVCRHYTLAIAHQFISKAWYADPVQQKIKIKGFSDRPCPPPRLFWIWIWIFHADPVCRSVRRHDHTHTPTTQQQGTANAGKYWDAFSSAWIKIWFDHPPDATWMWTTRYPSRSNDPPIHTHGNDDPVSFDDADPPAPPPDDQRRWGNKYFHHWDASSSQQKIKGKIKTKGKHWDQDPVDGPDTGIGITMIIIIIMIHGISD